Protein AF-A0A7R9LUT4-F1 (afdb_monomer)

Structure (mmCIF, N/CA/C/O backbone):
data_AF-A0A7R9LUT4-F1
#
_entry.id   AF-A0A7R9LUT4-F1
#
loop_
_atom_site.group_PDB
_atom_site.id
_atom_site.type_symbol
_atom_site.label_atom_id
_atom_site.label_alt_id
_atom_site.label_comp_id
_atom_site.label_asym_id
_atom_site.label_entity_id
_atom_site.label_seq_id
_atom_site.pdbx_PDB_ins_code
_atom_site.Cartn_x
_atom_site.Cartn_y
_atom_site.Cartn_z
_atom_site.occupancy
_atom_site.B_iso_or_equiv
_atom_site.auth_seq_id
_atom_site.auth_comp_id
_atom_site.auth_asym_id
_atom_site.auth_atom_id
_atom_site.pdbx_PDB_model_num
ATOM 1 N N . VAL A 1 1 ? -13.402 19.079 25.137 1.00 40.09 1 VAL A N 1
ATOM 2 C CA . VAL A 1 1 ? -12.515 20.245 25.278 1.00 40.09 1 VAL A CA 1
ATOM 3 C C . VAL A 1 1 ? -13.034 20.895 26.539 1.00 40.09 1 VAL A C 1
ATOM 5 O O . VAL A 1 1 ? -14.248 21.009 26.602 1.00 40.09 1 VAL A O 1
ATOM 8 N N . SER A 1 2 ? -12.238 21.116 27.591 1.00 47.41 2 SER A N 1
ATOM 9 C CA . SER A 1 2 ? -12.770 21.870 28.735 1.00 47.41 2 SER A CA 1
ATOM 10 C C . SER A 1 2 ? -13.085 23.259 28.205 1.00 47.41 2 SER A C 1
ATOM 12 O O . SER A 1 2 ? -12.209 23.879 27.596 1.00 47.41 2 SER A O 1
ATOM 14 N N . ASP A 1 3 ? -14.335 23.684 28.337 1.00 50.12 3 ASP A N 1
ATOM 15 C CA . ASP A 1 3 ? -14.725 25.045 28.003 1.00 50.12 3 ASP A CA 1
ATOM 16 C C . ASP A 1 3 ? -13.773 26.017 28.711 1.00 50.12 3 ASP A C 1
ATOM 18 O O . ASP A 1 3 ? -13.286 25.727 29.806 1.00 50.12 3 ASP A O 1
ATOM 22 N N . TYR A 1 4 ? -13.430 27.124 28.049 1.00 49.53 4 TYR A N 1
ATOM 23 C CA . TYR A 1 4 ? -12.575 28.149 28.638 1.00 49.53 4 TYR A CA 1
ATOM 24 C C . TYR A 1 4 ? -13.232 28.643 29.928 1.00 49.53 4 TYR A C 1
ATOM 26 O O . TYR A 1 4 ? -14.229 29.363 29.889 1.00 49.53 4 TYR A O 1
ATOM 34 N N . GLU A 1 5 ? -12.698 28.224 31.073 1.00 60.09 5 GLU A N 1
ATOM 35 C CA . GLU A 1 5 ? -13.174 28.713 32.355 1.00 60.09 5 GLU A CA 1
ATOM 36 C C . GLU A 1 5 ? -12.710 30.164 32.540 1.00 60.09 5 GLU A C 1
ATOM 38 O O . GLU A 1 5 ? -11.584 30.508 32.160 1.00 60.09 5 GLU A O 1
ATOM 43 N N . PRO A 1 6 ? -13.548 31.036 33.124 1.00 61.72 6 PRO A N 1
ATOM 44 C CA . PRO A 1 6 ? -13.133 32.381 33.482 1.00 61.72 6 PRO A CA 1
ATOM 45 C C . PRO A 1 6 ? -11.943 32.316 34.445 1.00 61.72 6 PRO A C 1
ATOM 47 O O . PRO A 1 6 ? -12.084 31.943 35.611 1.00 61.72 6 PRO A O 1
ATOM 50 N N . TRP A 1 7 ? -10.759 32.685 33.964 1.00 65.88 7 TRP A N 1
ATOM 51 C CA . TRP A 1 7 ? -9.577 32.808 34.804 1.00 65.88 7 TRP A CA 1
ATOM 52 C C . TRP A 1 7 ? -9.647 34.123 35.581 1.00 65.88 7 TRP A C 1
ATOM 54 O O . TRP A 1 7 ? -9.790 35.197 34.994 1.00 65.88 7 TRP A O 1
ATOM 64 N N . LYS A 1 8 ? -9.569 34.041 36.912 1.00 73.88 8 LYS A N 1
ATOM 65 C CA . LYS A 1 8 ? -9.434 35.221 37.769 1.00 73.88 8 LYS A CA 1
ATOM 66 C C . LYS A 1 8 ? -7.943 35.498 37.978 1.00 73.88 8 LYS A C 1
ATOM 68 O O . LYS A 1 8 ? -7.266 34.609 38.497 1.00 73.88 8 LYS A O 1
ATOM 73 N N . PRO A 1 9 ? -7.440 36.687 37.602 1.00 74.44 9 PRO A N 1
ATOM 74 C CA . PRO A 1 9 ? -6.055 37.047 37.851 1.00 74.44 9 PRO A CA 1
ATOM 75 C C . PRO A 1 9 ? -5.776 37.035 39.350 1.00 74.44 9 PRO A C 1
ATOM 77 O O . PRO A 1 9 ? -6.585 37.511 40.151 1.00 74.44 9 PRO A O 1
ATOM 80 N N . ASP A 1 10 ? -4.631 36.475 39.720 1.00 83.56 10 ASP A N 1
ATOM 81 C CA . ASP A 1 10 ? -4.149 36.513 41.091 1.00 83.56 10 ASP A CA 1
ATOM 82 C C . ASP A 1 10 ? -3.727 37.954 41.427 1.00 83.56 10 ASP A C 1
ATOM 84 O O . ASP A 1 10 ? -2.763 38.457 40.842 1.00 83.56 10 ASP A O 1
ATOM 88 N N . PRO A 1 11 ? -4.421 38.632 42.358 1.00 83.81 11 PRO A N 1
ATOM 89 C CA . PRO A 1 11 ? -4.197 40.047 42.628 1.00 83.81 11 PRO A CA 1
ATOM 90 C C . PRO A 1 11 ? -2.787 40.351 43.148 1.00 83.81 11 PRO A C 1
ATOM 92 O O . PRO A 1 11 ? -2.334 41.484 43.005 1.00 83.81 11 PRO A O 1
ATOM 95 N N . LEU A 1 12 ? -2.089 39.373 43.739 1.00 86.81 12 LEU A N 1
ATOM 96 C CA . LEU A 1 12 ? -0.742 39.570 44.277 1.00 86.81 12 LEU A CA 1
ATOM 97 C C . LEU A 1 12 ? 0.340 39.436 43.203 1.00 86.81 12 LEU A C 1
ATOM 99 O O . LEU A 1 12 ? 1.298 40.205 43.211 1.00 86.81 12 LEU A O 1
ATOM 103 N N . SER A 1 13 ? 0.209 38.482 42.276 1.00 88.94 13 SER A N 1
ATOM 104 C CA . SER A 1 13 ? 1.218 38.256 41.231 1.00 88.94 13 SER A CA 1
ATOM 105 C C . SER A 1 13 ? 0.949 39.012 39.932 1.00 88.94 13 SER A C 1
ATOM 107 O O . SER A 1 13 ? 1.879 39.213 39.155 1.00 88.94 13 SER A O 1
ATOM 109 N N . GLU A 1 14 ? -0.294 39.421 39.665 1.00 91.19 14 GLU A N 1
ATOM 110 C CA . GLU A 1 14 ? -0.671 40.042 38.389 1.00 91.19 14 GLU A CA 1
ATOM 111 C C . GLU A 1 14 ? 0.070 41.355 38.083 1.00 91.19 14 GLU A C 1
ATOM 113 O O . GLU A 1 14 ? 0.532 41.492 36.951 1.00 91.19 14 GLU A O 1
ATOM 118 N N . PRO A 1 15 ? 0.286 42.290 39.035 1.00 91.50 15 PRO A N 1
ATOM 119 C CA . PRO A 1 15 ? 1.062 43.504 38.759 1.00 91.50 15 PRO A CA 1
ATOM 120 C C . PRO A 1 15 ? 2.500 43.201 38.310 1.00 91.50 15 PRO A C 1
ATOM 122 O O . PRO A 1 15 ? 3.014 43.816 37.376 1.00 91.50 15 PRO A O 1
ATOM 125 N N . TRP A 1 16 ? 3.124 42.197 38.932 1.00 92.38 16 TRP A N 1
ATOM 126 C CA . TRP A 1 16 ? 4.469 41.731 38.597 1.00 92.38 16 TRP A CA 1
ATOM 127 C C . TRP A 1 16 ? 4.510 41.019 37.245 1.00 92.38 16 TRP A C 1
ATOM 129 O O . TRP A 1 16 ? 5.406 41.271 36.440 1.00 92.38 16 TRP A O 1
ATOM 139 N N . ARG A 1 17 ? 3.521 40.154 36.977 1.00 93.62 17 ARG A N 1
ATOM 140 C CA . ARG A 1 17 ? 3.369 39.462 35.693 1.00 93.62 17 ARG A CA 1
ATOM 141 C C . ARG A 1 17 ? 3.191 40.470 34.564 1.00 93.62 17 ARG A C 1
ATOM 143 O O . ARG A 1 17 ? 3.904 40.368 33.578 1.00 93.62 17 ARG A O 1
ATOM 150 N N . ALA A 1 18 ? 2.283 41.434 34.713 1.00 92.06 18 ALA A N 1
ATOM 151 C CA . ALA A 1 18 ? 1.970 42.426 33.689 1.00 92.06 18 ALA A CA 1
ATOM 152 C C . ALA A 1 18 ? 3.168 43.335 33.368 1.00 92.06 18 ALA A C 1
ATOM 154 O O . ALA A 1 18 ? 3.462 43.560 32.197 1.00 92.06 18 ALA A O 1
ATOM 155 N N . ALA A 1 19 ? 3.896 43.803 34.390 1.00 93.31 19 ALA A N 1
ATOM 156 C CA . ALA A 1 19 ? 5.112 44.593 34.187 1.00 93.31 19 ALA A CA 1
ATOM 157 C C . ALA A 1 19 ? 6.206 43.792 33.462 1.00 93.31 19 ALA A C 1
ATOM 159 O O . ALA A 1 19 ? 6.878 44.318 32.577 1.00 93.31 19 ALA A O 1
ATOM 160 N N . LEU A 1 20 ? 6.368 42.511 33.812 1.00 94.00 20 LEU A N 1
ATOM 161 C CA . LEU A 1 20 ? 7.307 41.627 33.131 1.00 94.00 20 LEU A CA 1
ATOM 162 C C . LEU A 1 20 ? 6.873 41.346 31.689 1.00 94.00 20 LEU A C 1
ATOM 164 O O . LEU A 1 20 ? 7.710 41.417 30.802 1.00 94.00 20 LEU A O 1
ATOM 168 N N . ASP A 1 21 ? 5.588 41.093 31.442 1.00 93.50 21 ASP A N 1
ATOM 169 C CA . ASP A 1 21 ? 5.010 40.804 30.122 1.00 93.50 21 ASP A CA 1
ATOM 170 C C . ASP A 1 21 ? 5.244 41.944 29.117 1.00 93.50 21 ASP A C 1
ATOM 172 O O . ASP A 1 21 ? 5.661 41.692 27.989 1.00 93.50 21 ASP A O 1
ATOM 176 N N . GLU A 1 22 ? 5.081 43.203 29.540 1.00 93.06 22 GLU A N 1
ATOM 177 C CA . GLU A 1 22 ? 5.356 44.384 28.706 1.00 93.06 22 GLU A CA 1
ATOM 178 C C . GLU A 1 22 ? 6.829 44.441 28.259 1.00 93.06 22 GLU A C 1
ATOM 180 O O . GLU A 1 22 ? 7.131 44.590 27.070 1.00 93.06 22 GLU A O 1
ATOM 185 N N . VAL A 1 23 ? 7.755 44.263 29.206 1.00 93.81 23 VAL A N 1
ATOM 186 C CA . VAL A 1 23 ? 9.203 44.257 28.946 1.00 93.81 23 VAL A CA 1
ATOM 187 C C . VAL A 1 23 ? 9.599 43.053 28.083 1.00 93.81 23 VAL A C 1
ATOM 189 O O . VAL A 1 23 ? 10.417 43.177 27.167 1.00 93.81 23 VAL A O 1
ATOM 192 N N . TRP A 1 24 ? 8.998 41.890 28.339 1.00 92.81 24 TRP A N 1
ATOM 193 C CA . TRP A 1 24 ? 9.292 40.638 27.645 1.00 92.81 24 TRP A CA 1
ATOM 194 C C . TRP A 1 24 ? 8.813 40.645 26.196 1.00 92.81 24 TRP A C 1
ATOM 196 O O . TRP A 1 24 ? 9.536 40.189 25.310 1.00 92.81 24 TRP A O 1
ATOM 206 N N . LEU A 1 25 ? 7.627 41.203 25.941 1.00 91.31 25 LEU A N 1
ATOM 207 C CA . LEU A 1 25 ? 7.070 41.347 24.599 1.00 91.31 25 LEU A CA 1
ATOM 208 C C . LEU A 1 25 ? 7.945 42.255 23.733 1.00 91.31 25 LEU A C 1
ATOM 210 O O . LEU A 1 25 ? 8.238 41.922 22.580 1.00 91.31 25 LEU A O 1
ATOM 214 N N . LYS A 1 26 ? 8.415 43.369 24.304 1.00 91.06 26 LYS A N 1
ATOM 215 C CA . LYS A 1 26 ? 9.354 44.269 23.631 1.00 91.06 26 LYS A CA 1
ATOM 216 C C . LYS A 1 26 ? 10.681 43.568 23.338 1.00 91.06 26 LYS A C 1
ATOM 218 O O . LYS A 1 26 ? 11.105 43.529 22.188 1.00 91.06 26 LYS A O 1
ATOM 223 N N . TYR A 1 27 ? 11.284 42.931 24.346 1.00 91.25 27 TYR A N 1
ATOM 224 C CA . TYR A 1 27 ? 12.532 42.181 24.181 1.00 91.25 27 TYR A CA 1
ATOM 225 C C . TYR A 1 27 ? 12.421 41.091 23.103 1.00 91.25 27 TYR A C 1
ATOM 227 O O . TYR A 1 27 ? 13.314 40.962 22.264 1.00 91.25 27 TYR A O 1
ATOM 235 N N . CYS A 1 28 ? 11.310 40.345 23.090 1.00 89.81 28 CYS A N 1
ATOM 236 C CA . CYS A 1 28 ? 11.050 39.305 22.100 1.00 89.81 28 CYS A CA 1
ATOM 237 C C . CYS A 1 28 ? 10.928 39.880 20.684 1.00 89.81 28 CYS A C 1
ATOM 239 O O . CYS A 1 28 ? 11.546 39.345 19.769 1.00 89.81 28 CYS A O 1
ATOM 241 N N . THR A 1 29 ? 10.207 40.990 20.518 1.00 87.00 29 THR A N 1
ATOM 242 C CA . THR A 1 29 ? 10.037 41.659 19.217 1.00 87.00 29 THR A CA 1
ATOM 243 C C . THR A 1 29 ? 11.367 42.178 18.664 1.00 87.00 29 THR A C 1
ATOM 245 O O . THR A 1 29 ? 11.636 42.019 17.474 1.00 87.00 29 THR A O 1
ATOM 248 N N . ASP A 1 30 ? 12.218 42.741 19.525 1.00 87.25 30 ASP A N 1
ATOM 249 C CA . ASP A 1 30 ? 13.498 43.335 19.123 1.00 87.25 30 ASP A CA 1
ATOM 250 C C . ASP A 1 30 ? 14.545 42.271 18.727 1.00 87.25 30 ASP A C 1
ATOM 252 O O . ASP A 1 30 ? 15.304 42.470 17.777 1.00 87.25 30 ASP A O 1
ATOM 256 N N . HIS A 1 31 ? 14.583 41.125 19.423 1.00 83.69 31 HIS A N 1
ATOM 257 C CA . HIS A 1 31 ? 15.647 40.116 19.268 1.00 83.69 31 HIS A CA 1
ATOM 258 C C . HIS A 1 31 ? 15.225 38.865 18.487 1.00 83.69 31 HIS A C 1
ATOM 260 O O . HIS A 1 31 ? 16.073 38.150 17.949 1.00 83.69 31 HIS A O 1
ATOM 266 N N . TYR A 1 32 ? 13.923 38.582 18.405 1.00 84.62 32 TYR A N 1
ATOM 267 C CA . TYR A 1 32 ? 13.384 37.364 17.805 1.00 84.62 32 TYR A CA 1
ATOM 268 C C . TYR A 1 32 ? 12.254 37.711 16.817 1.00 84.62 32 TYR A C 1
ATOM 270 O O . TYR A 1 32 ? 11.081 37.615 17.172 1.00 84.62 32 TYR A O 1
ATOM 278 N N . PRO A 1 33 ? 12.568 38.030 15.543 1.00 76.12 33 PRO A N 1
ATOM 279 C CA . PRO A 1 33 ? 11.579 38.501 14.561 1.00 76.12 33 PRO A CA 1
ATOM 280 C C . PRO A 1 33 ? 10.375 37.570 14.329 1.00 76.12 33 PRO A C 1
ATOM 282 O O . PRO A 1 33 ? 9.302 38.030 13.960 1.00 76.12 33 PRO A O 1
ATOM 285 N N . ASN A 1 34 ? 10.552 36.260 14.543 1.00 79.75 34 ASN A N 1
ATOM 286 C CA . ASN A 1 34 ? 9.493 35.239 14.472 1.00 79.75 34 ASN A CA 1
ATOM 287 C C . ASN A 1 34 ? 9.279 34.534 15.828 1.00 79.75 34 ASN A C 1
ATOM 289 O O . ASN A 1 34 ? 8.829 33.387 15.877 1.00 79.75 34 ASN A O 1
ATOM 293 N N . GLY A 1 35 ? 9.715 35.163 16.919 1.00 83.81 35 GLY A N 1
ATOM 294 C CA . GLY A 1 35 ? 9.619 34.629 18.268 1.00 83.81 35 GLY A CA 1
ATOM 295 C C . GLY A 1 35 ? 8.225 34.797 18.856 1.00 83.81 35 GLY A C 1
ATOM 296 O O . GLY A 1 35 ? 7.491 35.722 18.522 1.00 83.81 35 GLY A O 1
ATOM 297 N N . VAL A 1 36 ? 7.874 33.891 19.759 1.00 89.06 36 VAL A N 1
ATOM 298 C CA . VAL A 1 36 ? 6.711 34.021 20.634 1.00 89.06 36 VAL A CA 1
ATOM 299 C C . VAL A 1 36 ? 7.179 34.017 22.078 1.00 89.06 36 VAL A C 1
ATOM 301 O O . VAL A 1 36 ? 8.095 33.272 22.443 1.00 89.06 36 VAL A O 1
ATOM 304 N N . CYS A 1 37 ? 6.537 34.824 22.913 1.00 91.25 37 CYS A N 1
ATOM 305 C CA . CYS A 1 37 ? 6.833 34.880 24.331 1.00 91.25 37 CYS A CA 1
ATOM 306 C C . CYS A 1 37 ? 5.565 34.779 25.178 1.00 91.25 37 CYS A C 1
ATOM 308 O O . CYS A 1 37 ? 4.470 35.097 24.721 1.00 91.25 37 CYS A O 1
ATOM 310 N N . ALA A 1 38 ? 5.717 34.297 26.408 1.00 90.69 38 ALA A N 1
ATOM 311 C CA . ALA A 1 38 ? 4.631 34.223 27.376 1.00 90.69 38 ALA A CA 1
ATOM 312 C C . ALA A 1 38 ? 5.179 34.372 28.794 1.00 90.69 38 ALA A C 1
ATOM 314 O O . ALA A 1 38 ? 6.205 33.772 29.129 1.00 90.69 38 ALA A O 1
ATOM 315 N N . VAL A 1 39 ? 4.468 35.135 29.622 1.00 92.31 39 VAL A N 1
ATOM 316 C CA . VAL A 1 39 ? 4.793 35.335 31.034 1.00 92.31 39 VAL A CA 1
ATOM 317 C C . VAL A 1 39 ? 3.649 34.832 31.906 1.00 92.31 39 VAL A C 1
ATOM 319 O O . VAL A 1 39 ? 2.496 35.237 31.759 1.00 92.31 39 VAL A O 1
ATOM 322 N N . PHE A 1 40 ? 3.989 33.960 32.847 1.00 90.44 40 PHE A N 1
ATOM 323 C CA . PHE A 1 40 ? 3.083 33.371 33.821 1.00 90.44 40 PHE A CA 1
ATOM 324 C C . PHE A 1 40 ? 3.453 33.861 35.216 1.00 90.44 40 PHE A C 1
ATOM 326 O O . PHE A 1 40 ? 4.632 33.920 35.566 1.00 90.44 40 PHE A O 1
ATOM 333 N N . GLY A 1 41 ? 2.443 34.185 36.017 1.00 89.31 41 GLY A N 1
ATOM 334 C CA . GLY A 1 41 ? 2.610 34.583 37.408 1.00 89.31 41 GLY A CA 1
ATOM 335 C C . GLY A 1 41 ? 1.557 33.914 38.275 1.00 89.31 41 GLY A C 1
ATOM 336 O O . GLY A 1 41 ? 0.393 33.850 37.883 1.00 89.31 41 GLY A O 1
ATOM 337 N N . PHE A 1 42 ? 1.970 33.401 39.428 1.00 89.19 42 PHE A N 1
ATOM 338 C CA . PHE A 1 42 ? 1.053 32.953 40.472 1.00 89.19 42 PHE A CA 1
ATOM 339 C C . PHE A 1 42 ? 1.680 33.177 41.846 1.00 89.19 42 PHE A C 1
ATOM 341 O O . PHE A 1 42 ? 2.904 33.142 41.998 1.00 89.19 42 PHE A O 1
ATOM 348 N N . SER A 1 43 ? 0.844 33.378 42.856 1.00 88.12 43 SER A N 1
ATOM 349 C CA . SER A 1 43 ? 1.249 33.434 44.252 1.00 88.12 43 SER A CA 1
ATOM 350 C C . SER A 1 43 ? 0.761 32.205 45.017 1.00 88.12 43 SER A C 1
ATOM 352 O O . SER A 1 43 ? -0.318 31.658 44.779 1.00 88.12 43 SER A O 1
ATOM 354 N N . LYS A 1 44 ? 1.588 31.725 45.946 1.00 86.44 44 LYS A N 1
ATOM 355 C CA . LYS A 1 44 ? 1.234 30.643 46.866 1.00 86.44 44 LYS A CA 1
ATOM 356 C C . LYS A 1 44 ? 1.887 30.916 48.212 1.00 86.44 44 LYS A C 1
ATOM 358 O O . LYS A 1 44 ? 3.094 31.106 48.280 1.00 86.44 44 LYS A O 1
ATOM 363 N N . ASN A 1 45 ? 1.096 30.923 49.285 1.00 82.50 45 ASN A N 1
ATOM 364 C CA . ASN A 1 45 ? 1.577 31.144 50.656 1.00 82.50 45 ASN A CA 1
ATOM 365 C C . ASN A 1 45 ? 2.397 32.444 50.838 1.00 82.50 45 ASN A C 1
ATOM 367 O O . ASN A 1 45 ? 3.367 32.453 51.586 1.00 82.50 45 ASN A O 1
ATOM 371 N N . GLY A 1 46 ? 2.036 33.531 50.143 1.00 78.62 46 GLY A N 1
ATOM 372 C CA . GLY A 1 46 ? 2.754 34.816 50.217 1.00 78.62 46 GLY A CA 1
ATOM 373 C C . GLY A 1 46 ? 4.021 34.903 49.356 1.00 78.62 46 GLY A C 1
ATOM 374 O O . GLY A 1 46 ? 4.625 35.970 49.271 1.00 78.62 46 GLY A O 1
ATOM 375 N N . GLN A 1 47 ? 4.390 33.818 48.674 1.00 87.00 47 GLN A N 1
ATOM 376 C CA . GLN A 1 47 ? 5.504 33.769 47.736 1.00 87.00 47 GLN A CA 1
ATOM 377 C C . GLN A 1 47 ? 4.996 33.949 46.301 1.00 87.00 47 GLN A C 1
ATOM 379 O O . GLN A 1 47 ? 4.032 33.298 45.894 1.00 87.00 47 GLN A O 1
ATOM 384 N N . ILE A 1 48 ? 5.643 34.825 45.534 1.00 90.12 48 ILE A N 1
ATOM 385 C CA . ILE A 1 48 ? 5.325 35.109 44.133 1.00 90.12 48 ILE A CA 1
ATOM 386 C C . ILE A 1 48 ? 6.280 34.306 43.250 1.00 90.12 48 ILE A C 1
ATOM 388 O O . ILE A 1 48 ? 7.498 34.366 43.422 1.00 90.12 48 ILE A O 1
ATOM 392 N N . SER A 1 49 ? 5.730 33.560 42.293 1.00 90.62 49 SER A N 1
ATOM 393 C CA . SER A 1 49 ? 6.489 32.870 41.253 1.00 90.62 49 SER A CA 1
ATOM 394 C C . SER A 1 49 ? 6.184 33.488 39.898 1.00 90.62 49 SER A C 1
ATOM 396 O O . SER A 1 49 ? 5.025 33.557 39.487 1.00 90.62 49 SER A O 1
ATOM 398 N N . LEU A 1 50 ? 7.235 33.913 39.198 1.00 93.00 50 LEU A N 1
ATOM 399 C CA . LEU A 1 50 ? 7.161 34.388 37.821 1.00 93.00 50 LEU A CA 1
ATOM 400 C C . LEU A 1 50 ? 7.921 33.421 36.924 1.00 93.00 50 LEU A C 1
ATOM 402 O O . LEU A 1 50 ? 9.033 33.007 37.252 1.00 93.00 50 LEU A O 1
ATOM 406 N N . THR A 1 51 ? 7.327 33.066 35.790 1.00 93.44 51 THR A N 1
ATOM 407 C CA . THR A 1 51 ? 7.963 32.258 34.748 1.00 93.44 51 THR A CA 1
ATOM 408 C C . THR A 1 51 ? 7.785 32.933 33.399 1.00 93.44 51 THR A C 1
ATOM 410 O O . THR A 1 51 ? 6.659 33.141 32.959 1.00 93.44 51 THR A O 1
ATOM 413 N N . ALA A 1 52 ? 8.888 33.243 32.731 1.00 92.19 52 ALA A N 1
ATOM 414 C CA . ALA A 1 52 ? 8.907 33.872 31.423 1.00 92.19 52 ALA A CA 1
ATOM 415 C C . ALA A 1 52 ? 9.546 32.934 30.393 1.00 92.19 52 ALA A C 1
ATOM 417 O O . ALA A 1 52 ? 10.616 32.366 30.617 1.00 92.19 52 ALA A O 1
ATOM 418 N N . CYS A 1 53 ? 8.877 32.762 29.259 1.00 92.44 53 CYS A N 1
ATOM 419 C CA . CYS A 1 53 ? 9.277 31.847 28.197 1.00 92.44 53 CYS A CA 1
ATOM 420 C C . CYS A 1 53 ? 9.424 32.607 26.881 1.00 92.44 53 CYS A C 1
ATOM 422 O O . CYS A 1 53 ? 8.558 33.409 26.539 1.00 92.44 53 CYS A O 1
ATOM 424 N N . ILE A 1 54 ? 10.481 32.310 26.129 1.00 91.12 54 ILE A N 1
ATOM 425 C CA . ILE A 1 54 ? 10.684 32.748 24.744 1.00 91.12 54 ILE A CA 1
ATOM 426 C C . ILE A 1 54 ? 10.919 31.510 23.891 1.00 91.12 54 ILE A C 1
ATOM 428 O O . ILE A 1 54 ? 11.690 30.617 24.255 1.00 91.12 54 ILE A O 1
ATOM 432 N N . GLU A 1 55 ? 10.262 31.453 22.743 1.00 89.88 55 GLU A N 1
ATOM 433 C CA . GLU A 1 55 ? 10.450 30.404 21.757 1.00 89.88 55 GLU A CA 1
ATOM 434 C C . GLU A 1 55 ? 10.580 31.014 20.362 1.00 89.88 55 GLU A C 1
ATOM 436 O O . GLU A 1 55 ? 9.681 31.695 19.884 1.00 89.88 55 GLU A O 1
ATOM 441 N N . GLY A 1 56 ? 11.712 30.757 19.710 1.00 85.94 56 GLY A N 1
ATOM 442 C CA . GLY A 1 56 ? 12.006 31.210 18.354 1.00 85.94 56 GLY A CA 1
ATOM 443 C C . GLY A 1 56 ? 12.184 30.024 17.419 1.00 85.94 56 GLY A C 1
ATOM 444 O O . GLY A 1 56 ? 12.813 29.027 17.780 1.00 85.94 56 GLY A O 1
ATOM 445 N N . HIS A 1 57 ? 11.622 30.119 16.216 1.00 83.94 57 HIS A N 1
ATOM 446 C CA . HIS A 1 57 ? 11.756 29.092 15.182 1.00 83.94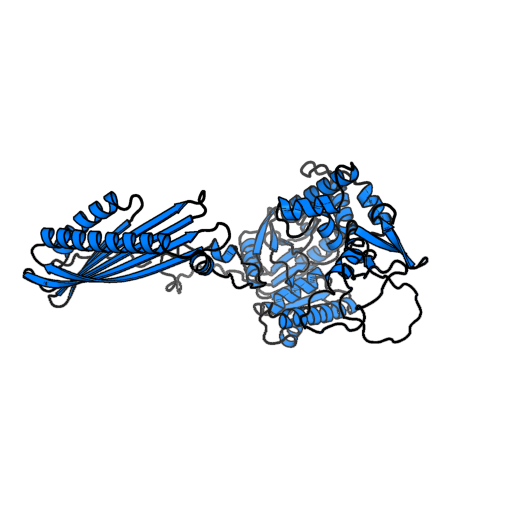 57 HIS A CA 1
ATOM 447 C C . HIS A 1 57 ? 12.226 29.725 13.883 1.00 83.94 57 HIS A C 1
ATOM 449 O O . HIS A 1 57 ? 11.668 30.723 13.429 1.00 83.94 57 HIS A O 1
ATOM 455 N N . THR A 1 58 ? 13.217 29.098 13.260 1.00 81.00 58 THR A N 1
ATOM 456 C CA . THR A 1 58 ? 13.745 29.515 11.963 1.00 81.00 58 THR A CA 1
ATOM 457 C C . THR A 1 58 ? 13.780 28.311 11.038 1.00 81.00 58 THR A C 1
ATOM 459 O O . THR A 1 58 ? 14.520 27.357 11.271 1.00 81.00 58 THR A O 1
ATOM 462 N N . TYR A 1 59 ? 12.996 28.366 9.963 1.00 78.38 59 TYR A N 1
ATOM 463 C CA . TYR A 1 59 ? 12.945 27.328 8.939 1.00 78.38 59 TYR A CA 1
ATOM 464 C C . TYR A 1 59 ? 13.450 27.883 7.605 1.00 78.38 59 TYR A C 1
ATOM 466 O O . TYR A 1 59 ? 12.834 28.775 7.024 1.00 78.38 59 TYR A O 1
ATOM 474 N N . GLN A 1 60 ? 14.582 27.366 7.119 1.00 76.00 60 GLN A N 1
ATOM 475 C CA . GLN A 1 60 ? 15.210 27.787 5.865 1.00 76.00 60 GLN A CA 1
ATOM 476 C C . GLN A 1 60 ? 15.421 26.573 4.946 1.00 76.00 60 GLN A C 1
ATOM 478 O O . GLN A 1 60 ? 16.518 26.014 4.896 1.00 76.00 60 GLN A O 1
ATOM 483 N N . PRO A 1 61 ? 14.393 26.157 4.181 1.00 70.81 61 PRO A N 1
ATOM 484 C CA . PRO A 1 61 ? 14.477 24.970 3.329 1.00 70.81 61 PRO A CA 1
ATOM 485 C C . PRO A 1 61 ? 15.508 25.115 2.205 1.00 70.81 61 PRO A C 1
ATOM 487 O O . PRO A 1 61 ? 16.159 24.139 1.856 1.00 70.81 61 PRO A O 1
ATOM 490 N N . LYS A 1 62 ? 15.707 26.335 1.682 1.00 71.38 62 LYS A N 1
ATOM 491 C CA . LYS A 1 62 ? 16.723 26.628 0.653 1.00 71.38 62 LYS A CA 1
ATOM 492 C C . LYS A 1 62 ? 18.154 26.368 1.132 1.00 71.38 62 LYS A C 1
ATOM 494 O O . LYS A 1 62 ? 18.991 25.986 0.330 1.00 71.38 62 LYS A O 1
ATOM 499 N N . ASN A 1 63 ? 18.397 26.559 2.428 1.00 68.06 63 ASN A N 1
ATOM 500 C CA . ASN A 1 63 ? 19.695 26.351 3.068 1.00 68.06 63 ASN A CA 1
ATOM 501 C C . ASN A 1 63 ? 19.723 25.038 3.858 1.00 68.06 63 ASN A C 1
ATOM 503 O O . ASN A 1 63 ? 20.566 24.883 4.736 1.00 68.06 63 ASN A O 1
ATOM 507 N N . TYR A 1 64 ? 18.760 24.135 3.618 1.00 75.06 64 TYR A N 1
ATOM 508 C CA . TYR A 1 64 ? 18.693 22.832 4.275 1.00 75.06 64 TYR A CA 1
ATOM 509 C C . TYR A 1 64 ? 18.850 22.921 5.805 1.00 75.06 64 TYR A C 1
ATOM 511 O O . TYR A 1 64 ? 19.583 22.134 6.403 1.00 75.06 64 TYR A O 1
ATOM 519 N N . CYS A 1 65 ? 18.182 23.885 6.449 1.00 77.44 65 CYS A N 1
ATOM 520 C CA . CYS A 1 65 ? 18.347 24.155 7.877 1.00 77.44 65 CYS A CA 1
ATOM 521 C C . CYS A 1 65 ? 17.004 24.381 8.590 1.00 77.44 65 CYS A C 1
ATOM 523 O O . CYS A 1 65 ? 16.115 25.076 8.088 1.00 77.44 65 CYS A O 1
ATOM 525 N N . ASN A 1 66 ? 16.865 23.808 9.787 1.00 83.88 66 ASN A N 1
ATOM 526 C CA . ASN A 1 66 ? 15.795 24.112 10.734 1.00 83.88 66 ASN A CA 1
ATOM 527 C C . ASN A 1 66 ? 16.391 24.346 12.128 1.00 83.88 66 ASN A C 1
ATOM 529 O O . ASN A 1 66 ? 17.156 23.517 12.618 1.00 83.88 66 ASN A O 1
ATOM 533 N N . GLY A 1 67 ? 16.025 25.454 12.766 1.00 84.12 67 GLY A N 1
ATOM 534 C CA . GLY A 1 67 ? 16.482 25.839 14.093 1.00 84.12 67 GLY A CA 1
ATOM 535 C C . GLY A 1 67 ? 15.321 26.150 15.030 1.00 84.12 67 GLY A C 1
ATOM 536 O O . GLY A 1 67 ? 14.382 26.856 14.666 1.00 84.12 67 GLY A O 1
ATOM 537 N N . LYS A 1 68 ? 15.421 25.660 16.264 1.00 87.88 68 LYS A N 1
ATOM 538 C CA . LYS A 1 68 ? 14.541 25.991 17.379 1.00 87.88 68 LYS A CA 1
ATOM 539 C C . LYS A 1 68 ? 15.364 26.522 18.546 1.00 87.88 68 LYS A C 1
ATOM 541 O O . LYS A 1 68 ? 16.283 25.857 19.025 1.00 87.88 68 LYS A O 1
ATOM 546 N N . TRP A 1 69 ? 14.971 27.688 19.032 1.00 87.88 69 TRP A N 1
ATOM 547 C CA . TRP A 1 69 ? 15.478 28.315 20.242 1.00 87.88 69 TRP A CA 1
ATOM 548 C C . TRP A 1 69 ? 14.385 28.322 21.304 1.00 87.88 69 TRP A C 1
ATOM 550 O O . TRP A 1 69 ? 13.233 28.648 21.012 1.00 87.88 69 TRP A O 1
ATOM 560 N N . ARG A 1 70 ? 14.727 27.961 22.538 1.00 91.62 70 ARG A N 1
ATOM 561 C CA . ARG A 1 70 ? 13.828 28.105 23.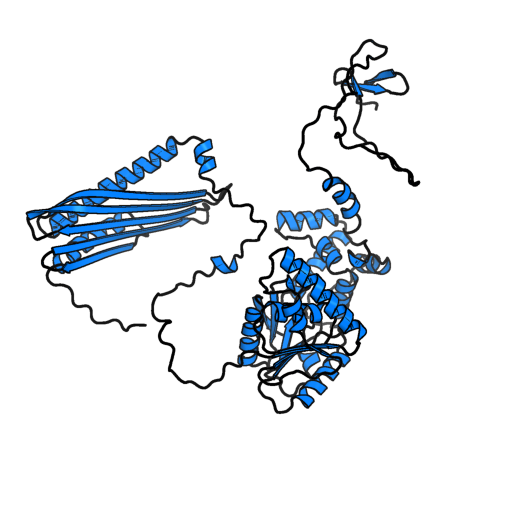681 1.00 91.62 70 ARG A CA 1
ATOM 562 C C . ARG A 1 70 ? 14.599 28.593 24.895 1.00 91.62 70 ARG A C 1
ATOM 564 O O . ARG A 1 70 ? 15.601 27.991 25.265 1.00 91.62 70 ARG A O 1
ATOM 571 N N . SER A 1 71 ? 14.065 29.616 25.540 1.00 92.38 71 SER A N 1
ATOM 572 C CA . SER A 1 71 ? 14.619 30.236 26.735 1.00 92.38 71 SER A CA 1
ATOM 573 C C . SER A 1 71 ? 13.524 30.302 27.791 1.00 92.38 71 SER A C 1
ATOM 575 O O . SER A 1 71 ? 12.456 30.857 27.533 1.00 92.38 71 SER A O 1
ATOM 577 N N . VAL A 1 72 ? 13.725 29.653 28.935 1.00 94.56 72 VAL A N 1
ATOM 578 C CA . VAL A 1 72 ? 12.735 29.592 30.022 1.00 94.56 72 VAL A CA 1
ATOM 579 C C . VAL A 1 72 ? 13.381 30.084 31.295 1.00 94.56 72 VAL A C 1
ATOM 581 O O . VAL A 1 72 ? 14.390 29.528 31.713 1.00 94.56 72 VAL A O 1
ATOM 584 N N . TRP A 1 73 ? 12.777 31.083 31.921 1.00 95.50 73 TRP A N 1
ATOM 585 C CA . TRP A 1 73 ? 13.295 31.733 33.113 1.00 95.50 73 TRP A CA 1
ATOM 586 C C . TRP A 1 73 ? 12.247 31.734 34.202 1.00 95.50 73 TRP A C 1
ATOM 588 O O . TRP A 1 73 ? 11.085 32.020 33.943 1.00 95.50 73 TRP A O 1
ATOM 598 N N . SER A 1 74 ? 12.657 31.418 35.421 1.00 93.88 74 SER A N 1
ATOM 599 C CA . SER A 1 74 ? 11.780 31.373 36.581 1.00 93.88 74 SER A CA 1
ATOM 600 C C . SER A 1 74 ? 12.451 32.021 37.778 1.00 93.88 74 SER A C 1
ATOM 602 O O . SER A 1 74 ? 13.640 31.818 38.024 1.00 93.88 74 SER A O 1
ATOM 604 N N . VAL A 1 75 ? 11.682 32.802 38.522 1.00 94.06 75 VAL A N 1
ATOM 605 C CA . VAL A 1 75 ? 12.109 33.409 39.778 1.00 94.06 75 VAL A CA 1
ATOM 606 C C . VAL A 1 75 ? 10.996 33.238 40.797 1.00 94.06 75 VAL A C 1
ATOM 608 O O . VAL A 1 75 ? 9.808 33.292 40.469 1.00 94.06 75 VAL A O 1
ATOM 611 N N . VAL A 1 76 ? 11.394 32.986 42.036 1.00 91.75 76 VAL A N 1
ATOM 612 C CA . VAL A 1 76 ? 10.486 32.810 43.162 1.00 91.75 76 VAL A CA 1
ATOM 613 C C . VAL A 1 76 ? 10.972 33.706 44.295 1.00 91.75 76 VAL A C 1
ATOM 615 O O . VAL A 1 76 ? 12.143 33.630 44.665 1.00 91.75 76 VAL A O 1
ATOM 618 N N . PHE A 1 77 ? 10.103 34.571 44.817 1.00 90.50 77 PHE A N 1
ATOM 619 C CA . PHE A 1 77 ? 10.477 35.563 45.826 1.00 90.50 77 PHE A CA 1
ATOM 620 C C . PHE A 1 77 ? 9.322 35.944 46.755 1.00 90.50 77 PHE A C 1
ATOM 622 O O . PHE A 1 77 ? 8.152 35.707 46.461 1.00 90.50 77 PHE A O 1
ATOM 629 N N . GLU A 1 78 ? 9.667 36.554 47.885 1.00 81.06 78 GLU A N 1
ATOM 630 C CA . GLU A 1 78 ? 8.733 37.063 48.890 1.00 81.06 78 GLU A CA 1
ATOM 631 C C . GLU A 1 78 ? 8.870 38.591 48.941 1.00 81.06 78 GLU A C 1
ATOM 633 O O . GLU A 1 78 ? 9.904 39.091 49.384 1.00 81.06 78 GLU A O 1
ATOM 638 N N . GLY A 1 79 ? 7.858 39.322 48.451 1.00 67.25 79 GLY A N 1
ATOM 639 C CA . GLY A 1 79 ? 7.746 40.791 48.530 1.00 67.25 79 GLY A CA 1
ATOM 640 C C . GLY A 1 79 ? 8.917 41.627 47.969 1.00 67.25 79 GLY A C 1
ATOM 641 O O . GLY A 1 79 ? 9.956 41.124 47.551 1.00 67.25 79 GLY A O 1
ATOM 642 N N . SER A 1 80 ? 8.748 42.952 47.944 1.00 65.06 80 SER A N 1
ATOM 643 C CA . SER A 1 80 ? 9.788 43.907 47.525 1.00 65.06 80 SER A CA 1
ATOM 644 C C . SER A 1 80 ? 10.908 44.018 48.571 1.00 65.06 80 SER A C 1
ATOM 646 O O . SER A 1 80 ? 10.614 44.254 49.743 1.00 65.06 80 SER A O 1
ATOM 648 N N . GLY A 1 81 ? 12.180 43.922 48.160 1.00 63.28 81 GLY A N 1
ATOM 649 C CA . GLY A 1 81 ? 13.355 44.165 49.015 1.00 63.28 81 GLY A CA 1
ATOM 650 C C . GLY A 1 81 ? 14.240 42.946 49.317 1.00 63.28 81 GLY A C 1
ATOM 651 O O . GLY A 1 81 ? 15.206 43.076 50.069 1.00 63.28 81 GLY A O 1
ATOM 652 N N . SER A 1 82 ? 13.948 41.776 48.740 1.00 71.31 82 SER A N 1
ATOM 653 C CA . SER A 1 82 ? 14.718 40.535 48.913 1.00 71.31 82 SER A CA 1
ATOM 654 C C . SER A 1 82 ? 15.609 40.219 47.695 1.00 71.31 82 SER A C 1
ATOM 656 O O . SER A 1 82 ? 15.351 40.656 46.571 1.00 71.31 82 SER A O 1
ATOM 658 N N . ARG A 1 83 ? 16.704 39.470 47.905 1.00 84.88 83 ARG A N 1
ATOM 659 C CA . ARG A 1 83 ? 17.459 38.832 46.809 1.00 84.88 83 ARG A CA 1
ATOM 660 C C . ARG A 1 83 ? 16.828 37.480 46.513 1.00 84.88 83 ARG A C 1
ATOM 662 O O . ARG A 1 83 ? 16.610 36.700 47.436 1.00 84.88 83 ARG A O 1
ATOM 669 N N . ALA A 1 84 ? 16.591 37.197 45.240 1.00 90.56 84 ALA A N 1
ATOM 670 C CA . ALA A 1 84 ? 16.017 35.942 44.783 1.00 90.56 84 ALA A CA 1
ATOM 671 C C . ALA A 1 84 ? 16.937 35.241 43.780 1.00 90.56 84 ALA A C 1
ATOM 673 O O . ALA A 1 84 ? 17.846 35.839 43.198 1.00 90.56 84 ALA A O 1
ATOM 674 N N . GLU A 1 85 ? 16.699 33.950 43.587 1.00 93.00 85 GLU A N 1
ATOM 675 C CA . GLU A 1 85 ? 17.420 33.138 42.615 1.00 93.00 85 GLU A CA 1
ATOM 676 C C . GLU A 1 85 ? 16.630 33.081 41.302 1.00 93.00 85 GLU A C 1
ATOM 678 O O . GLU A 1 85 ? 15.504 32.581 41.257 1.00 93.00 85 GLU A O 1
ATOM 683 N N . LEU A 1 86 ? 17.233 33.591 40.230 1.00 94.69 86 LEU A N 1
ATOM 684 C CA . LEU A 1 86 ? 16.731 33.506 38.865 1.00 94.69 86 LEU A CA 1
ATOM 685 C C . LEU A 1 86 ? 17.294 32.243 38.202 1.00 94.69 86 LEU A C 1
ATOM 687 O O . LEU A 1 86 ? 18.502 32.132 37.980 1.00 94.69 86 LEU A O 1
ATOM 691 N N . LYS A 1 87 ? 16.411 31.303 37.861 1.00 95.44 87 LYS A N 1
ATOM 692 C CA . LYS A 1 87 ? 16.744 30.034 37.200 1.00 95.44 87 LYS A CA 1
ATOM 693 C C . LYS A 1 87 ? 16.341 30.082 35.739 1.00 95.44 87 LYS A C 1
ATOM 695 O O . LYS A 1 87 ? 15.159 30.225 35.437 1.00 95.44 87 LYS A O 1
ATOM 700 N N . GLY A 1 88 ? 17.314 29.930 34.853 1.00 94.19 88 GLY A N 1
ATOM 701 C CA . GLY A 1 88 ? 17.142 29.901 33.408 1.00 94.19 88 GLY A CA 1
ATOM 702 C C . GLY A 1 88 ? 17.504 28.555 32.807 1.00 94.19 88 GLY A C 1
ATOM 703 O O . GLY A 1 88 ? 18.432 27.895 33.265 1.00 94.19 88 GLY A O 1
ATOM 704 N N . VAL A 1 89 ? 16.814 28.172 31.739 1.00 94.19 89 VAL A N 1
ATOM 705 C CA . VAL A 1 89 ? 17.199 27.058 30.876 1.00 94.19 89 VAL A CA 1
ATOM 706 C C . VAL A 1 89 ? 17.147 27.526 29.432 1.00 94.19 89 VAL A C 1
ATOM 708 O O . VAL A 1 89 ? 16.074 27.837 28.909 1.00 94.19 89 VAL A O 1
ATOM 711 N N . ILE A 1 90 ? 18.307 27.532 28.780 1.00 92.81 90 ILE A N 1
ATOM 712 C CA . ILE A 1 90 ? 18.446 27.845 27.357 1.00 92.81 90 ILE A CA 1
ATOM 713 C C . ILE A 1 90 ? 18.616 26.540 26.590 1.00 92.81 90 ILE A C 1
ATOM 715 O O . ILE A 1 90 ? 19.457 25.713 26.944 1.00 92.81 90 ILE A O 1
ATOM 719 N N . LYS A 1 91 ? 17.828 26.353 25.530 1.00 91.06 91 LYS A N 1
ATOM 720 C CA . LYS A 1 91 ? 17.889 25.193 24.638 1.00 91.06 91 LYS A CA 1
ATOM 721 C C . LYS A 1 91 ? 17.987 25.645 23.189 1.00 91.06 91 LYS A C 1
ATOM 723 O O . LYS A 1 91 ? 17.080 26.304 22.682 1.00 91.06 91 LYS A O 1
ATOM 728 N N . ALA A 1 92 ? 19.041 25.205 22.513 1.00 87.44 92 ALA A N 1
ATOM 729 C CA . ALA A 1 92 ? 19.231 25.376 21.081 1.00 87.44 92 ALA A CA 1
ATOM 730 C C . ALA A 1 92 ? 19.178 24.009 20.390 1.00 87.44 92 ALA A C 1
ATOM 732 O O . ALA A 1 92 ? 19.900 23.077 20.758 1.00 87.44 92 ALA A O 1
ATOM 733 N N . GLN A 1 93 ? 18.308 23.883 19.390 1.00 86.12 93 GLN A N 1
ATOM 734 C CA . GLN A 1 93 ? 18.215 22.709 18.529 1.00 86.12 93 GLN A CA 1
ATOM 735 C C . GLN A 1 93 ? 18.372 23.161 17.084 1.00 86.12 93 GLN A C 1
ATOM 737 O O . GLN A 1 93 ? 17.529 23.900 16.588 1.00 86.12 93 GLN A O 1
ATOM 742 N N . VAL A 1 94 ? 19.425 22.725 16.405 1.00 81.44 94 VAL A N 1
ATOM 743 C CA . VAL A 1 94 ? 19.650 23.043 14.991 1.00 81.44 94 VAL A CA 1
ATOM 744 C C . VAL A 1 94 ? 19.848 21.755 14.219 1.00 81.44 94 VAL A C 1
ATOM 746 O O . VAL A 1 94 ? 20.523 20.831 14.675 1.00 81.44 94 VAL A O 1
ATOM 749 N N . HIS A 1 95 ? 19.234 21.686 13.049 1.00 76.81 95 HIS A N 1
ATOM 750 C CA . HIS A 1 95 ? 19.303 20.543 12.162 1.00 76.81 95 HIS A CA 1
ATOM 751 C C . HIS A 1 95 ? 19.669 21.013 10.755 1.00 76.81 95 HIS A C 1
ATOM 753 O O . HIS A 1 95 ? 18.932 21.800 10.162 1.00 76.81 95 HIS A O 1
ATOM 759 N N . TYR A 1 96 ? 20.799 20.516 10.250 1.00 72.38 96 TYR A N 1
ATOM 760 C CA . TYR A 1 96 ? 21.324 20.757 8.906 1.00 72.38 96 TYR A CA 1
ATOM 761 C C . TYR A 1 96 ? 21.309 19.468 8.061 1.00 72.38 96 TYR A C 1
ATOM 763 O O . TYR A 1 96 ? 21.593 18.393 8.602 1.00 72.38 96 TYR A O 1
ATOM 771 N N . TYR A 1 97 ? 20.962 19.554 6.767 1.00 64.25 97 TYR A N 1
ATOM 772 C CA . TYR A 1 97 ? 20.732 18.373 5.906 1.00 64.25 97 TYR A CA 1
ATOM 773 C C . TYR A 1 97 ? 21.753 18.144 4.768 1.00 64.25 97 TYR A C 1
ATOM 775 O O . TYR A 1 97 ? 21.580 17.185 4.017 1.00 64.25 97 TYR A O 1
ATOM 783 N N . GLU A 1 98 ? 22.811 18.946 4.620 1.00 51.66 98 GLU A N 1
ATOM 784 C CA . GLU A 1 98 ? 23.822 18.738 3.561 1.00 51.66 98 GLU A CA 1
ATOM 785 C C . GLU A 1 98 ? 24.950 17.786 4.023 1.00 51.66 98 GLU A C 1
ATOM 787 O O . GLU A 1 98 ? 25.473 17.925 5.130 1.00 51.66 98 GLU A O 1
ATOM 792 N N . ASP A 1 99 ? 25.310 16.794 3.196 1.00 48.56 99 ASP A N 1
ATOM 793 C CA . ASP A 1 99 ? 26.387 15.801 3.421 1.00 48.56 99 ASP A CA 1
ATOM 794 C C . ASP A 1 99 ? 26.336 14.989 4.734 1.00 48.56 99 ASP A C 1
ATOM 796 O O . ASP A 1 99 ? 27.337 14.433 5.209 1.00 48.56 99 ASP A O 1
ATOM 800 N N . GLY A 1 100 ? 25.146 14.873 5.322 1.00 57.09 100 GLY A N 1
ATOM 801 C CA . GLY A 1 100 ? 24.895 14.089 6.525 1.00 57.09 100 GLY A CA 1
ATOM 802 C C . GLY A 1 100 ? 23.843 14.730 7.421 1.00 57.09 100 GLY A C 1
ATOM 803 O O . GLY A 1 100 ? 23.636 15.935 7.426 1.00 57.09 100 GLY A O 1
ATOM 804 N N . ASN A 1 101 ? 23.161 13.902 8.207 1.00 65.00 101 ASN A N 1
ATOM 805 C CA . ASN A 1 101 ? 22.122 14.341 9.133 1.00 65.00 101 ASN A CA 1
ATOM 806 C C . ASN A 1 101 ? 22.772 14.956 10.393 1.00 65.00 101 ASN A C 1
ATOM 808 O O . ASN A 1 101 ? 22.976 14.249 11.383 1.00 65.00 101 ASN A O 1
ATOM 812 N N . VAL A 1 102 ? 23.169 16.233 10.359 1.00 66.25 102 VAL A N 1
ATOM 813 C CA . VAL A 1 102 ? 23.842 16.895 11.495 1.00 66.25 102 VAL A CA 1
ATOM 814 C C . VAL A 1 102 ? 22.801 17.502 12.426 1.00 66.25 102 VAL A C 1
ATOM 816 O O . VAL A 1 102 ? 21.999 18.343 12.019 1.00 66.25 102 VAL A O 1
ATOM 819 N N . GLN A 1 103 ? 22.814 17.073 13.688 1.00 71.69 103 GLN A N 1
ATOM 820 C CA . GLN A 1 103 ? 21.942 17.608 14.730 1.00 71.69 103 GLN A CA 1
ATOM 821 C C . GLN A 1 103 ? 22.793 18.224 15.834 1.00 71.69 103 GLN A C 1
ATOM 823 O O . GLN A 1 103 ? 23.595 17.540 16.463 1.00 71.69 103 GLN A O 1
ATOM 828 N N . PHE A 1 104 ? 22.584 19.510 16.090 1.00 78.62 104 PHE A N 1
ATOM 829 C CA . PHE A 1 104 ? 23.129 20.205 17.244 1.00 78.62 104 PHE A CA 1
ATOM 830 C C . PHE A 1 104 ? 22.028 20.338 18.293 1.00 78.62 104 PHE A C 1
ATOM 832 O O . PHE A 1 104 ? 21.018 21.002 18.061 1.00 78.62 104 PHE A O 1
ATOM 839 N N . PHE A 1 105 ? 22.210 19.681 19.437 1.00 83.12 105 PHE A N 1
ATOM 840 C CA . PHE A 1 105 ? 21.3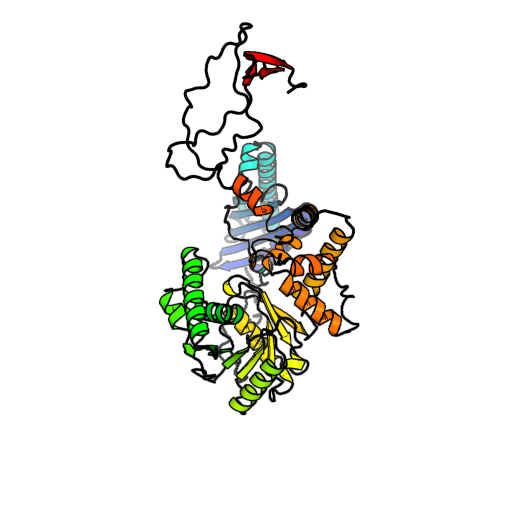64 19.845 20.613 1.00 83.12 105 PHE A CA 1
ATOM 841 C C . PHE A 1 105 ? 22.230 20.350 21.757 1.00 83.12 105 PHE A C 1
ATOM 843 O O . PHE A 1 105 ? 23.153 19.660 22.184 1.00 83.12 105 PHE A O 1
ATOM 850 N N . SER A 1 106 ? 21.920 21.536 22.264 1.00 85.69 106 SER A N 1
ATOM 851 C CA . SER A 1 106 ? 22.592 22.091 23.430 1.00 85.69 106 SER A CA 1
ATOM 852 C C . SER A 1 106 ? 21.562 22.644 24.406 1.00 85.69 106 SER A C 1
ATOM 854 O O . SER A 1 106 ? 20.567 23.253 24.013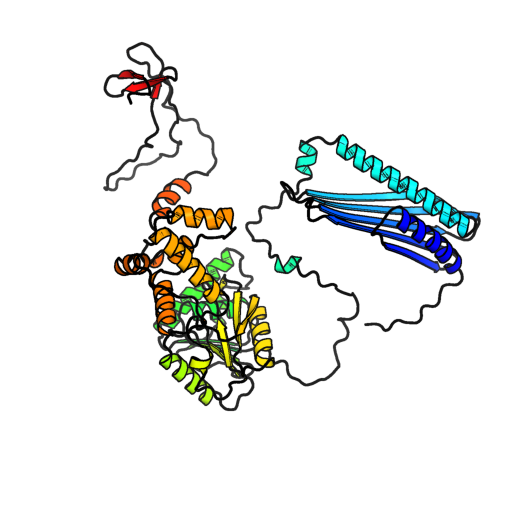 1.00 85.69 106 SER A O 1
ATOM 856 N N . SER A 1 107 ? 21.789 22.370 25.686 1.00 89.62 107 SER A N 1
ATOM 857 C CA . SER A 1 107 ? 20.969 22.819 26.805 1.00 89.62 107 SER A CA 1
ATOM 858 C C . SER A 1 107 ? 21.913 23.335 27.879 1.00 89.62 107 SER A C 1
ATOM 860 O O . SER A 1 107 ? 22.864 22.636 28.226 1.00 89.62 107 SER A O 1
ATOM 862 N N . LYS A 1 108 ? 21.664 24.535 28.400 1.00 91.44 108 LYS A N 1
ATOM 863 C CA . LYS A 1 108 ? 22.431 25.111 29.507 1.00 91.44 108 LYS A CA 1
ATOM 864 C C . LYS A 1 108 ? 21.471 25.600 30.579 1.00 91.44 108 LYS A C 1
ATOM 866 O O . LYS A 1 108 ? 20.612 26.436 30.304 1.00 91.44 108 LYS A O 1
ATOM 871 N N . ASP A 1 109 ? 21.647 25.072 31.781 1.00 93.75 109 ASP A N 1
ATOM 872 C CA . ASP A 1 109 ? 20.990 25.567 32.983 1.00 93.75 109 ASP A CA 1
ATOM 873 C C . ASP A 1 109 ? 21.815 26.728 33.553 1.00 93.75 109 ASP A C 1
ATOM 875 O O . ASP A 1 109 ? 23.047 26.675 33.596 1.00 93.75 109 ASP A O 1
ATOM 879 N N . ILE A 1 110 ? 21.140 27.805 33.943 1.00 93.44 110 ILE A N 1
ATOM 880 C CA . ILE A 1 110 ? 21.751 29.052 34.400 1.00 93.44 110 ILE A CA 1
ATOM 881 C C . ILE A 1 110 ? 21.092 29.457 35.712 1.00 93.44 110 ILE A C 1
ATOM 883 O O . ILE A 1 110 ? 19.872 29.408 35.851 1.00 93.44 110 ILE A O 1
ATOM 887 N N . GLN A 1 111 ? 21.907 29.871 36.675 1.00 94.44 111 GLN A N 1
ATOM 888 C CA . GLN A 1 111 ? 21.454 30.419 37.947 1.00 94.44 111 GLN A CA 1
ATOM 889 C C . GLN A 1 111 ? 22.120 31.782 38.131 1.00 94.44 111 GLN A C 1
ATOM 891 O O . GLN A 1 111 ? 23.347 31.879 38.109 1.00 94.44 111 GLN A O 1
ATOM 896 N N . LYS A 1 112 ? 21.318 32.838 38.273 1.00 92.25 112 LYS A N 1
ATOM 897 C CA . LYS A 1 112 ? 21.782 34.199 38.581 1.00 92.25 112 LYS A CA 1
ATOM 898 C C . LYS A 1 112 ? 21.046 34.719 39.814 1.00 92.25 112 LYS A C 1
ATOM 900 O O . LYS A 1 112 ? 19.923 34.309 40.091 1.00 92.25 112 LYS A O 1
ATOM 905 N N . GLN A 1 113 ? 21.668 35.621 40.565 1.00 93.00 113 GLN A N 1
ATOM 906 C CA . GLN A 1 113 ? 20.966 36.347 41.626 1.00 93.00 113 GLN A CA 1
ATOM 907 C C . GLN A 1 113 ? 20.281 37.576 41.031 1.00 93.00 113 GLN A C 1
ATOM 909 O O . GLN A 1 113 ? 20.896 38.302 40.254 1.00 93.00 113 GLN A O 1
ATOM 914 N N . ILE A 1 114 ? 19.031 37.815 41.417 1.00 92.56 114 ILE A N 1
ATOM 915 C CA . ILE A 1 114 ? 18.255 38.997 41.038 1.00 92.56 114 ILE A CA 1
ATOM 916 C C . ILE A 1 114 ? 17.830 39.752 42.297 1.00 92.56 114 ILE A C 1
ATOM 918 O O . ILE A 1 114 ? 17.491 39.153 43.319 1.00 92.56 114 ILE A O 1
ATOM 922 N N . THR A 1 115 ? 17.876 41.080 42.236 1.00 90.19 115 THR A N 1
ATOM 923 C CA . THR A 1 115 ? 17.398 41.937 43.326 1.00 90.19 115 THR A CA 1
ATOM 924 C C . THR A 1 115 ? 15.956 42.329 43.042 1.00 90.19 115 THR A C 1
ATOM 926 O O . THR A 1 115 ? 15.679 42.901 41.992 1.00 90.19 115 THR A O 1
ATOM 929 N N . ILE A 1 116 ? 15.046 42.022 43.966 1.00 90.81 116 ILE A N 1
ATOM 930 C CA . ILE A 1 116 ? 13.627 42.345 43.827 1.00 90.81 116 ILE A CA 1
ATOM 931 C C . ILE A 1 116 ? 13.379 43.733 44.418 1.00 90.81 116 ILE A C 1
ATOM 933 O O . ILE A 1 116 ? 13.539 43.934 45.624 1.00 90.81 116 ILE A O 1
ATOM 937 N N . SER A 1 117 ? 12.984 44.691 43.582 1.00 88.44 117 SER A N 1
ATOM 938 C CA . SER A 1 117 ? 12.651 46.057 44.003 1.00 88.44 117 SER A CA 1
ATOM 939 C C . SER A 1 117 ? 11.169 46.359 43.770 1.00 88.44 117 SER A C 1
ATOM 941 O O . SER A 1 117 ? 10.335 45.852 44.513 1.00 88.44 117 SER A O 1
ATOM 943 N N . ASN A 1 118 ? 10.829 47.165 42.762 1.00 89.88 118 ASN A N 1
ATOM 944 C CA . ASN A 1 118 ? 9.455 47.358 42.289 1.00 89.88 118 ASN A CA 1
ATOM 945 C C . ASN A 1 118 ? 9.203 46.546 41.011 1.00 89.88 118 ASN A C 1
ATOM 947 O O . ASN A 1 118 ? 10.144 46.023 40.408 1.00 89.88 118 ASN A O 1
ATOM 951 N N . GLU A 1 119 ? 7.944 46.444 40.593 1.00 90.94 119 GLU A N 1
ATOM 952 C CA . GLU A 1 119 ? 7.497 45.592 39.489 1.00 90.94 119 GLU A CA 1
ATOM 953 C C . GLU A 1 119 ? 8.250 45.904 38.188 1.00 90.94 119 GLU A C 1
ATOM 955 O O . GLU A 1 119 ? 8.778 45.004 37.535 1.00 90.94 119 GLU A O 1
ATOM 960 N N . LYS A 1 120 ? 8.373 47.193 37.845 1.00 92.19 120 LYS A N 1
ATOM 961 C CA . LYS A 1 120 ? 9.028 47.646 36.607 1.00 92.19 120 LYS A CA 1
ATOM 962 C C . LYS A 1 120 ? 10.542 47.448 36.630 1.00 92.19 120 LYS A C 1
ATOM 964 O O . LYS A 1 120 ? 11.114 46.958 35.663 1.00 92.19 120 LYS A O 1
ATOM 969 N N . GLN A 1 121 ? 11.201 47.818 37.726 1.00 90.88 121 GLN A N 1
ATOM 970 C CA . GLN A 1 121 ? 12.651 47.663 37.865 1.00 90.88 121 GLN A CA 1
ATOM 971 C C . GLN A 1 121 ? 13.059 46.192 37.913 1.00 90.88 121 GLN A C 1
ATOM 973 O O . GLN A 1 121 ? 14.077 45.827 37.336 1.00 90.88 121 GLN A O 1
ATOM 978 N N . THR A 1 122 ? 12.254 45.345 38.553 1.00 91.81 122 THR A N 1
ATOM 979 C CA . THR A 1 122 ? 12.504 43.900 38.605 1.00 91.81 122 THR A CA 1
ATOM 980 C C . THR A 1 122 ? 12.348 43.270 37.221 1.00 91.81 122 THR A C 1
ATOM 982 O O . THR A 1 122 ? 13.160 42.429 36.844 1.00 91.81 122 THR A O 1
ATOM 985 N N . ALA A 1 123 ? 11.360 43.710 36.431 1.00 93.62 123 ALA A N 1
ATOM 986 C CA . ALA A 1 123 ? 11.194 43.274 35.046 1.00 93.62 123 ALA A CA 1
ATOM 987 C C . ALA A 1 123 ? 12.387 43.663 34.153 1.00 93.62 123 ALA A C 1
ATOM 989 O O . ALA A 1 123 ? 12.912 42.820 33.424 1.00 93.62 123 ALA A O 1
ATOM 990 N N . GLU A 1 124 ? 12.858 44.910 34.242 1.00 94.31 124 GLU A N 1
ATOM 991 C CA . GLU A 1 124 ? 14.030 45.375 33.485 1.00 94.31 124 GLU A CA 1
ATOM 992 C C . GLU A 1 124 ? 15.329 44.691 33.924 1.00 94.31 124 GLU A C 1
ATOM 994 O O . GLU A 1 124 ? 16.149 44.316 33.085 1.00 94.31 124 GLU A O 1
ATOM 999 N N . GLU A 1 125 ? 15.511 44.463 35.226 1.00 93.44 125 GLU A N 1
ATOM 1000 C CA . GLU A 1 125 ? 16.677 43.739 35.730 1.00 93.44 125 GLU A CA 1
ATOM 1001 C C . GLU A 1 125 ? 16.658 42.271 35.283 1.00 93.44 125 GLU A C 1
ATOM 1003 O O . GLU A 1 125 ? 17.687 41.734 34.868 1.00 93.44 125 GLU A O 1
ATOM 1008 N N . MET A 1 126 ? 15.485 41.628 35.282 1.00 93.75 126 MET A N 1
ATOM 1009 C CA . MET A 1 126 ? 15.327 40.280 34.739 1.00 93.75 126 MET A CA 1
ATOM 1010 C C . MET A 1 126 ? 15.674 40.242 33.246 1.00 93.75 126 MET A C 1
ATOM 1012 O O . MET A 1 126 ? 16.456 39.384 32.840 1.00 93.75 126 MET A O 1
ATOM 1016 N N . ARG A 1 127 ? 15.170 41.190 32.441 1.00 94.38 127 ARG A N 1
ATOM 1017 C CA . ARG A 1 127 ? 15.523 41.314 31.014 1.00 94.38 127 ARG A CA 1
ATOM 1018 C C . ARG A 1 127 ? 17.035 41.427 30.826 1.00 94.38 127 ARG A C 1
ATOM 1020 O O . ARG A 1 127 ? 17.596 40.675 30.037 1.00 94.38 127 ARG A O 1
ATOM 1027 N N . ARG A 1 128 ? 17.698 42.309 31.581 1.00 94.50 128 ARG A N 1
ATOM 1028 C CA . ARG A 1 128 ? 19.151 42.526 31.506 1.00 94.50 128 ARG A CA 1
ATOM 1029 C C . ARG A 1 128 ? 19.947 41.256 31.823 1.00 94.50 128 ARG A C 1
ATOM 1031 O O . ARG A 1 128 ? 20.876 40.917 31.094 1.00 94.50 128 ARG A O 1
ATOM 1038 N N . LEU A 1 129 ? 19.591 40.545 32.897 1.00 93.75 129 LEU A N 1
ATOM 1039 C CA . LEU A 1 129 ? 20.274 39.309 33.304 1.00 93.75 129 LEU A CA 1
ATOM 1040 C C . LEU A 1 129 ? 20.113 38.190 32.270 1.00 93.75 129 LEU A C 1
ATOM 1042 O O . LEU A 1 129 ? 21.052 37.413 32.060 1.00 93.75 129 LEU A O 1
ATOM 1046 N N . VAL A 1 130 ? 18.935 38.115 31.643 1.00 93.12 130 VAL A N 1
ATOM 1047 C CA . VAL A 1 130 ? 18.636 37.162 30.572 1.00 93.12 130 VAL A CA 1
ATOM 1048 C C . VAL A 1 130 ? 19.376 37.511 29.292 1.00 93.12 130 VAL A C 1
ATOM 1050 O O . VAL A 1 130 ? 20.029 36.634 28.740 1.00 93.12 130 VAL A O 1
ATOM 1053 N N . GLU A 1 131 ? 19.362 38.770 28.864 1.00 91.88 131 GLU A N 1
ATOM 1054 C CA . GLU A 1 131 ? 20.098 39.242 27.687 1.00 91.88 131 GLU A CA 1
ATOM 1055 C C . GLU A 1 131 ? 21.600 38.946 27.803 1.00 91.88 131 GLU A C 1
ATOM 1057 O O . GLU A 1 131 ? 22.206 38.392 26.884 1.00 91.88 131 GLU A O 1
ATOM 1062 N N . GLU A 1 132 ? 22.193 39.221 28.967 1.00 92.56 132 GLU A N 1
ATOM 1063 C CA . GLU A 1 132 ? 23.589 38.889 29.263 1.00 92.56 132 GLU A CA 1
ATOM 1064 C C . GLU A 1 132 ? 23.832 37.371 29.186 1.00 92.56 132 GLU A C 1
ATOM 1066 O O . GLU A 1 132 ? 24.769 36.915 28.532 1.00 92.56 132 GLU A O 1
ATOM 1071 N N . ALA A 1 133 ? 22.964 36.566 29.804 1.00 91.94 133 ALA A N 1
ATOM 1072 C CA . ALA A 1 133 ? 23.109 35.111 29.823 1.00 91.94 133 ALA A CA 1
ATOM 1073 C C . ALA A 1 133 ? 22.926 34.458 28.439 1.00 91.94 133 ALA A C 1
ATOM 1075 O O . ALA A 1 133 ? 23.637 33.507 28.099 1.00 91.94 133 ALA A O 1
ATOM 1076 N N . GLU A 1 134 ? 21.980 34.955 27.639 1.00 89.69 134 GLU A N 1
ATOM 1077 C CA . GLU A 1 134 ? 21.760 34.517 26.260 1.00 89.69 134 GLU A CA 1
ATOM 1078 C C . GLU A 1 134 ? 22.942 34.908 25.369 1.00 89.69 134 GLU A C 1
ATOM 1080 O O . GLU A 1 134 ? 23.429 34.068 24.610 1.00 89.69 134 GLU A O 1
ATOM 1085 N N . SER A 1 135 ? 23.463 36.128 25.518 1.00 88.31 135 SER A N 1
ATOM 1086 C CA . SER A 1 135 ? 24.625 36.620 24.767 1.00 88.31 135 SER A CA 1
ATOM 1087 C C . SER A 1 135 ? 25.894 35.825 25.079 1.00 88.31 135 SER A C 1
ATOM 1089 O O . SER A 1 135 ? 26.608 35.404 24.164 1.00 88.31 135 SER A O 1
ATOM 1091 N N . GLU A 1 136 ? 26.160 35.542 26.358 1.00 89.00 136 GLU A N 1
ATOM 1092 C CA . GLU A 1 136 ? 27.269 34.678 26.782 1.00 89.00 136 GLU A CA 1
ATOM 1093 C C . GLU A 1 136 ? 27.145 33.272 26.187 1.00 89.00 136 GLU A C 1
ATOM 1095 O O . GLU A 1 136 ? 28.124 32.703 25.700 1.00 89.00 136 GLU A O 1
ATOM 1100 N N . TYR A 1 137 ? 25.940 32.695 26.210 1.00 88.50 137 TYR A N 1
ATOM 1101 C CA . TYR A 1 137 ? 25.698 31.375 25.638 1.00 88.50 137 TYR A CA 1
ATOM 1102 C C . TYR A 1 137 ? 25.924 31.361 24.123 1.00 88.50 137 TYR A C 1
ATOM 1104 O O . TYR A 1 137 ? 26.612 30.473 23.620 1.00 88.50 137 TYR A O 1
ATOM 1112 N N . GLN A 1 138 ? 25.383 32.340 23.395 1.00 83.62 138 GLN A N 1
ATOM 1113 C CA . GLN A 1 138 ? 25.551 32.442 21.944 1.00 83.62 138 GLN A CA 1
ATOM 1114 C C . GLN A 1 138 ? 27.021 32.627 21.558 1.00 83.62 138 GLN A C 1
ATOM 1116 O O . GLN A 1 138 ? 27.504 31.950 20.648 1.00 83.62 138 GLN A O 1
ATOM 1121 N N . THR A 1 139 ? 27.749 33.473 22.290 1.00 85.00 139 THR A N 1
ATOM 1122 C CA . THR A 1 139 ? 29.189 33.685 22.087 1.00 85.00 139 THR A CA 1
ATOM 1123 C C . THR A 1 139 ? 29.962 32.390 22.320 1.00 85.00 139 THR A C 1
ATOM 1125 O O . THR A 1 139 ? 30.700 31.949 21.443 1.00 85.00 139 THR A O 1
ATOM 1128 N N . ALA A 1 140 ? 29.701 31.697 23.433 1.00 83.75 140 ALA A N 1
ATOM 1129 C CA . ALA A 1 140 ? 30.353 30.428 23.743 1.00 83.75 140 ALA A CA 1
ATOM 1130 C C . ALA A 1 140 ? 30.065 29.336 22.697 1.00 83.75 140 ALA A C 1
ATOM 1132 O O . ALA A 1 140 ? 30.952 28.559 22.348 1.00 83.75 140 ALA A O 1
ATOM 1133 N N . VAL A 1 141 ? 28.837 29.256 22.171 1.00 82.62 141 VAL A N 1
ATOM 1134 C CA . VAL A 1 141 ? 28.497 28.312 21.092 1.00 82.62 141 VAL A CA 1
ATOM 1135 C C . VAL A 1 141 ? 29.234 28.667 19.796 1.00 82.62 141 VAL A C 1
ATOM 1137 O O . VAL A 1 141 ? 29.769 27.771 19.143 1.00 82.62 141 VAL A O 1
ATOM 1140 N N . SER A 1 142 ? 29.305 29.953 19.445 1.00 79.88 142 SER A N 1
ATOM 1141 C CA . SER A 1 142 ? 30.026 30.443 18.263 1.00 79.88 142 SER A CA 1
ATOM 1142 C C . SER A 1 142 ? 31.532 30.162 18.345 1.00 79.88 142 SER A C 1
ATOM 1144 O O . SER A 1 142 ? 32.122 29.635 17.399 1.00 79.88 142 SER A O 1
ATOM 1146 N N . ASP A 1 143 ? 32.150 30.427 19.496 1.00 83.06 143 ASP A N 1
ATOM 1147 C CA . ASP A 1 143 ? 33.580 30.199 19.718 1.00 83.06 143 ASP A CA 1
ATOM 1148 C C . ASP A 1 143 ? 33.928 28.709 19.722 1.00 83.06 143 ASP A C 1
ATOM 1150 O O . ASP A 1 143 ? 34.912 28.296 19.102 1.00 83.06 143 ASP A O 1
ATOM 1154 N N . ASN A 1 144 ? 33.080 27.878 20.333 1.00 81.69 144 ASN A N 1
ATOM 1155 C CA . ASN A 1 144 ? 33.207 26.425 20.252 1.00 81.69 144 ASN A CA 1
ATOM 1156 C C . ASN A 1 144 ? 33.148 25.945 18.798 1.00 81.69 144 ASN A C 1
ATOM 1158 O O . ASN A 1 144 ? 33.959 25.120 18.392 1.00 81.69 144 ASN A O 1
ATOM 1162 N N . TYR A 1 145 ? 32.239 26.485 17.984 1.00 74.50 145 TYR A N 1
ATOM 1163 C CA . TYR A 1 145 ? 32.155 26.116 16.572 1.00 74.50 145 TYR A CA 1
ATOM 1164 C C . TYR A 1 145 ? 33.413 26.514 15.787 1.00 74.50 145 TYR A C 1
ATOM 1166 O O . TYR A 1 145 ? 33.912 25.732 14.982 1.00 74.50 145 TYR A O 1
ATOM 1174 N N . ARG A 1 146 ? 33.959 27.710 16.039 1.00 75.00 146 ARG A N 1
ATOM 1175 C CA . ARG A 1 146 ? 35.183 28.204 15.381 1.00 75.00 146 ARG A CA 1
ATOM 1176 C C . ARG A 1 146 ? 36.436 27.412 15.749 1.00 75.00 146 ARG A C 1
ATOM 1178 O O . ARG A 1 146 ? 37.370 27.358 14.956 1.00 75.00 146 ARG A O 1
ATOM 1185 N N . THR A 1 147 ? 36.466 26.837 16.947 1.00 78.56 147 THR A N 1
ATOM 1186 C CA . THR A 1 147 ? 37.634 26.127 17.493 1.00 78.56 147 THR A CA 1
ATOM 1187 C C . THR A 1 147 ? 37.526 24.602 17.393 1.00 78.56 147 THR A C 1
ATOM 1189 O O . THR A 1 147 ? 38.500 23.900 17.667 1.00 78.56 147 THR A O 1
ATOM 1192 N N . MET A 1 148 ? 36.378 24.065 16.964 1.00 76.31 148 MET A N 1
ATOM 1193 C CA . MET A 1 148 ? 36.183 22.628 16.763 1.00 76.31 148 MET A CA 1
ATOM 1194 C C . MET A 1 148 ? 37.020 22.088 15.596 1.00 76.31 148 MET A C 1
ATOM 1196 O O . MET A 1 148 ? 37.025 22.630 14.494 1.00 76.31 148 MET A O 1
ATOM 1200 N N . SER A 1 149 ? 37.678 20.946 15.816 1.00 75.69 149 SER A N 1
ATOM 1201 C CA . SER A 1 149 ? 38.370 20.212 14.753 1.00 75.69 149 SER A CA 1
ATOM 1202 C C . SER A 1 149 ? 37.382 19.604 13.749 1.00 75.69 149 SER A C 1
ATOM 1204 O O . SER A 1 149 ? 36.274 19.201 14.116 1.00 75.69 149 SER A O 1
ATOM 1206 N N . GLU A 1 150 ? 37.810 19.409 12.494 1.00 67.75 150 GLU A N 1
ATOM 1207 C CA . GLU A 1 150 ? 37.011 18.690 11.486 1.00 67.75 150 GLU A CA 1
ATOM 1208 C C . GLU A 1 150 ? 36.557 17.303 11.959 1.00 67.75 150 GLU A C 1
ATOM 1210 O O . GLU A 1 150 ? 35.483 16.837 11.588 1.00 67.75 150 GLU A O 1
ATOM 1215 N N . THR A 1 151 ? 37.372 16.620 12.765 1.00 71.94 151 THR A N 1
ATOM 1216 C CA . THR A 1 151 ? 37.044 15.305 13.327 1.00 71.94 151 THR A CA 1
ATOM 1217 C C . THR A 1 151 ? 35.885 15.381 14.316 1.00 71.94 151 THR A C 1
ATOM 1219 O O . THR A 1 151 ? 34.979 14.554 14.249 1.00 71.94 151 THR A O 1
ATOM 1222 N N . THR A 1 152 ? 35.859 16.402 15.175 1.00 69.12 152 THR A N 1
ATOM 1223 C CA . THR A 1 152 ? 34.758 16.650 16.118 1.00 69.12 152 THR A CA 1
ATOM 1224 C C . THR A 1 152 ? 33.496 17.070 15.371 1.00 69.12 152 THR A C 1
ATOM 1226 O O . THR A 1 152 ? 32.411 16.565 15.645 1.00 69.12 152 THR A O 1
ATOM 1229 N N . PHE A 1 153 ? 33.642 17.910 14.345 1.00 66.25 153 PHE A N 1
ATOM 1230 C CA . PHE A 1 153 ? 32.542 18.298 13.467 1.00 66.25 153 PHE A CA 1
ATOM 1231 C C . PHE A 1 153 ? 31.951 17.098 12.702 1.00 66.25 153 PHE A C 1
ATOM 1233 O O . PHE A 1 153 ? 30.734 16.936 12.620 1.00 66.25 153 PHE A O 1
ATOM 1240 N N . LYS A 1 154 ? 32.800 16.189 12.202 1.00 66.38 154 LYS A N 1
ATOM 1241 C CA . LYS A 1 154 ? 32.378 14.918 11.589 1.00 66.38 154 LYS A CA 1
ATOM 1242 C C . LYS A 1 154 ? 31.720 13.979 12.607 1.00 66.38 154 LYS A C 1
ATOM 1244 O O . LYS A 1 154 ? 30.800 13.269 12.225 1.00 66.38 154 LYS A O 1
ATOM 1249 N N . ALA A 1 155 ? 32.120 14.002 13.879 1.00 64.62 155 ALA A N 1
ATOM 1250 C CA . ALA A 1 155 ? 31.488 13.220 14.947 1.00 64.62 155 ALA A CA 1
ATOM 1251 C C . ALA A 1 155 ? 30.113 13.770 15.386 1.00 64.62 155 ALA A C 1
ATOM 1253 O O . ALA A 1 155 ? 29.276 13.001 15.855 1.00 64.62 155 ALA A O 1
ATOM 1254 N N . LEU A 1 156 ? 29.847 15.070 15.189 1.00 63.38 156 LEU A N 1
ATOM 1255 C CA . LEU A 1 156 ? 28.506 15.661 15.336 1.00 63.38 156 LEU A CA 1
ATOM 1256 C C . LEU A 1 156 ? 27.541 15.226 14.220 1.00 63.38 156 LEU A C 1
ATOM 1258 O O . LEU A 1 156 ? 26.323 15.379 14.356 1.00 63.38 156 LEU A O 1
ATOM 1262 N N . ARG A 1 157 ? 28.051 14.656 13.116 1.00 64.25 157 ARG A N 1
ATOM 1263 C CA . ARG A 1 157 ? 27.196 13.971 12.141 1.00 64.25 157 ARG A CA 1
ATOM 1264 C C . ARG A 1 157 ? 26.599 12.769 12.846 1.00 64.25 157 ARG A C 1
ATOM 1266 O O . ARG A 1 157 ? 27.314 11.879 13.303 1.00 64.25 157 ARG A O 1
ATOM 1273 N N . ARG A 1 158 ? 25.270 12.708 12.901 1.00 53.03 158 ARG A N 1
ATOM 1274 C CA . ARG A 1 158 ? 24.604 11.488 13.334 1.00 53.03 158 ARG A CA 1
ATOM 1275 C C . ARG A 1 158 ? 25.032 10.394 12.364 1.00 53.03 158 ARG A C 1
ATOM 1277 O O . ARG A 1 158 ? 24.638 10.422 11.199 1.00 53.03 158 ARG A O 1
ATOM 1284 N N . ALA A 1 159 ? 25.797 9.418 12.847 1.00 50.66 159 ALA A N 1
ATOM 1285 C CA . ALA A 1 159 ? 25.818 8.115 12.214 1.00 50.66 159 ALA A CA 1
ATOM 1286 C C . ALA A 1 159 ? 24.370 7.630 12.274 1.00 50.66 159 ALA A C 1
ATOM 1288 O O . ALA A 1 159 ? 23.868 7.228 13.327 1.00 50.66 159 ALA A O 1
ATOM 1289 N N . LEU A 1 160 ? 23.639 7.801 11.171 1.00 48.16 160 LEU A N 1
ATOM 1290 C CA . LEU A 1 160 ? 22.353 7.150 11.032 1.00 48.16 160 LEU A CA 1
ATOM 1291 C C . LEU A 1 160 ? 22.656 5.671 11.266 1.00 48.16 160 LEU A C 1
ATOM 1293 O O . LEU A 1 160 ? 23.545 5.147 10.587 1.00 48.16 160 LEU A O 1
ATOM 1297 N N . PRO A 1 161 ? 22.007 4.998 12.235 1.00 42.72 161 PRO A N 1
ATOM 1298 C CA . PRO A 1 161 ? 22.110 3.554 12.269 1.00 42.72 161 PRO A CA 1
ATOM 1299 C C . PRO A 1 161 ? 21.760 3.098 10.855 1.00 42.72 161 PRO A C 1
ATOM 1301 O O . PRO A 1 161 ? 20.739 3.527 10.311 1.00 42.72 161 PRO A O 1
ATOM 1304 N N . VAL A 1 162 ? 22.636 2.316 10.223 1.00 47.69 162 VAL A N 1
ATOM 1305 C CA . VAL A 1 162 ? 22.312 1.660 8.955 1.00 47.69 162 VAL A CA 1
ATOM 1306 C C . VAL A 1 162 ? 21.302 0.576 9.304 1.00 47.69 162 VAL A C 1
ATOM 1308 O O . VAL A 1 162 ? 21.596 -0.609 9.402 1.00 47.69 162 VAL A O 1
ATOM 1311 N N . ILE A 1 163 ? 20.086 1.014 9.598 1.00 48.44 163 ILE A N 1
ATOM 1312 C CA . ILE A 1 163 ? 18.916 0.172 9.666 1.00 48.44 163 ILE A CA 1
ATOM 1313 C C . ILE A 1 163 ? 18.589 -0.086 8.206 1.00 48.44 163 ILE A C 1
ATOM 1315 O O . ILE A 1 163 ? 18.199 0.827 7.481 1.00 48.44 163 ILE A O 1
ATOM 1319 N N . GLN A 1 164 ? 18.748 -1.330 7.758 1.00 44.47 164 GLN A N 1
ATOM 1320 C CA . GLN A 1 164 ? 18.230 -1.802 6.470 1.00 44.47 164 GLN A CA 1
ATOM 1321 C C . GLN A 1 164 ? 16.684 -1.853 6.479 1.00 44.47 164 GLN A C 1
ATOM 1323 O O . GLN A 1 164 ? 16.062 -2.815 6.037 1.00 44.47 164 GLN A O 1
ATOM 1328 N N . GLN A 1 165 ? 16.040 -0.825 7.028 1.00 50.16 165 GLN A N 1
ATOM 1329 C CA . GLN A 1 165 ? 14.603 -0.614 7.041 1.00 50.16 165 GLN A CA 1
ATOM 1330 C C . GLN A 1 165 ? 14.338 0.799 6.527 1.00 50.16 165 GLN A C 1
ATOM 1332 O O . GLN A 1 165 ? 14.876 1.777 7.043 1.00 50.16 165 GLN A O 1
ATOM 1337 N N . LYS A 1 166 ? 13.509 0.901 5.483 1.00 47.00 166 LYS A N 1
ATOM 1338 C CA . LYS A 1 166 ? 13.116 2.186 4.895 1.00 47.00 166 LYS A CA 1
ATOM 1339 C C . LYS A 1 166 ? 12.375 3.031 5.933 1.00 47.00 166 LYS A C 1
ATOM 1341 O O . LYS A 1 166 ? 11.431 2.555 6.561 1.00 47.00 166 LYS A O 1
ATOM 1346 N N . LEU A 1 167 ? 12.782 4.292 6.066 1.00 43.34 167 LEU A N 1
ATOM 1347 C CA . LEU A 1 167 ? 12.090 5.286 6.879 1.00 43.34 167 LEU A CA 1
ATOM 1348 C C . LEU A 1 167 ? 10.681 5.512 6.301 1.00 43.34 167 LEU A C 1
ATOM 1350 O O . LEU A 1 167 ? 10.534 5.891 5.139 1.00 43.34 167 LEU A O 1
ATOM 1354 N N . ASP A 1 168 ? 9.639 5.250 7.089 1.00 51.66 168 ASP A N 1
ATOM 1355 C CA . ASP A 1 168 ? 8.252 5.452 6.664 1.00 51.66 168 ASP A CA 1
ATOM 1356 C C . ASP A 1 168 ? 7.854 6.925 6.824 1.00 51.66 168 ASP A C 1
ATOM 1358 O O . ASP A 1 168 ? 7.398 7.348 7.888 1.00 51.66 168 ASP A O 1
ATOM 1362 N N . TRP A 1 169 ? 8.043 7.718 5.766 1.00 46.41 169 TRP A N 1
ATOM 1363 C CA . TRP A 1 169 ? 7.749 9.158 5.744 1.00 46.41 169 TRP A CA 1
ATOM 1364 C C . TRP A 1 169 ? 6.311 9.505 6.168 1.00 46.41 169 TRP A C 1
ATOM 1366 O O . TRP A 1 169 ? 6.102 10.570 6.747 1.00 46.41 169 TRP A O 1
ATOM 1376 N N . ASN A 1 170 ? 5.350 8.581 6.009 1.00 51.03 170 ASN A N 1
ATOM 1377 C CA . ASN A 1 170 ? 3.958 8.746 6.453 1.00 51.03 170 ASN A CA 1
ATOM 1378 C C . ASN A 1 170 ? 3.812 8.884 7.981 1.00 51.03 170 ASN A C 1
ATOM 1380 O O . ASN A 1 170 ? 2.811 9.418 8.451 1.00 51.03 170 ASN A O 1
ATOM 1384 N N . ARG A 1 171 ? 4.798 8.430 8.772 1.00 49.94 171 ARG A N 1
ATOM 1385 C CA . ARG A 1 171 ? 4.835 8.633 10.234 1.00 49.94 171 ARG A CA 1
ATOM 1386 C C . ARG A 1 171 ? 5.437 9.980 10.649 1.00 49.94 171 ARG A C 1
ATOM 1388 O O . ARG A 1 171 ? 5.264 10.378 11.796 1.00 49.94 171 ARG A O 1
ATOM 1395 N N . LEU A 1 172 ? 6.168 10.656 9.758 1.00 43.34 172 LEU A N 1
ATOM 1396 C CA . LEU A 1 172 ? 6.872 11.914 10.048 1.00 43.34 172 LEU A CA 1
ATOM 1397 C C . LEU A 1 172 ? 6.132 13.144 9.511 1.00 43.34 172 LEU A C 1
ATOM 1399 O O . LEU A 1 172 ? 6.159 14.187 10.157 1.00 43.34 172 LEU A O 1
ATOM 1403 N N . THR A 1 173 ? 5.438 13.021 8.376 1.00 37.66 173 THR A N 1
ATOM 1404 C CA . THR A 1 173 ? 4.592 14.090 7.810 1.00 37.66 173 THR A CA 1
ATOM 1405 C C . THR A 1 173 ? 3.269 14.260 8.553 1.00 37.66 173 THR A C 1
ATOM 1407 O O . THR A 1 173 ? 2.631 15.303 8.445 1.00 37.66 173 THR A O 1
ATOM 1410 N N . VAL A 1 174 ? 2.888 13.276 9.371 1.00 40.34 174 VAL A N 1
ATOM 1411 C CA . VAL A 1 174 ? 1.740 13.347 10.275 1.00 40.34 174 VAL A CA 1
ATOM 1412 C C . VAL A 1 174 ? 2.253 13.427 11.712 1.00 40.34 174 VAL A C 1
ATOM 1414 O O . VAL A 1 174 ? 2.136 12.483 12.488 1.00 40.34 174 VAL A O 1
ATOM 1417 N N . ARG A 1 175 ? 2.816 14.574 12.109 1.00 32.06 175 ARG A N 1
ATOM 1418 C CA . ARG A 1 175 ? 2.525 15.039 13.469 1.00 32.06 175 ARG A CA 1
ATOM 1419 C C . ARG A 1 175 ? 1.145 15.671 13.375 1.00 32.06 175 ARG A C 1
ATOM 1421 O O . ARG A 1 175 ? 1.033 16.732 12.763 1.00 32.06 175 ARG A O 1
ATOM 1428 N N . PRO A 1 176 ? 0.090 15.050 13.926 1.00 34.47 176 PRO A N 1
ATOM 1429 C CA . PRO A 1 176 ? -1.125 15.802 14.130 1.00 34.47 176 PRO A CA 1
ATOM 1430 C C . PRO A 1 176 ? -0.725 16.987 15.005 1.00 34.47 176 PRO A C 1
ATOM 1432 O O . PRO A 1 176 ? 0.028 16.834 15.972 1.00 34.47 176 PRO A O 1
ATOM 1435 N N . PHE A 1 177 ? -1.222 18.164 14.662 1.00 29.61 177 PHE A N 1
ATOM 1436 C CA . PHE A 1 177 ? -1.433 19.216 15.635 1.00 29.61 177 PHE A CA 1
ATOM 1437 C C . PHE A 1 177 ? -2.370 18.610 16.694 1.00 29.61 177 PHE A C 1
ATOM 1439 O O . PHE A 1 177 ? -3.590 18.672 16.582 1.00 29.61 177 PHE A O 1
ATOM 1446 N N . VAL A 1 178 ? -1.815 17.872 17.658 1.00 30.95 178 VAL A N 1
ATOM 1447 C CA . VAL A 1 178 ? -2.561 17.411 18.819 1.00 30.95 178 VAL A CA 1
ATOM 1448 C C . VAL A 1 178 ? -2.667 18.647 19.685 1.00 30.95 178 VAL A C 1
ATOM 1450 O O . VAL A 1 178 ? -1.791 18.934 20.499 1.00 30.95 178 VAL A O 1
ATOM 1453 N N . SER A 1 179 ? -3.748 19.399 19.487 1.00 30.38 179 SER A N 1
ATOM 1454 C CA . SER A 1 179 ? -4.357 20.082 20.610 1.00 30.38 179 SER A CA 1
ATOM 1455 C C . SER A 1 179 ? -4.574 19.005 21.673 1.00 30.38 179 SER A C 1
ATOM 1457 O O . SER A 1 179 ? -5.375 18.080 21.525 1.00 30.38 179 SER A O 1
ATOM 1459 N N . GLN A 1 180 ? -3.767 19.054 22.728 1.00 35.06 180 GLN A N 1
ATOM 1460 C CA . GLN A 1 180 ? -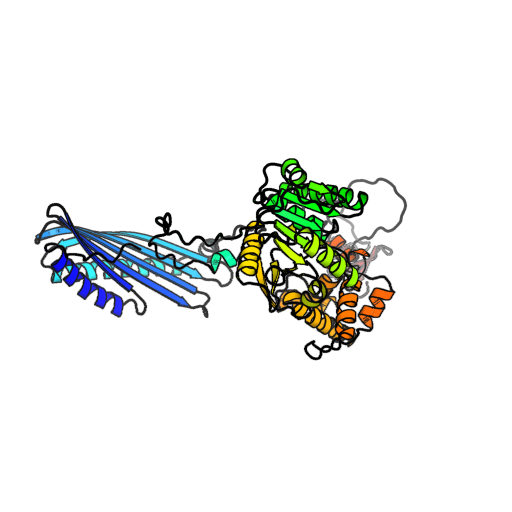4.051 18.323 23.951 1.00 35.06 180 GLN A CA 1
ATOM 1461 C C . GLN A 1 180 ? -5.307 18.954 24.546 1.00 35.06 180 GLN A C 1
ATOM 1463 O O . GLN A 1 180 ? -5.255 19.861 25.363 1.00 35.06 180 GLN A O 1
ATOM 1468 N N . SER A 1 181 ? -6.459 18.524 24.049 1.00 36.19 181 SER A N 1
ATOM 1469 C CA . SER A 1 181 ? -7.752 18.830 24.624 1.00 36.19 181 SER A CA 1
ATOM 1470 C C . SER A 1 181 ? -8.761 17.790 24.148 1.00 36.19 181 SER A C 1
ATOM 1472 O O . SER A 1 181 ? -9.289 17.831 23.041 1.00 36.19 181 SER A O 1
ATOM 1474 N N . CYS A 1 182 ? -9.034 16.854 25.059 1.00 28.72 182 CYS A N 1
ATOM 1475 C CA . CYS A 1 182 ? -10.208 15.984 25.102 1.00 28.72 182 CYS A CA 1
ATOM 1476 C C . CYS A 1 182 ? -10.352 14.885 24.043 1.00 28.72 182 CYS A C 1
ATOM 1478 O O . CYS A 1 182 ? -11.231 14.924 23.183 1.00 28.72 182 CYS A O 1
ATOM 1480 N N . ALA A 1 183 ? -9.609 13.800 24.251 1.00 29.73 183 ALA A N 1
ATOM 1481 C CA . ALA A 1 183 ? -9.968 12.475 23.742 1.00 29.73 183 ALA A CA 1
ATOM 1482 C C . ALA A 1 183 ? -10.153 11.432 24.866 1.00 29.73 183 ALA A C 1
ATOM 1484 O O . ALA A 1 183 ? -9.976 10.244 24.630 1.00 29.73 183 ALA A O 1
ATOM 1485 N N . GLN A 1 184 ? -10.522 11.857 26.083 1.00 36.00 184 GLN A N 1
ATOM 1486 C CA . GLN A 1 184 ? -10.877 10.941 27.183 1.00 36.00 184 GLN A CA 1
ATOM 1487 C C . GLN A 1 184 ? -12.347 11.000 27.625 1.00 36.00 184 GLN A C 1
ATOM 1489 O O . GLN A 1 184 ? -12.736 10.277 28.531 1.00 36.00 184 GLN A O 1
ATOM 1494 N N . LEU A 1 185 ? -13.205 11.757 26.934 1.00 34.25 185 LEU A N 1
ATOM 1495 C CA . LEU A 1 185 ? -14.654 11.739 27.173 1.00 34.25 185 LEU A CA 1
ATOM 1496 C C . LEU A 1 185 ? -15.435 11.675 25.855 1.00 34.25 185 LEU A C 1
ATOM 1498 O O . LEU A 1 185 ? -16.177 12.581 25.495 1.00 34.25 185 LEU A O 1
ATOM 1502 N N . ARG A 1 186 ? -15.259 10.578 25.112 1.00 30.73 186 ARG A N 1
ATOM 1503 C CA . ARG A 1 186 ? -16.278 10.099 24.161 1.00 30.73 186 ARG A CA 1
ATOM 1504 C C . ARG A 1 186 ? -16.701 8.679 24.519 1.00 30.73 186 ARG A C 1
ATOM 1506 O O . ARG A 1 186 ? -16.690 7.784 23.687 1.00 30.73 186 ARG A O 1
ATOM 1513 N N . HIS A 1 187 ? -17.084 8.496 25.774 1.00 39.09 187 HIS A N 1
ATOM 1514 C CA . HIS A 1 187 ? -18.166 7.578 26.085 1.00 39.09 187 HIS A CA 1
ATOM 1515 C C . HIS A 1 187 ? -19.404 8.439 26.343 1.00 39.09 187 HIS A C 1
ATOM 1517 O O . HIS A 1 187 ? -19.332 9.406 27.094 1.00 39.09 187 HIS A O 1
ATOM 1523 N N . ASN A 1 188 ? -20.508 8.071 25.692 1.00 33.84 188 ASN A N 1
ATOM 1524 C CA . ASN A 1 188 ? -21.877 8.545 25.936 1.00 33.84 188 ASN A CA 1
ATOM 1525 C C . ASN A 1 188 ? -22.373 9.777 25.167 1.00 33.84 188 ASN A C 1
ATOM 1527 O O . ASN A 1 188 ? -23.079 10.607 25.726 1.00 33.84 188 ASN A O 1
ATOM 1531 N N . PHE A 1 189 ? -22.161 9.810 23.848 1.00 31.89 189 PHE A N 1
ATOM 1532 C CA . PHE A 1 189 ? -23.192 10.368 22.964 1.00 31.89 189 PHE A CA 1
ATOM 1533 C C . PHE A 1 189 ? -23.599 9.331 21.919 1.00 31.89 189 PHE A C 1
ATOM 1535 O O . PHE A 1 189 ? -22.888 9.059 20.953 1.00 31.89 189 PHE A O 1
ATOM 1542 N N . SER A 1 190 ? -24.751 8.717 22.188 1.00 35.62 190 SER A N 1
ATOM 1543 C CA . SER A 1 190 ? -25.472 7.830 21.289 1.00 35.62 190 SER A CA 1
ATOM 1544 C C . SER A 1 190 ? -25.906 8.612 20.050 1.00 35.62 190 SER A C 1
ATOM 1546 O O . SER A 1 190 ? -26.824 9.424 20.099 1.00 35.62 190 SER A O 1
ATOM 1548 N N . THR A 1 191 ? -25.234 8.355 18.932 1.00 32.47 191 THR A N 1
ATOM 1549 C CA . THR A 1 191 ? -25.888 8.323 17.624 1.00 32.47 191 THR A CA 1
ATOM 1550 C C . THR A 1 191 ? -25.670 6.915 17.095 1.00 32.47 191 THR A C 1
ATOM 1552 O O . THR A 1 191 ? -24.559 6.500 16.771 1.00 32.47 191 THR A O 1
ATOM 1555 N N . SER A 1 192 ? -26.735 6.127 17.129 1.00 33.28 192 SER A N 1
ATOM 1556 C CA . SER A 1 192 ? -26.801 4.739 16.691 1.00 33.28 192 SER A CA 1
ATOM 1557 C C . SER A 1 192 ? -26.736 4.640 15.163 1.00 33.28 192 SER A C 1
ATOM 1559 O O . SER A 1 192 ? -27.703 4.254 14.516 1.00 33.28 192 SER A O 1
ATOM 1561 N N . ALA A 1 193 ? -25.594 4.995 14.580 1.00 39.81 193 ALA A N 1
ATOM 1562 C CA . ALA A 1 193 ? -25.204 4.529 13.259 1.00 39.81 193 ALA A CA 1
ATOM 1563 C C . ALA A 1 193 ? -24.063 3.532 13.474 1.00 39.81 193 ALA A C 1
ATOM 1565 O O . ALA A 1 193 ? -22.930 3.912 13.772 1.00 39.81 193 ALA A O 1
ATOM 1566 N N . SER A 1 194 ? -24.387 2.242 13.412 1.00 44.19 194 SER A N 1
ATOM 1567 C CA . SER A 1 194 ? -23.414 1.157 13.498 1.00 44.19 194 SER A CA 1
ATOM 1568 C C . SER A 1 194 ? -22.296 1.390 12.480 1.00 44.19 194 SER A C 1
ATOM 1570 O O . SER A 1 194 ? -22.531 1.298 11.275 1.00 44.19 194 SER A O 1
ATOM 1572 N N . ARG A 1 195 ? -21.074 1.680 12.936 1.00 52.66 195 ARG A N 1
ATOM 1573 C CA . ARG A 1 195 ? -19.895 1.551 12.072 1.00 52.66 195 ARG A CA 1
ATOM 1574 C C . ARG A 1 195 ? -19.801 0.077 11.671 1.00 52.66 195 ARG A C 1
ATOM 1576 O O . ARG A 1 195 ? -19.549 -0.765 12.529 1.00 52.66 195 ARG A O 1
ATOM 1583 N N . GLN A 1 196 ? -20.066 -0.235 10.402 1.00 69.56 196 GLN A N 1
ATOM 1584 C CA . GLN A 1 196 ? -19.906 -1.578 9.837 1.00 69.56 196 GLN A CA 1
ATOM 1585 C C . GLN A 1 196 ? -18.409 -1.873 9.671 1.00 69.56 196 GLN A C 1
ATOM 1587 O O . GLN A 1 196 ? -17.856 -1.802 8.576 1.00 69.56 196 GLN A O 1
ATOM 1592 N N . ARG A 1 197 ? -17.726 -2.154 10.783 1.00 88.94 197 ARG A N 1
ATOM 1593 C CA . ARG A 1 197 ? -16.361 -2.681 10.752 1.00 88.94 197 ARG A CA 1
ATOM 1594 C C . ARG A 1 197 ? -16.403 -4.086 10.153 1.00 88.94 197 ARG A C 1
ATOM 1596 O O . ARG A 1 197 ? -17.221 -4.897 10.575 1.00 88.94 197 ARG A O 1
ATOM 1603 N N . VAL A 1 198 ? -15.510 -4.385 9.212 1.00 95.81 198 VAL A N 1
ATOM 1604 C CA . VAL A 1 198 ? -15.361 -5.736 8.650 1.00 95.81 198 VAL A CA 1
ATOM 1605 C C . VAL A 1 198 ? -14.827 -6.683 9.725 1.00 95.81 198 VAL A C 1
ATOM 1607 O O . VAL A 1 198 ? -13.761 -6.453 10.295 1.00 95.81 198 VAL A O 1
ATOM 1610 N N . GLU A 1 199 ? -15.555 -7.764 9.985 1.00 96.38 199 GLU A N 1
ATOM 1611 C CA . GLU A 1 199 ? -15.192 -8.768 10.996 1.00 96.38 199 GLU A CA 1
ATOM 1612 C C . GLU A 1 199 ? -14.832 -10.116 10.374 1.00 96.38 199 GLU A C 1
ATOM 1614 O O . GLU A 1 199 ? -14.008 -10.853 10.922 1.00 96.38 199 GLU A O 1
ATOM 1619 N N . ASN A 1 200 ? -15.442 -10.432 9.232 1.00 97.69 200 ASN A N 1
ATOM 1620 C CA . ASN A 1 200 ? -15.314 -11.709 8.544 1.00 97.69 200 ASN A CA 1
ATOM 1621 C C . ASN A 1 200 ? -14.882 -11.472 7.099 1.00 97.69 200 ASN A C 1
ATOM 1623 O O . ASN A 1 200 ? -15.309 -10.502 6.473 1.00 97.69 200 ASN A O 1
ATOM 1627 N N . VAL A 1 201 ? -14.035 -12.351 6.565 1.00 98.25 201 VAL A N 1
ATOM 1628 C CA . VAL A 1 201 ? -13.487 -12.203 5.212 1.00 98.25 201 VAL A CA 1
ATOM 1629 C C . VAL A 1 201 ? -13.629 -13.510 4.440 1.00 98.25 201 VAL A C 1
ATOM 1631 O O . VAL A 1 201 ? -13.190 -14.565 4.903 1.00 98.25 201 VAL A O 1
ATOM 1634 N N . LEU A 1 202 ? -14.203 -13.434 3.242 1.00 98.50 202 LEU A N 1
ATOM 1635 C CA . LEU A 1 202 ? -14.256 -14.518 2.264 1.00 98.50 202 LEU A CA 1
ATOM 1636 C C . LEU A 1 202 ? -13.464 -14.110 1.024 1.00 98.50 202 LEU A C 1
ATOM 1638 O O . LEU A 1 202 ? -13.765 -13.104 0.394 1.00 98.50 202 LEU A O 1
ATOM 1642 N N . ILE A 1 203 ? -12.464 -14.900 0.656 1.00 98.56 203 ILE A N 1
ATOM 1643 C CA . ILE A 1 203 ? -11.624 -14.668 -0.519 1.00 98.56 203 ILE A CA 1
ATOM 1644 C C . ILE A 1 203 ? -11.887 -15.786 -1.519 1.00 98.56 203 ILE A C 1
ATOM 1646 O O . ILE A 1 203 ? -11.769 -16.961 -1.178 1.00 98.56 203 ILE A O 1
ATOM 1650 N N . ILE A 1 204 ? -12.244 -15.418 -2.745 1.00 98.19 204 ILE A N 1
ATOM 1651 C CA . ILE A 1 204 ? -12.644 -16.341 -3.812 1.00 98.19 204 ILE A CA 1
ATOM 1652 C C . ILE A 1 204 ? -11.523 -16.385 -4.850 1.00 98.19 204 ILE A C 1
ATOM 1654 O O . ILE A 1 204 ? -11.277 -15.403 -5.546 1.00 98.19 204 ILE A O 1
ATOM 1658 N N . GLY A 1 205 ? -10.848 -17.527 -4.950 1.00 97.19 205 GLY A N 1
ATOM 1659 C CA . GLY A 1 205 ? -9.671 -17.764 -5.785 1.00 97.19 205 GLY A CA 1
ATOM 1660 C C . GLY A 1 205 ? -8.406 -17.978 -4.949 1.00 97.19 205 GLY A C 1
ATOM 1661 O O . GLY A 1 205 ? -7.880 -17.055 -4.334 1.00 97.19 205 GLY A O 1
ATOM 1662 N N . GLY A 1 206 ? -7.854 -19.191 -4.980 1.00 94.75 206 GLY A N 1
ATOM 1663 C CA . GLY A 1 206 ? -6.632 -19.602 -4.278 1.00 94.75 206 GLY A CA 1
ATOM 1664 C C . GLY A 1 206 ? -5.336 -19.286 -5.032 1.00 94.75 206 GLY A C 1
ATOM 1665 O O . GLY A 1 206 ? -4.270 -19.807 -4.696 1.00 94.75 206 GLY A O 1
ATOM 1666 N N . GLY A 1 207 ? -5.391 -18.465 -6.079 1.00 93.12 207 GLY A N 1
ATOM 1667 C CA . GLY A 1 207 ? -4.213 -18.057 -6.842 1.00 93.12 207 GLY A CA 1
ATOM 1668 C C . GLY A 1 207 ? -3.212 -17.215 -6.037 1.00 93.12 207 GLY A C 1
ATOM 1669 O O . GLY A 1 207 ? -3.350 -16.983 -4.833 1.00 93.12 207 GLY A O 1
ATOM 1670 N N . LEU A 1 208 ? -2.196 -16.699 -6.731 1.00 91.06 208 LEU A N 1
ATOM 1671 C CA . LEU A 1 208 ? -1.157 -15.845 -6.143 1.00 91.06 208 LEU A CA 1
ATOM 1672 C C . LEU A 1 208 ? -1.737 -14.664 -5.342 1.00 91.06 208 LEU A C 1
ATOM 1674 O O . LEU A 1 208 ? -1.350 -14.447 -4.197 1.00 91.06 208 LEU A O 1
ATOM 1678 N N . MET A 1 209 ? -2.692 -13.933 -5.923 1.00 94.31 209 MET A N 1
ATOM 1679 C CA . MET A 1 209 ? -3.301 -12.768 -5.275 1.00 94.31 209 MET A CA 1
ATOM 1680 C C . MET A 1 209 ? -4.174 -13.158 -4.079 1.00 94.31 209 MET A C 1
ATOM 1682 O O . MET A 1 209 ? -3.944 -12.663 -2.978 1.00 94.31 209 MET A O 1
ATOM 1686 N N . GLY A 1 210 ? -5.124 -14.081 -4.260 1.00 97.06 210 GLY A N 1
ATOM 1687 C CA . GLY A 1 210 ? -6.044 -14.478 -3.190 1.00 97.06 210 GLY A CA 1
ATOM 1688 C C . GLY A 1 210 ? -5.336 -15.107 -1.987 1.00 97.06 210 GLY A C 1
ATOM 1689 O O . GLY A 1 210 ? -5.620 -14.744 -0.847 1.00 97.06 210 GLY A O 1
ATOM 1690 N N . SER A 1 211 ? -4.327 -15.954 -2.224 1.00 97.44 211 SER A N 1
ATOM 1691 C CA . SER A 1 211 ? -3.482 -16.510 -1.156 1.00 97.44 211 SER A CA 1
ATOM 1692 C C . SER A 1 211 ? -2.731 -15.422 -0.370 1.00 97.44 211 SER A C 1
ATOM 1694 O O . SER A 1 211 ? -2.686 -15.464 0.859 1.00 97.44 211 SER A O 1
ATOM 1696 N N . GLY A 1 212 ? -2.214 -14.394 -1.049 1.00 97.31 212 GLY A N 1
ATOM 1697 C CA . GLY A 1 212 ? -1.544 -13.257 -0.417 1.00 97.31 212 GLY A CA 1
ATOM 1698 C C . GLY A 1 212 ? -2.482 -12.322 0.361 1.00 97.31 212 GLY A C 1
ATOM 1699 O O . GLY A 1 212 ? -2.093 -11.789 1.407 1.00 97.31 212 GLY A O 1
ATOM 1700 N N . ILE A 1 213 ? -3.720 -12.142 -0.111 1.00 98.19 213 ILE A N 1
ATOM 1701 C CA . ILE A 1 213 ? -4.778 -11.414 0.610 1.00 98.19 213 ILE A CA 1
ATOM 1702 C C . ILE A 1 213 ? -5.155 -12.186 1.881 1.00 98.19 213 ILE A C 1
ATOM 1704 O O . ILE A 1 213 ? -5.154 -11.603 2.966 1.00 98.19 213 ILE A O 1
ATOM 1708 N N . ALA A 1 214 ? -5.373 -13.503 1.774 1.00 98.19 214 ALA A N 1
ATOM 1709 C CA . ALA A 1 214 ? -5.676 -14.372 2.914 1.00 98.19 214 ALA A CA 1
ATOM 1710 C C . ALA A 1 214 ? -4.552 -14.345 3.956 1.00 98.19 214 ALA A C 1
ATOM 1712 O O . ALA A 1 214 ? -4.812 -14.156 5.144 1.00 98.19 214 ALA A O 1
ATOM 1713 N N . GLN A 1 215 ? -3.297 -14.437 3.502 1.00 97.44 215 GLN A N 1
ATOM 1714 C CA . GLN A 1 215 ? -2.124 -14.295 4.359 1.00 97.44 215 GLN A CA 1
ATOM 1715 C C . GLN A 1 215 ? -2.115 -12.950 5.094 1.00 97.44 215 GLN A C 1
ATOM 1717 O O . GLN A 1 215 ? -1.912 -12.933 6.304 1.00 97.44 215 GLN A O 1
ATOM 1722 N N . SER A 1 216 ? -2.343 -11.835 4.390 1.00 96.94 216 SER A N 1
ATOM 1723 C CA . SER A 1 216 ? -2.323 -10.496 5.002 1.00 96.94 216 SER A CA 1
ATOM 1724 C C . SER A 1 216 ? -3.396 -10.352 6.085 1.00 96.94 216 SER A C 1
ATOM 1726 O O . SER A 1 216 ? -3.130 -9.771 7.137 1.00 96.94 216 SER A O 1
ATOM 1728 N N . CYS A 1 217 ? -4.579 -10.933 5.856 1.00 97.25 217 CYS A N 1
ATOM 1729 C CA . CYS A 1 217 ? -5.652 -10.985 6.847 1.00 97.25 217 CYS A CA 1
ATOM 1730 C C . CYS A 1 217 ? -5.264 -11.842 8.061 1.00 97.25 217 CYS A C 1
ATOM 1732 O O . CYS A 1 217 ? -5.455 -11.421 9.197 1.00 97.25 217 CYS A O 1
ATOM 1734 N N . ALA A 1 218 ? -4.672 -13.017 7.841 1.00 96.44 218 ALA A N 1
ATOM 1735 C CA . ALA A 1 218 ? -4.281 -13.920 8.922 1.00 96.44 218 ALA A CA 1
ATOM 1736 C C . ALA A 1 218 ? -3.176 -13.327 9.803 1.00 96.44 218 ALA A C 1
ATOM 1738 O O . ALA A 1 218 ? -3.235 -13.406 11.028 1.00 96.44 218 ALA A O 1
ATOM 1739 N N . THR A 1 219 ? -2.183 -12.679 9.192 1.00 94.81 219 THR A N 1
ATOM 1740 C CA . THR A 1 219 ? -1.068 -12.070 9.927 1.00 94.81 219 THR A CA 1
ATOM 1741 C C . THR A 1 219 ? -1.447 -10.793 10.675 1.00 94.81 219 THR A C 1
ATOM 1743 O O . THR A 1 219 ? -0.680 -10.366 11.532 1.00 94.81 219 THR A O 1
ATOM 1746 N N . SER A 1 220 ? -2.598 -10.172 10.378 1.00 93.44 220 SER A N 1
ATOM 1747 C CA . SER A 1 220 ? -3.054 -8.994 11.127 1.00 93.44 220 SER A CA 1
ATOM 1748 C C . SER A 1 220 ? -3.654 -9.357 12.487 1.00 93.44 220 SER A C 1
ATOM 1750 O O . SER A 1 220 ? -3.613 -8.537 13.403 1.00 93.44 220 SER A O 1
ATOM 1752 N N . GLY A 1 221 ? -4.218 -10.565 12.618 1.00 91.12 221 GLY A N 1
ATOM 1753 C CA . GLY A 1 221 ? -4.871 -11.040 13.840 1.00 91.12 221 GLY A CA 1
ATOM 1754 C C . GLY A 1 221 ? -6.162 -10.295 14.209 1.00 91.12 221 GLY A C 1
ATOM 1755 O O . GLY A 1 221 ? -6.579 -10.358 15.361 1.00 91.12 221 GLY A O 1
ATOM 1756 N N . LYS A 1 222 ? -6.781 -9.563 13.269 1.00 93.19 222 LYS A N 1
ATOM 1757 C CA . LYS A 1 222 ? -7.918 -8.658 13.543 1.00 93.19 222 LYS A CA 1
ATOM 1758 C C . LYS A 1 222 ? -9.302 -9.161 13.119 1.00 93.19 222 LYS A C 1
ATOM 1760 O O . LYS A 1 222 ? -10.290 -8.478 13.409 1.00 93.19 222 LYS A O 1
ATOM 1765 N N . PHE A 1 223 ? -9.370 -10.296 12.425 1.00 95.75 223 PHE A N 1
ATOM 1766 C CA . PHE A 1 223 ? -10.604 -10.855 11.863 1.00 95.75 223 PHE A CA 1
ATOM 1767 C C . PHE A 1 223 ? -11.054 -12.091 12.635 1.00 95.75 223 PHE A C 1
ATOM 1769 O O . PHE A 1 223 ? -10.228 -12.910 13.038 1.00 95.75 223 PHE A O 1
ATOM 1776 N N . ASN A 1 224 ? -12.368 -12.235 12.801 1.00 95.94 224 ASN A N 1
ATOM 1777 C CA . ASN A 1 224 ? -12.975 -13.365 13.502 1.00 95.94 224 ASN A CA 1
ATOM 1778 C C . ASN A 1 224 ? -12.892 -14.635 12.654 1.00 95.94 224 ASN A C 1
ATOM 1780 O O . ASN A 1 224 ? -12.577 -15.713 13.157 1.00 95.94 224 ASN A O 1
ATOM 1784 N N . THR A 1 225 ? -13.169 -14.507 11.354 1.00 96.94 225 THR A N 1
ATOM 1785 C CA . THR A 1 225 ? -13.081 -15.620 10.410 1.00 96.94 225 THR A CA 1
ATOM 1786 C C . THR A 1 225 ? -12.456 -15.181 9.092 1.00 96.94 225 THR A C 1
ATOM 1788 O O . THR A 1 225 ? -12.730 -14.096 8.576 1.00 96.94 225 THR A O 1
ATOM 1791 N N . ILE A 1 226 ? -11.602 -16.046 8.545 1.00 98.25 226 ILE A N 1
ATOM 1792 C CA . ILE A 1 226 ? -10.976 -15.879 7.234 1.00 98.25 226 ILE A CA 1
ATOM 1793 C C . ILE A 1 226 ? -11.241 -17.161 6.460 1.00 98.25 226 ILE A C 1
ATOM 1795 O O . ILE A 1 226 ? -10.870 -18.245 6.910 1.00 98.25 226 ILE A O 1
ATOM 1799 N N . THR A 1 227 ? -11.887 -17.048 5.307 1.00 98.56 227 THR A N 1
ATOM 1800 C CA . THR A 1 227 ? -12.194 -18.181 4.433 1.00 98.56 227 THR A CA 1
ATOM 1801 C C . THR A 1 227 ? -11.532 -17.963 3.080 1.00 98.56 227 THR A C 1
ATOM 1803 O O . THR A 1 227 ? -11.760 -16.936 2.449 1.00 98.56 227 THR A O 1
ATOM 1806 N N . LEU A 1 228 ? -10.711 -18.914 2.636 1.00 98.44 228 LEU A N 1
ATOM 1807 C CA . LEU A 1 228 ? -10.148 -18.952 1.289 1.00 98.44 228 LEU A CA 1
ATOM 1808 C C . LEU A 1 228 ? -10.824 -20.074 0.504 1.00 98.44 228 LEU A C 1
ATOM 1810 O O . LEU A 1 228 ? -10.727 -21.249 0.869 1.00 98.44 228 LEU A O 1
ATOM 1814 N N . GLN A 1 229 ? -11.493 -19.698 -0.578 1.00 98.00 229 GLN A N 1
ATOM 1815 C CA . GLN A 1 229 ? -12.232 -20.603 -1.439 1.00 98.00 229 GLN A CA 1
ATOM 1816 C C . GLN A 1 229 ? -11.532 -20.766 -2.789 1.00 98.00 229 GLN A C 1
ATOM 1818 O O . GLN A 1 229 ? -11.061 -19.796 -3.375 1.00 98.00 229 GLN A O 1
ATOM 1823 N N . ASP A 1 230 ? -11.478 -21.996 -3.296 1.00 97.50 230 ASP A N 1
ATOM 1824 C CA . ASP A 1 230 ? -11.113 -22.298 -4.682 1.00 97.50 230 ASP A CA 1
ATOM 1825 C C . ASP A 1 230 ? -11.802 -23.596 -5.107 1.00 97.50 230 ASP A C 1
ATOM 1827 O O . ASP A 1 230 ? -11.872 -24.547 -4.332 1.00 97.50 230 ASP A O 1
ATOM 1831 N N . VAL A 1 231 ? -12.300 -23.668 -6.341 1.00 95.44 231 VAL A N 1
ATOM 1832 C CA . VAL A 1 231 ? -12.977 -24.874 -6.846 1.00 95.44 231 VAL A CA 1
ATOM 1833 C C . VAL A 1 231 ? -12.037 -26.085 -6.905 1.00 95.44 231 VAL A C 1
ATOM 1835 O O . VAL A 1 231 ? -12.486 -27.229 -6.803 1.00 95.44 231 VAL A O 1
ATOM 1838 N N . ASN A 1 232 ? -10.728 -25.857 -7.040 1.00 95.88 232 ASN A N 1
ATOM 1839 C CA . ASN A 1 232 ? -9.727 -26.904 -7.170 1.00 95.88 232 ASN A CA 1
ATOM 1840 C C . ASN A 1 232 ? -9.028 -27.196 -5.832 1.00 95.88 232 ASN A C 1
ATOM 1842 O O . ASN A 1 232 ? -8.235 -26.397 -5.333 1.00 95.88 232 ASN A O 1
ATOM 1846 N N . GLN A 1 233 ? -9.226 -28.408 -5.306 1.00 95.94 233 GLN A N 1
ATOM 1847 C CA . GLN A 1 233 ? -8.587 -28.868 -4.070 1.00 95.94 233 GLN A CA 1
ATOM 1848 C C . GLN A 1 233 ? -7.052 -28.788 -4.118 1.00 95.94 233 GLN A C 1
ATOM 1850 O O . GLN A 1 233 ? -6.421 -28.368 -3.149 1.00 95.94 233 GLN A O 1
ATOM 1855 N N . LYS A 1 234 ? -6.438 -29.121 -5.262 1.00 96.50 234 LYS A N 1
ATOM 1856 C CA . LYS A 1 234 ? -4.978 -29.030 -5.426 1.00 96.50 234 LYS A CA 1
ATOM 1857 C C . LYS A 1 234 ? -4.497 -27.587 -5.315 1.00 96.50 234 LYS A C 1
ATOM 1859 O O . LYS A 1 234 ? -3.424 -27.343 -4.770 1.00 96.50 234 LYS A O 1
ATOM 1864 N N . GLN A 1 235 ? -5.287 -26.632 -5.810 1.00 96.50 235 GLN A N 1
ATOM 1865 C CA . GLN A 1 235 ? -4.948 -25.219 -5.697 1.00 96.50 235 GLN A CA 1
ATOM 1866 C C . GLN A 1 235 ? -4.968 -24.778 -4.233 1.00 96.50 235 GLN A C 1
ATOM 1868 O O . GLN A 1 235 ? -4.008 -24.152 -3.806 1.00 96.50 235 GLN A O 1
ATOM 1873 N N . LEU A 1 236 ? -5.971 -25.181 -3.443 1.00 96.75 236 LEU A N 1
ATOM 1874 C CA . LEU A 1 236 ? -6.029 -24.890 -2.001 1.00 96.75 236 LEU A CA 1
ATOM 1875 C C . LEU A 1 236 ? -4.814 -25.436 -1.237 1.00 96.75 236 LEU A C 1
ATOM 1877 O O . LEU A 1 236 ? -4.275 -24.754 -0.365 1.00 96.75 236 LEU A O 1
ATOM 1881 N N . GLU A 1 237 ? -4.359 -26.646 -1.569 1.00 96.75 237 GLU A N 1
ATOM 1882 C CA . GLU A 1 237 ? -3.148 -27.237 -0.984 1.00 96.75 237 GLU A CA 1
ATOM 1883 C C . GLU A 1 237 ? -1.888 -26.436 -1.340 1.00 96.75 237 GLU A C 1
ATOM 1885 O O . GLU A 1 237 ? -1.051 -26.176 -0.469 1.00 96.75 237 GLU A O 1
ATOM 1890 N N . ILE A 1 238 ? -1.768 -26.002 -2.601 1.00 96.88 238 ILE A N 1
ATOM 1891 C CA . ILE A 1 238 ? -0.683 -25.125 -3.063 1.00 96.88 238 ILE A CA 1
ATOM 1892 C C . ILE A 1 238 ? -0.739 -23.782 -2.328 1.00 96.88 238 ILE A C 1
ATOM 1894 O O . ILE A 1 238 ? 0.289 -23.329 -1.824 1.00 96.88 238 ILE A O 1
ATOM 1898 N N . SER A 1 239 ? -1.920 -23.163 -2.213 1.00 96.69 239 SER A N 1
ATOM 1899 C CA . SER A 1 239 ? -2.111 -21.904 -1.487 1.00 96.69 239 SER A CA 1
ATOM 1900 C C . SER A 1 239 ? -1.692 -22.048 -0.032 1.00 96.69 239 SER A C 1
ATOM 1902 O O . SER A 1 239 ? -0.941 -21.214 0.461 1.00 96.69 239 SER A O 1
ATOM 1904 N N . ARG A 1 240 ? -2.131 -23.113 0.655 1.00 97.50 240 ARG A N 1
ATOM 1905 C CA . ARG A 1 240 ? -1.791 -23.353 2.064 1.00 97.50 240 ARG A CA 1
ATOM 1906 C C . ARG A 1 240 ? -0.281 -23.453 2.259 1.00 97.50 240 ARG A C 1
ATOM 1908 O O . ARG A 1 240 ? 0.262 -22.713 3.074 1.00 97.50 240 ARG A O 1
ATOM 1915 N N . LYS A 1 241 ? 0.398 -24.301 1.477 1.00 96.62 241 LYS A N 1
ATOM 1916 C CA . LYS A 1 241 ? 1.864 -24.454 1.541 1.00 96.62 241 LYS A CA 1
ATOM 1917 C C . LYS A 1 241 ? 2.593 -23.155 1.190 1.00 96.62 241 LYS A C 1
ATOM 1919 O O . LYS A 1 241 ? 3.598 -22.814 1.810 1.00 96.62 241 LYS A O 1
ATOM 1924 N N . GLY A 1 242 ? 2.086 -22.416 0.202 1.00 96.31 242 GLY A N 1
ATOM 1925 C CA . GLY A 1 242 ? 2.626 -21.118 -0.198 1.00 96.31 242 GLY A CA 1
ATOM 1926 C C . GLY A 1 242 ? 2.528 -20.078 0.919 1.00 96.31 242 GLY A C 1
ATOM 1927 O O . GLY A 1 242 ? 3.517 -19.405 1.213 1.00 96.31 242 GLY A O 1
ATOM 1928 N N . ILE A 1 243 ? 1.368 -19.988 1.576 1.00 97.38 243 ILE A N 1
ATOM 1929 C CA . ILE A 1 243 ? 1.142 -19.111 2.732 1.00 97.38 243 ILE A CA 1
ATOM 1930 C C . ILE A 1 243 ? 2.062 -19.519 3.882 1.00 97.38 243 ILE A C 1
ATOM 1932 O O . ILE A 1 243 ? 2.753 -18.663 4.421 1.00 97.38 243 ILE A O 1
ATOM 1936 N N . GLU A 1 244 ? 2.132 -20.805 4.224 1.00 96.69 244 GLU A N 1
ATOM 1937 C CA . GLU A 1 244 ? 2.991 -21.322 5.295 1.00 96.69 244 GLU A CA 1
ATOM 1938 C C . GLU A 1 244 ? 4.466 -20.953 5.074 1.00 96.69 244 GLU A C 1
ATOM 1940 O O . GLU A 1 244 ? 5.084 -20.312 5.925 1.00 96.69 244 GLU A O 1
ATOM 1945 N N . SER A 1 245 ? 5.005 -21.247 3.886 1.00 95.94 245 SER A N 1
ATOM 1946 C CA . SER A 1 245 ? 6.387 -20.912 3.525 1.00 95.94 245 SER A CA 1
ATOM 1947 C C . SER A 1 245 ? 6.648 -19.401 3.552 1.00 95.94 245 SER A C 1
ATOM 1949 O O . SER A 1 245 ? 7.679 -18.936 4.051 1.00 95.94 245 SER A O 1
ATOM 1951 N N . SER A 1 246 ? 5.699 -18.611 3.045 1.00 95.56 246 SER A N 1
ATOM 1952 C CA . SER A 1 246 ? 5.772 -17.150 3.030 1.00 95.56 246 SER A CA 1
ATOM 1953 C C . SER A 1 246 ? 5.767 -16.570 4.447 1.00 95.56 246 SER A C 1
ATOM 1955 O O . SER A 1 246 ? 6.655 -15.791 4.797 1.00 95.56 246 SER A O 1
ATOM 1957 N N . VAL A 1 247 ? 4.824 -16.990 5.293 1.00 95.31 247 VAL A N 1
ATOM 1958 C CA . VAL A 1 247 ? 4.714 -16.565 6.694 1.00 95.31 247 VAL A CA 1
ATOM 1959 C C . VAL A 1 247 ? 5.964 -16.968 7.471 1.00 95.31 247 VAL A C 1
ATOM 1961 O O . VAL A 1 247 ? 6.542 -16.125 8.152 1.00 95.31 247 VAL A O 1
ATOM 1964 N N . GLN A 1 248 ? 6.456 -18.198 7.307 1.00 95.12 248 GLN A N 1
ATOM 1965 C CA . GLN A 1 248 ? 7.692 -18.659 7.942 1.00 95.12 248 GLN A CA 1
ATOM 1966 C C . GLN A 1 248 ? 8.897 -17.790 7.551 1.00 95.12 248 GLN A C 1
ATOM 1968 O O . GLN A 1 248 ? 9.691 -17.397 8.409 1.00 95.12 248 GLN A O 1
ATOM 1973 N N . LYS A 1 249 ? 9.018 -17.435 6.266 1.00 93.50 249 LYS A N 1
ATOM 1974 C CA . LYS A 1 249 ? 10.093 -16.574 5.754 1.00 93.50 249 LYS A CA 1
ATOM 1975 C C . LYS A 1 249 ? 9.991 -15.131 6.251 1.00 93.50 249 LYS A C 1
ATOM 1977 O O . LYS A 1 249 ? 11.016 -14.503 6.508 1.00 93.50 249 LYS A O 1
ATOM 1982 N N . LEU A 1 250 ? 8.786 -14.574 6.356 1.00 91.12 250 LEU A N 1
ATOM 1983 C CA . LEU A 1 250 ? 8.590 -13.218 6.878 1.00 91.12 250 LEU A CA 1
ATOM 1984 C C . LEU A 1 250 ? 8.801 -13.164 8.395 1.00 91.12 250 LEU A C 1
ATOM 1986 O O . LEU A 1 250 ? 9.398 -12.207 8.890 1.00 91.12 250 LEU A O 1
ATOM 1990 N N . HIS A 1 251 ? 8.369 -14.202 9.113 1.00 91.06 251 HIS A N 1
ATOM 1991 C CA . HIS A 1 251 ? 8.559 -14.342 10.552 1.00 91.06 251 HIS A CA 1
ATOM 1992 C C . HIS A 1 251 ? 10.046 -14.478 10.909 1.00 91.06 251 HIS A C 1
ATOM 1994 O O . HIS A 1 251 ? 10.541 -13.740 11.757 1.00 91.06 251 HIS A O 1
ATOM 2000 N N . SER A 1 252 ? 10.802 -15.328 10.199 1.00 91.25 252 SER A N 1
ATOM 2001 C CA . SER A 1 252 ? 12.251 -15.474 10.426 1.00 91.25 252 SER A CA 1
ATOM 2002 C C . SER A 1 252 ? 13.032 -14.183 10.159 1.00 91.25 252 SER A C 1
ATOM 2004 O O . SER A 1 252 ? 14.020 -13.902 10.836 1.00 91.25 252 SER A O 1
ATOM 2006 N N . LYS A 1 253 ? 12.552 -13.350 9.228 1.00 90.31 253 LYS A N 1
ATOM 2007 C CA . LYS A 1 253 ? 13.095 -12.014 8.944 1.00 90.31 253 LYS A CA 1
ATOM 2008 C C . LYS A 1 253 ? 12.568 -10.908 9.868 1.00 90.31 253 LYS A C 1
ATOM 2010 O O . LYS A 1 253 ? 12.927 -9.751 9.662 1.00 90.31 253 LYS A O 1
ATOM 2015 N N . LYS A 1 254 ? 11.727 -11.231 10.859 1.00 87.50 254 LYS A N 1
ATOM 2016 C CA . LYS A 1 254 ? 11.089 -10.272 11.783 1.00 87.50 254 LYS A CA 1
ATOM 2017 C C . LYS A 1 254 ? 10.316 -9.151 11.067 1.00 87.50 254 LYS A C 1
ATOM 2019 O O . LYS A 1 254 ? 10.247 -8.027 11.555 1.00 87.50 254 LYS A O 1
ATOM 2024 N N . LEU A 1 255 ? 9.752 -9.452 9.893 1.00 82.88 255 LEU A N 1
ATOM 2025 C CA . LEU A 1 255 ? 8.944 -8.509 9.106 1.00 82.88 255 LEU A CA 1
ATOM 2026 C C . LEU A 1 255 ? 7.461 -8.532 9.494 1.00 82.88 255 LEU A C 1
ATOM 2028 O O . LEU A 1 255 ? 6.729 -7.611 9.150 1.00 82.88 255 LEU A O 1
ATOM 2032 N N . ILE A 1 256 ? 7.027 -9.574 10.203 1.00 85.94 256 ILE A N 1
ATOM 2033 C CA . ILE A 1 256 ? 5.679 -9.722 10.758 1.00 85.94 256 ILE A CA 1
ATOM 2034 C C . ILE A 1 256 ? 5.782 -10.084 12.240 1.00 85.94 256 ILE A C 1
ATOM 2036 O O . ILE A 1 256 ? 6.713 -10.786 12.639 1.00 85.94 256 ILE A O 1
ATOM 2040 N N . ASN A 1 257 ? 4.832 -9.609 13.045 1.00 83.56 257 ASN A N 1
ATOM 2041 C CA . ASN A 1 257 ? 4.740 -9.915 14.471 1.00 83.56 257 ASN A CA 1
ATOM 2042 C C . ASN A 1 257 ? 3.541 -10.840 14.708 1.00 83.56 257 ASN A C 1
ATOM 2044 O O . ASN A 1 257 ? 2.406 -10.373 14.755 1.00 83.56 257 ASN A O 1
ATOM 2048 N N . ILE A 1 258 ? 3.797 -12.144 14.794 1.00 87.25 258 ILE A N 1
ATOM 2049 C CA . ILE A 1 258 ? 2.781 -13.183 15.003 1.00 87.25 258 ILE A CA 1
ATOM 2050 C C . ILE A 1 258 ? 3.236 -14.120 16.123 1.00 87.25 258 ILE A C 1
ATOM 2052 O O . ILE A 1 258 ? 4.432 -14.314 16.308 1.00 87.25 258 ILE A O 1
ATOM 2056 N N . GLU A 1 259 ? 2.291 -14.718 16.852 1.00 85.69 259 GLU A N 1
ATOM 2057 C CA . GLU A 1 259 ? 2.611 -15.679 17.921 1.00 85.69 259 GLU A CA 1
ATOM 2058 C C . GLU A 1 259 ? 3.251 -16.962 17.377 1.00 85.69 259 GLU A C 1
ATOM 2060 O O . GLU A 1 259 ? 4.247 -17.443 17.910 1.00 85.69 259 GLU A O 1
ATOM 2065 N N . SER A 1 260 ? 2.678 -17.529 16.312 1.00 89.62 260 SER A N 1
ATOM 2066 C CA . SER A 1 260 ? 3.236 -18.688 15.621 1.00 89.62 260 SER A CA 1
ATOM 2067 C C . SER A 1 260 ? 2.764 -18.749 14.171 1.00 89.62 260 SER A C 1
ATOM 2069 O O . SER A 1 260 ? 1.677 -18.271 13.829 1.00 89.62 260 SER A O 1
ATOM 2071 N N . VAL A 1 261 ? 3.590 -19.360 13.315 1.00 90.31 261 VAL A N 1
ATOM 2072 C CA . VAL A 1 261 ? 3.256 -19.624 11.905 1.00 90.31 261 VAL A CA 1
ATOM 2073 C C . VAL A 1 261 ? 1.999 -20.492 11.822 1.00 90.31 261 VAL A C 1
ATOM 2075 O O . VAL A 1 261 ? 1.063 -20.143 11.104 1.00 90.31 261 VAL A O 1
ATOM 2078 N N . ASP A 1 262 ? 1.932 -21.553 12.630 1.00 91.62 262 ASP A N 1
ATOM 2079 C CA . ASP A 1 262 ? 0.806 -22.489 12.646 1.00 91.62 262 ASP A CA 1
ATOM 2080 C C . ASP A 1 262 ? -0.506 -21.812 13.042 1.00 91.62 262 ASP A C 1
ATOM 2082 O O . ASP A 1 262 ? -1.530 -22.051 12.409 1.00 91.62 262 ASP A O 1
ATOM 2086 N N . LYS A 1 263 ? -0.499 -20.925 14.048 1.00 91.81 263 LYS A N 1
ATOM 2087 C CA . LYS A 1 263 ? -1.706 -20.191 14.460 1.00 91.81 263 LYS A CA 1
ATOM 2088 C C . LYS A 1 263 ? -2.217 -19.303 13.326 1.00 91.81 263 LYS A C 1
ATOM 2090 O O . LYS A 1 263 ? -3.419 -19.280 13.071 1.00 91.81 263 LYS A O 1
ATOM 2095 N N . ALA A 1 264 ? -1.317 -18.614 12.622 1.00 92.81 264 ALA A N 1
ATOM 2096 C CA . ALA A 1 264 ? -1.690 -17.780 11.484 1.00 92.81 264 ALA A CA 1
ATOM 2097 C C . ALA A 1 264 ? -2.279 -18.623 10.338 1.00 92.81 264 ALA A C 1
ATOM 2099 O O . ALA A 1 264 ? -3.367 -18.319 9.856 1.00 92.81 264 ALA A O 1
ATOM 2100 N N . VAL A 1 265 ? -1.624 -19.715 9.934 1.00 94.19 265 VAL A N 1
ATOM 2101 C CA . VAL A 1 265 ? -2.108 -20.572 8.834 1.00 94.19 265 VAL A CA 1
ATOM 2102 C C . VAL A 1 265 ? -3.423 -21.270 9.202 1.00 94.19 265 VAL A C 1
ATOM 2104 O O . VAL A 1 265 ? -4.348 -21.293 8.391 1.00 94.19 265 VAL A O 1
ATOM 2107 N N . ASN A 1 266 ? -3.548 -21.776 10.433 1.00 95.19 266 ASN A N 1
ATOM 2108 C CA . ASN A 1 266 ? -4.749 -22.470 10.911 1.00 95.19 266 ASN A CA 1
ATOM 2109 C C . ASN A 1 266 ? -5.945 -21.535 11.144 1.00 95.19 266 ASN A C 1
ATOM 2111 O O . ASN A 1 266 ? -7.080 -22.006 11.216 1.00 95.19 266 ASN A O 1
ATOM 2115 N N . SER A 1 267 ? -5.721 -20.218 11.229 1.00 95.31 267 SER A N 1
ATOM 2116 C CA . SER A 1 267 ? -6.812 -19.236 11.270 1.00 95.31 267 SER A CA 1
ATOM 2117 C C . SER A 1 267 ? -7.591 -19.152 9.948 1.00 95.31 267 SER A C 1
ATOM 2119 O O . SER A 1 267 ? -8.745 -18.720 9.937 1.00 95.31 267 SER A O 1
ATOM 2121 N N . ILE A 1 268 ? -6.990 -19.608 8.840 1.00 97.56 268 ILE A N 1
ATOM 2122 C CA . ILE A 1 268 ? -7.598 -19.598 7.509 1.00 97.56 268 ILE A CA 1
ATOM 2123 C C . ILE A 1 268 ? -8.371 -20.900 7.288 1.00 97.56 268 ILE A C 1
ATOM 2125 O O . ILE A 1 268 ? -7.819 -22.002 7.299 1.00 97.56 268 ILE A O 1
ATOM 2129 N N . HIS A 1 269 ? -9.667 -20.777 7.022 1.00 97.56 269 HIS A N 1
ATOM 2130 C CA . HIS A 1 269 ? -10.502 -21.882 6.582 1.00 97.56 269 HIS A CA 1
ATOM 2131 C C . HIS A 1 269 ? -10.400 -22.055 5.063 1.00 97.56 269 HIS A C 1
ATOM 2133 O O . HIS A 1 269 ? -10.772 -21.163 4.310 1.00 97.56 269 HIS A O 1
ATOM 2139 N N . PHE A 1 270 ? -9.902 -23.205 4.610 1.00 97.50 270 PHE A N 1
ATOM 2140 C CA . PHE A 1 270 ? -9.798 -23.540 3.188 1.00 97.50 270 PHE A CA 1
ATOM 2141 C C . PHE A 1 270 ? -10.988 -24.414 2.791 1.00 97.50 270 PHE A C 1
ATOM 2143 O O . PHE A 1 270 ? -11.240 -25.420 3.455 1.00 97.50 270 PHE A O 1
ATOM 2150 N N . THR A 1 271 ? -11.700 -24.054 1.725 1.00 97.31 271 THR A N 1
ATOM 2151 C CA . THR A 1 271 ? -12.912 -24.766 1.288 1.00 97.31 271 THR A CA 1
ATOM 2152 C C . THR A 1 271 ? -13.079 -24.723 -0.230 1.00 97.31 271 THR A C 1
ATOM 2154 O O . THR A 1 271 ? -12.631 -23.788 -0.887 1.00 97.31 271 THR A O 1
ATOM 2157 N N . GLN A 1 272 ? -13.741 -25.729 -0.804 1.00 96.75 272 GLN A N 1
ATOM 2158 C CA . GLN A 1 272 ? -14.117 -25.711 -2.221 1.00 96.75 272 GLN A CA 1
ATOM 2159 C C . GLN A 1 272 ? -15.438 -24.984 -2.480 1.00 96.75 272 GLN A C 1
ATOM 2161 O O . GLN A 1 272 ? -15.711 -24.559 -3.604 1.00 96.75 272 GLN A O 1
ATOM 2166 N N . LYS A 1 273 ? -16.260 -24.823 -1.441 1.00 94.75 273 LYS A N 1
ATOM 2167 C CA . LYS A 1 273 ? -17.585 -24.213 -1.532 1.00 94.75 273 LYS A CA 1
ATOM 2168 C C . LYS A 1 273 ? -17.538 -22.754 -1.106 1.00 94.75 273 LYS A C 1
ATOM 2170 O O . LYS A 1 273 ? -16.760 -22.381 -0.233 1.00 94.75 273 LYS A O 1
ATOM 2175 N N . ILE A 1 274 ? -18.400 -21.934 -1.699 1.00 93.25 274 ILE A N 1
ATOM 2176 C CA . ILE A 1 274 ? -18.583 -20.528 -1.319 1.00 93.25 274 ILE A CA 1
ATOM 2177 C C . ILE A 1 274 ? -19.443 -20.485 -0.045 1.00 93.25 274 ILE A C 1
ATOM 2179 O O . ILE A 1 274 ? -20.632 -20.179 -0.069 1.00 93.25 274 ILE A O 1
ATOM 2183 N N . GLU A 1 275 ? -18.833 -20.876 1.070 1.00 91.25 275 GLU A N 1
ATOM 2184 C CA . GLU A 1 275 ? -19.471 -20.999 2.382 1.00 91.25 275 GLU A CA 1
ATOM 2185 C C . GLU A 1 275 ? -18.588 -20.295 3.426 1.00 91.25 275 GLU A C 1
ATOM 2187 O O . GLU A 1 275 ? -17.612 -20.879 3.908 1.00 91.25 275 GLU A O 1
ATOM 2192 N N . PRO A 1 276 ? -18.862 -19.016 3.749 1.00 91.69 276 PRO A N 1
ATOM 2193 C CA . PRO A 1 276 ? -18.151 -18.329 4.818 1.00 91.69 276 PRO A CA 1
ATOM 2194 C C . PRO A 1 276 ? -18.559 -18.899 6.183 1.00 91.69 276 PRO A C 1
ATOM 2196 O O . PRO A 1 276 ? -19.701 -19.306 6.386 1.00 91.69 276 PRO A O 1
ATOM 2199 N N . LYS A 1 277 ? -17.643 -18.875 7.159 1.00 91.56 277 LYS A N 1
ATOM 2200 C CA . LYS A 1 277 ? -17.943 -19.306 8.540 1.00 91.56 277 LYS A CA 1
ATOM 2201 C C . LYS A 1 277 ? -18.941 -18.401 9.273 1.00 91.56 277 LYS A C 1
ATOM 2203 O O . LYS A 1 277 ? -19.567 -18.848 10.229 1.00 91.56 277 LYS A O 1
ATOM 2208 N N . ALA A 1 278 ? -19.040 -17.140 8.865 1.00 92.44 278 ALA A N 1
ATOM 2209 C CA . ALA A 1 278 ? -19.994 -16.164 9.372 1.00 92.44 278 ALA A CA 1
ATOM 2210 C C . ALA A 1 278 ? -20.301 -15.136 8.275 1.00 92.44 278 ALA A C 1
ATOM 2212 O O . ALA A 1 278 ? -19.422 -14.782 7.488 1.00 92.44 278 ALA A O 1
ATOM 2213 N N . ASP A 1 279 ? -21.540 -14.660 8.232 1.00 90.88 279 ASP A N 1
ATOM 2214 C CA . ASP A 1 279 ? -22.081 -13.774 7.195 1.00 90.88 279 ASP A CA 1
ATOM 2215 C C . ASP A 1 279 ? -22.332 -12.334 7.678 1.00 90.88 279 ASP A C 1
ATOM 2217 O O . ASP A 1 279 ? -22.550 -11.432 6.871 1.00 90.88 279 ASP A O 1
ATOM 2221 N N . LYS A 1 280 ? -22.264 -12.086 8.988 1.00 93.00 280 LYS A N 1
ATOM 2222 C CA . LYS A 1 280 ? -22.341 -10.742 9.571 1.00 93.00 280 LYS A CA 1
ATOM 2223 C C . LYS A 1 280 ? -21.063 -9.946 9.296 1.00 93.00 280 LYS A C 1
ATOM 2225 O O . LYS A 1 280 ? -19.970 -10.453 9.548 1.00 93.00 280 LYS A O 1
ATOM 2230 N N . ASN A 1 281 ? -21.192 -8.686 8.869 1.00 94.44 281 ASN A N 1
ATOM 2231 C CA . ASN A 1 281 ? -20.062 -7.777 8.614 1.00 94.44 281 ASN A CA 1
ATOM 2232 C C . ASN A 1 281 ? -18.977 -8.435 7.730 1.00 94.44 281 ASN A C 1
ATOM 2234 O O . ASN A 1 281 ? -17.778 -8.384 8.032 1.00 94.44 281 ASN A O 1
ATOM 2238 N N . LEU A 1 282 ? -19.430 -9.137 6.686 1.00 97.25 282 LEU A N 1
ATOM 2239 C CA . LEU A 1 282 ? -18.608 -9.962 5.806 1.00 97.25 282 LEU A CA 1
ATOM 2240 C C . LEU A 1 282 ? -18.086 -9.141 4.621 1.00 97.25 282 LEU A C 1
ATOM 2242 O O . LEU A 1 282 ? -18.861 -8.544 3.878 1.00 97.25 282 LEU A O 1
ATOM 2246 N N . LEU A 1 283 ? -16.775 -9.181 4.398 1.00 98.19 283 LEU A N 1
ATOM 2247 C CA . LEU A 1 283 ? -16.148 -8.701 3.170 1.00 98.19 283 LEU A CA 1
ATOM 2248 C C . LEU A 1 283 ? -15.853 -9.876 2.237 1.00 98.19 283 LEU A C 1
ATOM 2250 O O . LEU A 1 283 ? -15.107 -10.788 2.598 1.00 98.19 283 LEU A O 1
ATOM 2254 N N . ILE A 1 284 ? -16.393 -9.826 1.022 1.00 98.31 284 ILE A N 1
ATOM 2255 C CA . ILE A 1 284 ? -16.138 -10.811 -0.029 1.00 98.31 284 ILE A CA 1
ATOM 2256 C C . ILE A 1 284 ? -15.175 -10.212 -1.051 1.00 98.31 284 ILE A C 1
ATOM 2258 O O . ILE A 1 284 ? -15.499 -9.216 -1.693 1.00 98.31 284 ILE A O 1
ATOM 2262 N N . VAL A 1 285 ? -14.003 -10.828 -1.213 1.00 98.50 285 VAL A N 1
ATOM 2263 C CA . VAL A 1 285 ? -12.945 -10.402 -2.136 1.00 98.50 285 VAL A CA 1
ATOM 2264 C C . VAL A 1 285 ? -12.783 -11.428 -3.253 1.00 98.50 285 VAL A C 1
ATOM 2266 O O . VAL A 1 285 ? -12.305 -12.541 -3.040 1.00 98.50 285 VAL A O 1
ATOM 2269 N N . GLU A 1 286 ? -13.162 -11.046 -4.465 1.00 98.19 286 GLU A N 1
ATOM 2270 C CA . GLU A 1 286 ? -13.029 -11.864 -5.668 1.00 98.19 286 GLU A CA 1
ATOM 2271 C C . GLU A 1 286 ? -11.632 -11.695 -6.295 1.00 98.19 286 GLU A C 1
ATOM 2273 O O . GLU A 1 286 ? -11.201 -10.579 -6.587 1.00 98.19 286 GLU A O 1
ATOM 2278 N N . ALA A 1 287 ? -10.917 -12.806 -6.494 1.00 96.94 287 ALA A N 1
ATOM 2279 C CA . ALA A 1 287 ? -9.556 -12.873 -7.035 1.00 96.94 287 ALA A CA 1
ATOM 2280 C C . ALA A 1 287 ? -9.350 -14.083 -7.982 1.00 96.94 287 ALA A C 1
ATOM 2282 O O . ALA A 1 287 ? -8.299 -14.731 -7.971 1.00 96.94 287 ALA A O 1
ATOM 2283 N N . ILE A 1 288 ? -10.355 -14.392 -8.804 1.00 95.25 288 ILE A N 1
ATOM 2284 C CA . ILE A 1 288 ? -10.338 -15.426 -9.850 1.00 95.25 288 ILE A CA 1
ATOM 2285 C C . ILE A 1 288 ? -9.659 -14.900 -11.137 1.00 95.25 288 ILE A C 1
ATOM 2287 O O . ILE A 1 288 ? -9.401 -13.693 -11.246 1.00 95.25 288 ILE A O 1
ATOM 2291 N N . PRO A 1 289 ? -9.388 -15.770 -12.136 1.00 90.50 289 PRO A N 1
ATOM 2292 C CA . PRO A 1 289 ? -8.830 -15.364 -13.428 1.00 90.50 289 PRO A CA 1
ATOM 2293 C C . PRO A 1 289 ? -9.572 -14.197 -14.100 1.00 90.50 289 PRO A C 1
ATOM 2295 O O . PRO A 1 289 ? -10.779 -14.025 -13.931 1.00 90.50 289 PRO A O 1
ATOM 2298 N N . GLU A 1 290 ? -8.842 -13.411 -14.897 1.00 89.06 290 GLU A N 1
ATOM 2299 C CA . GLU A 1 290 ? -9.325 -12.196 -15.577 1.00 89.06 290 GLU A CA 1
ATOM 2300 C C . GLU A 1 290 ? -10.227 -12.500 -16.788 1.00 89.06 290 GLU A C 1
ATOM 2302 O O . GLU A 1 290 ? -9.892 -12.219 -17.937 1.00 89.06 290 GLU A O 1
ATOM 2307 N N . LEU A 1 291 ? -11.386 -13.105 -16.521 1.00 89.50 291 LEU A N 1
ATOM 2308 C CA . LEU A 1 291 ? -12.440 -13.382 -17.495 1.00 89.50 291 LEU A CA 1
ATOM 2309 C C . LEU A 1 291 ? -13.736 -12.700 -17.045 1.00 89.50 291 LEU A C 1
ATOM 2311 O O . LEU A 1 291 ? -14.289 -13.054 -16.001 1.00 89.50 291 LEU A O 1
ATOM 2315 N N . LEU A 1 292 ? -14.232 -11.749 -17.844 1.00 91.12 292 LEU A N 1
ATOM 2316 C CA . LEU A 1 292 ? -15.403 -10.934 -17.500 1.00 91.12 292 LEU A CA 1
ATOM 2317 C C . LEU A 1 292 ? -16.634 -11.799 -17.189 1.00 91.12 292 LEU A C 1
ATOM 2319 O O . LEU A 1 292 ? -17.202 -11.679 -16.105 1.00 91.12 292 LEU A O 1
ATOM 2323 N N . ASP A 1 293 ? -16.977 -12.734 -18.080 1.00 94.19 293 ASP A N 1
ATOM 2324 C CA . ASP A 1 293 ? -18.138 -13.619 -17.917 1.00 94.19 293 ASP A CA 1
ATOM 2325 C C . ASP A 1 293 ? -18.068 -14.453 -16.631 1.00 94.19 293 ASP A C 1
ATOM 2327 O O . ASP A 1 293 ? -19.081 -14.693 -15.975 1.00 94.19 293 ASP A O 1
ATOM 2331 N N . ALA A 1 294 ? -16.871 -14.917 -16.257 1.00 94.88 294 ALA A N 1
ATOM 2332 C CA . ALA A 1 294 ? -16.681 -15.713 -15.049 1.00 94.88 294 ALA A CA 1
ATOM 2333 C C . ALA A 1 294 ? -16.910 -14.866 -13.789 1.00 94.88 294 ALA A C 1
ATOM 2335 O O . ALA A 1 294 ? -17.605 -15.306 -12.870 1.00 94.88 294 ALA A O 1
ATOM 2336 N N . LYS A 1 295 ? -16.378 -13.637 -13.766 1.00 96.75 295 LYS A N 1
ATOM 2337 C CA . LYS A 1 295 ? -16.550 -12.707 -12.643 1.00 96.75 295 LYS A CA 1
ATOM 2338 C C . LYS A 1 295 ? -18.005 -12.260 -12.510 1.00 96.75 295 LYS A C 1
ATOM 2340 O O . LYS A 1 295 ? -18.553 -12.332 -11.414 1.00 96.75 295 LYS A O 1
ATOM 2345 N N . GLN A 1 296 ? -18.662 -11.903 -13.616 1.00 97.12 296 GLN A N 1
ATOM 2346 C CA . GLN A 1 296 ? -20.084 -11.540 -13.625 1.00 97.12 296 GLN A CA 1
ATOM 2347 C C . GLN A 1 296 ? -20.976 -12.673 -13.098 1.00 97.12 296 GLN A C 1
ATOM 2349 O O . GLN A 1 296 ? -21.877 -12.421 -12.299 1.00 97.12 296 GLN A O 1
ATOM 2354 N N . LYS A 1 297 ? -20.717 -13.928 -13.499 1.00 96.19 297 LYS A N 1
ATOM 2355 C CA . LYS A 1 297 ? -21.454 -15.102 -12.996 1.00 96.19 297 LYS A CA 1
ATOM 2356 C C . LYS A 1 297 ? -21.261 -15.311 -11.495 1.00 96.19 297 LYS A C 1
ATOM 2358 O O . LYS A 1 297 ? -22.231 -15.607 -10.799 1.00 96.19 297 LYS A O 1
ATOM 2363 N N . ILE A 1 298 ? -20.035 -15.149 -10.991 1.00 96.06 298 ILE A N 1
ATOM 2364 C CA . ILE A 1 298 ? -19.760 -15.243 -9.551 1.00 96.06 298 ILE A CA 1
ATOM 2365 C C . ILE A 1 298 ? -20.502 -14.150 -8.787 1.00 96.06 298 ILE A C 1
ATOM 2367 O O . ILE A 1 298 ? -21.195 -14.464 -7.824 1.00 96.06 298 ILE A O 1
ATOM 2371 N N . PHE A 1 299 ? -20.421 -12.894 -9.224 1.00 97.00 299 PHE A N 1
ATOM 2372 C CA . PHE A 1 299 ? -21.096 -11.797 -8.534 1.00 97.00 299 PHE A CA 1
ATOM 2373 C C . PHE A 1 299 ? -22.623 -11.904 -8.582 1.00 97.00 299 PHE A C 1
ATOM 2375 O O . PHE A 1 299 ? -23.266 -11.603 -7.581 1.00 97.00 299 PHE A O 1
ATOM 2382 N N . ALA A 1 300 ? -23.202 -12.415 -9.673 1.00 95.56 300 ALA A N 1
ATOM 2383 C CA . ALA A 1 300 ? -24.632 -12.718 -9.737 1.00 95.56 300 ALA A CA 1
ATOM 2384 C C . ALA A 1 300 ? -25.040 -13.780 -8.697 1.00 95.56 300 ALA A C 1
ATOM 2386 O O . ALA A 1 300 ? -26.018 -13.600 -7.972 1.00 95.56 300 ALA A O 1
ATOM 2387 N N . ASN A 1 301 ? -24.265 -14.865 -8.576 1.00 95.31 301 ASN A N 1
ATOM 2388 C CA . ASN A 1 301 ? -24.513 -15.911 -7.581 1.00 95.31 301 ASN A CA 1
ATOM 2389 C C . ASN A 1 301 ? -24.376 -15.367 -6.149 1.00 95.31 301 ASN A C 1
ATOM 2391 O O . ASN A 1 301 ? -25.283 -15.534 -5.340 1.00 95.31 301 ASN A O 1
ATOM 2395 N N . LEU A 1 302 ? -23.299 -14.630 -5.860 1.00 95.38 302 LEU A N 1
ATOM 2396 C CA . LEU A 1 302 ? -23.076 -14.002 -4.556 1.00 95.38 302 LEU A CA 1
ATOM 2397 C C . LEU A 1 302 ? -24.196 -13.022 -4.187 1.00 95.38 302 LEU A C 1
ATOM 2399 O O . LEU A 1 302 ? -24.688 -13.049 -3.060 1.00 95.38 302 LEU A O 1
ATOM 2403 N N . SER A 1 303 ? -24.630 -12.190 -5.136 1.00 93.50 303 SER A N 1
ATOM 2404 C CA . SER A 1 303 ? -25.729 -11.249 -4.919 1.00 93.50 303 SER A CA 1
ATOM 2405 C C . SER A 1 303 ? -27.023 -11.975 -4.556 1.00 93.50 303 SER A C 1
ATOM 2407 O O . SER A 1 303 ? -27.752 -11.515 -3.684 1.00 93.50 303 SER A O 1
ATOM 2409 N N . GLN A 1 304 ? -27.297 -13.121 -5.186 1.00 94.06 304 GLN A N 1
ATOM 2410 C CA . GLN A 1 304 ? -28.472 -13.931 -4.878 1.00 94.06 304 GLN A CA 1
ATOM 2411 C C . GLN A 1 304 ? -28.333 -14.679 -3.542 1.00 94.06 304 GLN A C 1
ATOM 2413 O O . GLN A 1 304 ? -29.294 -14.742 -2.778 1.00 94.06 304 GLN A O 1
ATOM 2418 N N . GLN A 1 305 ? -27.154 -15.232 -3.244 1.00 94.25 305 GLN A N 1
ATOM 2419 C CA . GLN A 1 305 ? -26.880 -15.987 -2.017 1.00 94.25 305 GLN A CA 1
ATOM 2420 C C . GLN A 1 305 ? -27.020 -15.118 -0.760 1.00 94.25 305 GLN A C 1
ATOM 2422 O O . GLN A 1 305 ? -27.526 -15.587 0.256 1.00 94.25 305 GLN A O 1
ATOM 2427 N N . PHE A 1 306 ? -26.598 -13.854 -0.832 1.00 93.44 306 PHE A N 1
ATOM 2428 C CA . PHE A 1 306 ? -26.629 -12.910 0.291 1.00 93.44 306 PHE A CA 1
ATOM 2429 C C . PHE A 1 306 ? -27.745 -11.859 0.159 1.00 93.44 306 PHE A C 1
ATOM 2431 O O . PHE A 1 306 ? -27.699 -10.808 0.804 1.00 93.44 306 PHE A O 1
ATOM 2438 N N . LYS A 1 307 ? -28.765 -12.146 -0.661 1.00 86.38 307 LYS A N 1
ATOM 2439 C CA . LYS A 1 307 ? -29.937 -11.290 -0.871 1.00 86.38 307 LYS A CA 1
ATOM 2440 C C . LYS A 1 307 ? -30.703 -11.118 0.444 1.00 86.38 307 LYS A C 1
ATOM 2442 O O . LYS A 1 307 ? -31.353 -12.044 0.916 1.00 86.38 307 LYS A O 1
ATOM 2447 N N . GLY A 1 308 ? -30.601 -9.932 1.042 1.00 85.06 308 GLY A N 1
ATOM 2448 C CA . GLY A 1 308 ? -31.228 -9.588 2.325 1.00 85.06 308 GLY A CA 1
ATOM 2449 C C . GLY A 1 308 ? -30.265 -9.446 3.508 1.00 85.06 308 GLY A C 1
ATOM 2450 O O . GLY A 1 308 ? -30.706 -9.093 4.598 1.00 85.06 308 GLY A O 1
ATOM 2451 N N . ASN A 1 309 ? -28.962 -9.680 3.323 1.00 90.50 309 ASN A N 1
ATOM 2452 C CA . ASN A 1 309 ? -27.966 -9.348 4.341 1.00 90.50 309 ASN A CA 1
ATOM 2453 C C . ASN A 1 309 ? -27.300 -8.007 4.009 1.00 90.50 309 ASN A C 1
ATOM 2455 O O . ASN A 1 309 ? -26.403 -7.939 3.168 1.00 90.50 309 ASN A O 1
ATOM 2459 N N . ASP A 1 310 ? -27.706 -6.949 4.716 1.00 89.88 310 ASP A N 1
ATOM 2460 C CA . ASP A 1 310 ? -27.248 -5.569 4.491 1.00 89.88 310 ASP A CA 1
ATOM 2461 C C . ASP A 1 310 ? -25.850 -5.245 5.044 1.00 89.88 310 ASP A C 1
ATOM 2463 O O . ASP A 1 310 ? -25.349 -4.129 4.903 1.00 89.88 310 ASP A O 1
ATOM 2467 N N . SER A 1 311 ? -25.191 -6.234 5.654 1.00 92.31 311 SER A N 1
ATOM 2468 C CA . SER A 1 311 ? -23.842 -6.097 6.219 1.00 92.31 311 SER A CA 1
ATOM 2469 C C . SER A 1 311 ? -22.724 -6.650 5.331 1.00 92.31 311 SER A C 1
ATOM 2471 O O . SER A 1 311 ? -21.552 -6.523 5.686 1.00 92.31 311 SER A O 1
ATOM 2473 N N . VAL A 1 312 ? -23.064 -7.262 4.191 1.00 96.00 312 VAL A N 1
ATOM 2474 C CA . VAL A 1 312 ? -22.081 -7.841 3.260 1.00 96.00 312 VAL A CA 1
ATOM 2475 C C . VAL A 1 312 ? -21.588 -6.787 2.273 1.00 96.00 312 VAL A C 1
ATOM 2477 O O . VAL A 1 312 ? -22.398 -6.082 1.668 1.00 96.00 312 VAL A O 1
ATOM 2480 N N . ILE A 1 313 ? -20.269 -6.715 2.095 1.00 97.25 313 ILE A N 1
ATOM 2481 C CA . ILE A 1 313 ? -19.590 -5.882 1.095 1.00 97.25 313 ILE A CA 1
ATOM 2482 C C . ILE A 1 313 ? -18.945 -6.792 0.048 1.00 97.25 313 ILE A C 1
ATOM 2484 O O . ILE A 1 313 ? -18.279 -7.773 0.385 1.00 97.25 313 ILE A O 1
ATOM 2488 N N . PHE A 1 314 ? -19.101 -6.437 -1.225 1.00 97.44 314 PHE A N 1
ATOM 2489 C CA . PHE A 1 314 ? -18.611 -7.203 -2.368 1.00 97.44 314 PHE A CA 1
ATOM 2490 C C . PHE A 1 314 ? -17.530 -6.411 -3.103 1.00 97.44 314 PHE A C 1
ATOM 2492 O O . PHE A 1 314 ? -17.785 -5.305 -3.579 1.00 97.44 314 PHE A O 1
ATOM 2499 N N . VAL A 1 315 ? -16.326 -6.966 -3.237 1.00 98.19 315 VAL A N 1
ATOM 2500 C CA . VAL A 1 315 ? -15.241 -6.315 -3.981 1.00 98.19 315 VAL A CA 1
ATOM 2501 C C . VAL A 1 315 ? -14.516 -7.263 -4.923 1.00 98.19 315 VAL A C 1
ATOM 2503 O O . VAL A 1 315 ? -14.357 -8.449 -4.639 1.00 98.19 315 VAL A O 1
ATOM 2506 N N . THR A 1 316 ? -14.039 -6.732 -6.047 1.00 98.06 316 THR A N 1
ATOM 2507 C CA . THR A 1 316 ? -13.141 -7.441 -6.973 1.00 98.06 316 THR A CA 1
ATOM 2508 C C . THR A 1 316 ? -11.714 -6.898 -6.883 1.00 98.06 316 THR A C 1
ATOM 2510 O O . THR A 1 316 ? -11.506 -5.691 -6.763 1.00 98.06 316 THR A O 1
ATOM 2513 N N . ASN A 1 317 ? -10.725 -7.790 -6.950 1.00 97.12 317 ASN A N 1
ATOM 2514 C CA . ASN A 1 317 ? -9.299 -7.462 -7.040 1.00 97.12 317 ASN A CA 1
ATOM 2515 C C . ASN A 1 317 ? -8.823 -7.259 -8.496 1.00 97.12 317 ASN A C 1
ATOM 2517 O O . ASN A 1 317 ? -7.618 -7.227 -8.733 1.00 97.12 317 ASN A O 1
ATOM 2521 N N . THR A 1 318 ? -9.724 -7.184 -9.486 1.00 93.06 318 THR A N 1
ATOM 2522 C CA . THR A 1 318 ? -9.325 -7.042 -10.900 1.00 93.06 318 THR A CA 1
ATOM 2523 C C . THR A 1 318 ? -8.299 -5.925 -11.108 1.00 93.06 318 THR A C 1
ATOM 2525 O O . THR A 1 318 ? -8.350 -4.888 -10.448 1.00 93.06 318 THR A O 1
ATOM 2528 N N . SER A 1 319 ? -7.368 -6.133 -12.037 1.00 84.00 319 SER A N 1
ATOM 2529 C CA . SER A 1 319 ? -6.321 -5.159 -12.376 1.00 84.00 319 SER A CA 1
ATOM 2530 C C . SER A 1 319 ? -6.558 -4.460 -13.718 1.00 84.00 319 SER A C 1
ATOM 2532 O O . SER A 1 319 ? -5.788 -3.571 -14.093 1.00 84.00 319 SER A O 1
ATOM 2534 N N . SER A 1 320 ? -7.541 -4.907 -14.507 1.00 76.12 320 SER A N 1
ATOM 2535 C CA . SER A 1 320 ? -7.655 -4.534 -15.930 1.00 76.12 320 SER A CA 1
ATOM 2536 C C . SER A 1 320 ? -9.079 -4.406 -16.459 1.00 76.12 320 SER A C 1
ATOM 2538 O O . SER A 1 320 ? -9.283 -3.716 -17.461 1.00 76.12 320 SER A O 1
ATOM 2540 N N . LEU A 1 321 ? -10.051 -5.066 -15.832 1.00 87.75 321 LEU A N 1
ATOM 2541 C CA . LEU A 1 321 ? -11.454 -4.957 -16.213 1.00 87.75 321 LEU A CA 1
ATOM 2542 C C . LEU A 1 321 ? -12.112 -3.796 -15.461 1.00 87.75 321 LEU A C 1
ATOM 2544 O O . LEU A 1 321 ? -11.684 -3.443 -14.362 1.00 87.75 321 LEU A O 1
ATOM 2548 N N . SER A 1 322 ? -13.153 -3.208 -16.053 1.00 90.81 322 SER A N 1
ATOM 2549 C CA . SER A 1 322 ? -13.967 -2.221 -15.342 1.00 90.81 322 SER A CA 1
ATOM 2550 C C . SER A 1 322 ? -14.712 -2.914 -14.207 1.00 90.81 322 SER A C 1
ATOM 2552 O O . SER A 1 322 ? -15.344 -3.961 -14.388 1.00 90.81 322 SER A O 1
ATOM 2554 N N . VAL A 1 323 ? -14.641 -2.303 -13.029 1.00 95.00 323 VAL A N 1
ATOM 2555 C CA . VAL A 1 323 ? -15.374 -2.756 -11.847 1.00 95.00 323 VAL A CA 1
ATOM 2556 C C . VAL A 1 323 ? -16.876 -2.664 -12.113 1.00 95.00 323 VAL A C 1
ATOM 2558 O O . VAL A 1 323 ? -17.619 -3.584 -11.785 1.00 95.00 323 VAL A O 1
ATOM 2561 N N . GLN A 1 324 ? -17.339 -1.610 -12.782 1.00 93.69 324 GLN A N 1
ATOM 2562 C CA . GLN A 1 324 ? -18.729 -1.462 -13.200 1.00 93.69 324 GLN A CA 1
ATOM 2563 C C . GLN A 1 324 ? -19.182 -2.571 -14.164 1.00 93.69 324 GLN A C 1
ATOM 2565 O O . GLN A 1 324 ? -20.262 -3.128 -13.971 1.00 93.69 324 GLN A O 1
ATOM 2570 N N . GLU A 1 325 ? -18.365 -2.935 -15.160 1.00 92.38 325 GLU A N 1
ATOM 2571 C CA . GLU A 1 325 ? -18.676 -4.029 -16.098 1.00 92.38 325 GLU A CA 1
ATOM 2572 C C . GLU A 1 325 ? -18.813 -5.376 -15.372 1.00 92.38 325 GLU A C 1
ATOM 2574 O O . GLU A 1 325 ? -19.723 -6.153 -15.664 1.00 92.38 325 GLU A O 1
ATOM 2579 N N . ILE A 1 326 ? -17.938 -5.660 -14.402 1.00 95.25 326 ILE A N 1
ATOM 2580 C CA . ILE A 1 326 ? -18.008 -6.891 -13.600 1.00 95.25 326 ILE A CA 1
ATOM 2581 C C . ILE A 1 326 ? -19.266 -6.908 -12.723 1.00 95.25 326 ILE A C 1
ATOM 2583 O O . ILE A 1 326 ? -19.925 -7.941 -12.589 1.00 95.25 326 ILE A O 1
ATOM 2587 N N . GLY A 1 327 ? -19.590 -5.767 -12.119 1.00 93.19 327 GLY A N 1
ATOM 2588 C CA . GLY A 1 327 ? -20.662 -5.626 -11.145 1.00 93.19 327 GLY A CA 1
ATOM 2589 C C . GLY A 1 327 ? -22.067 -5.528 -11.716 1.00 93.19 327 GLY A C 1
ATOM 2590 O O . GLY A 1 327 ? -22.988 -5.344 -10.931 1.00 93.19 327 GLY A O 1
ATOM 2591 N N . VAL A 1 328 ? -22.269 -5.631 -13.034 1.00 92.94 328 VAL A N 1
ATOM 2592 C CA . VAL A 1 328 ? -23.565 -5.338 -13.682 1.00 92.94 328 VAL A CA 1
ATOM 2593 C C . VAL A 1 328 ? -24.748 -6.137 -13.113 1.00 92.94 328 VAL A C 1
ATOM 2595 O O . VAL A 1 328 ? -25.870 -5.644 -13.097 1.00 92.94 328 VAL A O 1
ATOM 2598 N N . ASN A 1 329 ? -24.492 -7.342 -12.592 1.00 90.19 329 ASN A N 1
ATOM 2599 C CA . ASN A 1 329 ? -25.510 -8.240 -12.034 1.00 90.19 329 ASN A CA 1
ATOM 2600 C C . ASN A 1 329 ? -25.571 -8.235 -10.493 1.00 90.19 329 ASN A C 1
ATOM 2602 O O . ASN A 1 329 ? -26.168 -9.134 -9.903 1.00 90.19 329 ASN A O 1
ATOM 2606 N N . VAL A 1 330 ? -24.923 -7.276 -9.828 1.00 92.19 330 VAL A N 1
ATOM 2607 C CA . VAL A 1 330 ? -25.002 -7.120 -8.368 1.00 92.19 330 VAL A CA 1
ATOM 2608 C C . VAL A 1 330 ? -26.213 -6.251 -8.029 1.00 92.19 330 VAL A C 1
ATOM 2610 O O . VAL A 1 330 ? -26.318 -5.126 -8.505 1.00 92.19 330 VAL A O 1
ATOM 2613 N N . GLU A 1 331 ? -27.132 -6.741 -7.199 1.00 87.75 331 GLU A N 1
ATOM 2614 C CA . GLU A 1 331 ? -28.307 -5.958 -6.782 1.00 87.75 331 GLU A CA 1
ATOM 2615 C C . GLU A 1 331 ? -27.914 -4.853 -5.775 1.00 87.75 331 GLU A C 1
ATOM 2617 O O . GLU A 1 331 ? -28.381 -3.721 -5.883 1.00 87.75 331 GLU A O 1
ATOM 2622 N N . ALA A 1 332 ? -26.993 -5.145 -4.847 1.00 88.56 332 ALA A N 1
ATOM 2623 C CA . ALA A 1 332 ? -26.511 -4.231 -3.799 1.00 88.56 332 ALA A CA 1
ATOM 2624 C C . ALA A 1 332 ? -25.354 -3.322 -4.270 1.00 88.56 332 ALA A C 1
ATOM 2626 O O . ALA A 1 332 ? -24.229 -3.377 -3.759 1.00 88.56 332 ALA A O 1
ATOM 2627 N N . GLN A 1 333 ? -25.611 -2.501 -5.291 1.00 93.75 333 GLN A N 1
ATOM 2628 C CA . GLN A 1 333 ? -24.608 -1.633 -5.929 1.00 93.75 333 GLN A CA 1
ATOM 2629 C C . GLN A 1 333 ? -23.946 -0.623 -4.977 1.00 93.75 333 GLN A C 1
ATOM 2631 O O . GLN A 1 333 ? -22.824 -0.176 -5.218 1.00 93.75 333 GLN A O 1
ATOM 2636 N N . GLU A 1 334 ? -24.615 -0.253 -3.889 1.00 95.00 334 GLU A N 1
ATOM 2637 C CA . GLU A 1 334 ? -24.114 0.656 -2.860 1.00 95.00 334 GLU A CA 1
ATOM 2638 C C . GLU A 1 334 ? -23.040 0.033 -1.956 1.00 95.00 334 GLU A C 1
ATOM 2640 O O . GLU A 1 334 ? -22.287 0.774 -1.313 1.00 95.00 334 GLU A O 1
ATOM 2645 N N . ARG A 1 335 ? -22.941 -1.304 -1.950 1.00 95.25 335 ARG A N 1
ATOM 2646 C CA . ARG A 1 335 ? -21.962 -2.118 -1.205 1.00 95.25 335 ARG A CA 1
ATOM 2647 C C . ARG A 1 335 ? -21.010 -2.890 -2.115 1.00 95.25 335 ARG A C 1
ATOM 2649 O O . ARG A 1 335 ? -20.327 -3.814 -1.674 1.00 95.25 335 ARG A O 1
ATOM 2656 N N . TYR A 1 336 ? -20.956 -2.496 -3.383 1.00 97.19 336 TYR A N 1
ATOM 2657 C CA . TYR A 1 336 ? -20.076 -3.069 -4.386 1.00 97.19 336 TYR A CA 1
ATOM 2658 C C . TYR A 1 336 ? -18.974 -2.085 -4.797 1.00 97.19 336 TYR A C 1
ATOM 2660 O O . TYR A 1 336 ? -19.206 -0.876 -4.891 1.00 97.19 336 TYR A O 1
ATOM 2668 N N . GLY A 1 337 ? -17.769 -2.595 -5.054 1.00 97.06 337 GLY A N 1
ATOM 2669 C CA . GLY A 1 337 ? -16.646 -1.798 -5.548 1.00 97.06 337 GLY A CA 1
ATOM 2670 C C . GLY A 1 337 ? -15.431 -2.640 -5.932 1.00 97.06 337 GLY A C 1
ATOM 2671 O O . GLY A 1 337 ? -15.511 -3.858 -6.085 1.00 97.06 337 GLY A O 1
ATOM 2672 N N . GLY A 1 338 ? -14.283 -1.988 -6.091 1.00 97.62 338 GLY A N 1
ATOM 2673 C CA . GLY A 1 338 ? -13.007 -2.662 -6.324 1.00 97.62 338 GLY A CA 1
ATOM 2674 C C . GLY A 1 338 ? -12.048 -2.485 -5.153 1.00 97.62 338 GLY A C 1
ATOM 2675 O O . GLY A 1 338 ? -12.058 -1.461 -4.467 1.00 97.62 338 GLY A O 1
ATOM 2676 N N . LEU A 1 339 ? -11.208 -3.493 -4.941 1.00 97.94 339 LEU A N 1
ATOM 2677 C CA . LEU A 1 339 ? -10.165 -3.499 -3.925 1.00 97.94 339 LEU A CA 1
ATOM 2678 C C . LEU A 1 339 ? -8.908 -4.147 -4.509 1.00 97.94 339 LEU A C 1
ATOM 2680 O O . LEU A 1 339 ? -8.708 -5.355 -4.410 1.00 97.94 339 LEU A O 1
ATOM 2684 N N . HIS A 1 340 ? -8.093 -3.332 -5.171 1.00 97.81 340 HIS A N 1
ATOM 2685 C CA . HIS A 1 340 ? -6.980 -3.785 -5.993 1.00 97.81 340 HIS A CA 1
ATOM 2686 C C . HIS A 1 340 ? -5.666 -3.800 -5.201 1.00 97.81 340 HIS A C 1
ATOM 2688 O O . HIS A 1 340 ? -5.153 -2.768 -4.757 1.00 97.81 340 HIS A O 1
ATOM 2694 N N . PHE A 1 341 ? -5.130 -5.005 -5.016 1.00 97.00 341 PHE A N 1
ATOM 2695 C CA . PHE A 1 341 ? -3.863 -5.287 -4.351 1.00 97.00 341 PHE A CA 1
ATOM 2696 C C . PHE A 1 341 ? -2.718 -5.436 -5.355 1.00 97.00 341 PHE A C 1
ATOM 2698 O O . PHE A 1 341 ? -2.913 -5.825 -6.503 1.00 97.00 341 PHE A O 1
ATOM 2705 N N . PHE A 1 342 ? -1.488 -5.236 -4.880 1.00 91.56 342 PHE A N 1
ATOM 2706 C CA . PHE A 1 342 ? -0.277 -5.357 -5.693 1.00 91.56 342 PHE A CA 1
ATOM 2707 C C . PHE A 1 342 ? 0.564 -6.564 -5.275 1.00 91.56 342 PHE A C 1
ATOM 2709 O O . PHE A 1 342 ? 0.745 -6.837 -4.089 1.00 91.56 342 PHE A O 1
ATOM 2716 N N . ASN A 1 343 ? 1.112 -7.281 -6.251 1.00 85.81 343 ASN A N 1
ATOM 2717 C CA . ASN A 1 343 ? 1.976 -8.436 -6.022 1.00 85.81 343 ASN A CA 1
ATOM 2718 C C . ASN A 1 343 ? 3.417 -8.007 -5.658 1.00 85.81 343 ASN A C 1
ATOM 2720 O O . ASN A 1 343 ? 3.962 -7.144 -6.349 1.00 85.81 343 ASN A O 1
ATOM 2724 N N . PRO A 1 344 ? 4.086 -8.628 -4.660 1.00 88.75 344 PRO A N 1
ATOM 2725 C CA . PRO A 1 344 ? 3.572 -9.595 -3.680 1.00 88.75 344 PRO A CA 1
ATOM 2726 C C . PRO A 1 344 ? 2.723 -8.954 -2.583 1.00 88.75 344 PRO A C 1
ATOM 2728 O O . PRO A 1 344 ? 3.202 -8.092 -1.845 1.00 88.75 344 PRO A O 1
ATOM 2731 N N . VAL A 1 345 ? 1.489 -9.443 -2.416 1.00 93.81 345 VAL A N 1
ATOM 2732 C CA . VAL A 1 345 ? 0.490 -8.830 -1.523 1.00 93.81 345 VAL A CA 1
ATOM 2733 C C . VAL A 1 345 ? 0.986 -8.667 -0.082 1.00 93.81 345 VAL A C 1
ATOM 2735 O O . VAL A 1 345 ? 0.827 -7.571 0.444 1.00 93.81 345 VAL A O 1
ATOM 2738 N N . PRO A 1 346 ? 1.646 -9.643 0.574 1.00 91.69 346 PRO A N 1
ATOM 2739 C CA . PRO A 1 346 ? 2.109 -9.462 1.955 1.00 91.69 346 PRO A CA 1
ATOM 2740 C C . PRO A 1 346 ? 3.156 -8.350 2.138 1.00 91.69 346 PRO A C 1
ATOM 2742 O O . PRO A 1 346 ? 3.291 -7.817 3.234 1.00 91.69 346 PRO A O 1
ATOM 2745 N N . LEU A 1 347 ? 3.894 -7.991 1.082 1.00 89.12 347 LEU A N 1
ATOM 2746 C CA . LEU A 1 347 ? 4.978 -7.003 1.134 1.00 89.12 347 LEU A CA 1
ATOM 2747 C C . LEU A 1 347 ? 4.555 -5.628 0.612 1.00 89.12 347 LEU A C 1
ATOM 2749 O O . LEU A 1 347 ? 5.024 -4.602 1.106 1.00 89.12 347 LEU A O 1
ATOM 2753 N N . MET A 1 348 ? 3.679 -5.592 -0.392 1.00 90.12 348 MET A N 1
ATOM 2754 C CA . MET A 1 348 ? 3.221 -4.342 -0.983 1.00 90.12 348 MET A CA 1
ATOM 2755 C C . MET A 1 348 ? 2.240 -3.639 -0.046 1.00 90.12 348 MET A C 1
ATOM 2757 O O . MET A 1 348 ? 1.254 -4.218 0.414 1.00 90.12 348 MET A O 1
ATOM 2761 N N . ARG A 1 349 ? 2.520 -2.368 0.253 1.00 93.38 349 ARG A N 1
ATOM 2762 C CA . ARG A 1 349 ? 1.725 -1.586 1.210 1.00 93.38 349 ARG A CA 1
ATOM 2763 C C . ARG A 1 349 ? 0.476 -0.966 0.604 1.00 93.38 349 ARG A C 1
ATOM 2765 O O . ARG A 1 349 ? -0.429 -0.638 1.352 1.00 93.38 349 ARG A O 1
ATOM 2772 N N . LEU A 1 350 ? 0.450 -0.741 -0.704 1.00 95.88 350 LEU A N 1
ATOM 2773 C CA . LEU A 1 350 ? -0.622 -0.003 -1.364 1.00 95.88 350 LEU A CA 1
ATOM 2774 C C . LEU A 1 350 ? -1.814 -0.917 -1.671 1.00 95.88 350 LEU A C 1
ATOM 2776 O O . LEU A 1 350 ? -1.620 -2.068 -2.060 1.00 95.88 350 LEU A O 1
ATOM 2780 N N . VAL A 1 351 ? -3.023 -0.379 -1.527 1.00 98.12 351 VAL A N 1
ATOM 2781 C CA . VAL A 1 351 ? -4.274 -0.947 -2.045 1.00 98.12 351 VAL A CA 1
ATOM 2782 C C . VAL A 1 351 ? -5.084 0.187 -2.667 1.00 98.12 351 VAL A C 1
ATOM 2784 O O . VAL A 1 351 ? -5.244 1.244 -2.052 1.00 98.12 351 VAL A O 1
ATOM 2787 N N . GLU A 1 352 ? -5.594 -0.006 -3.876 1.00 98.31 352 GLU A N 1
ATOM 2788 C CA . GLU A 1 352 ? -6.515 0.944 -4.504 1.00 98.31 352 GLU A CA 1
ATOM 2789 C C . GLU A 1 352 ? -7.959 0.537 -4.183 1.00 98.31 352 GLU A C 1
ATOM 2791 O O . GLU A 1 352 ? -8.351 -0.609 -4.394 1.00 98.31 352 GLU A O 1
ATOM 2796 N N . ILE A 1 353 ? -8.747 1.471 -3.652 1.00 98.31 353 ILE A N 1
ATOM 2797 C CA . ILE A 1 353 ? -10.192 1.330 -3.463 1.00 98.31 353 ILE A CA 1
ATOM 2798 C C . ILE A 1 353 ? -10.862 2.000 -4.658 1.00 98.31 353 ILE A C 1
ATOM 2800 O O . ILE A 1 353 ? -10.759 3.218 -4.827 1.00 98.31 353 ILE A O 1
ATOM 2804 N N . ILE A 1 354 ? -11.557 1.205 -5.464 1.00 97.25 354 ILE A N 1
ATOM 2805 C CA . ILE A 1 354 ? -12.243 1.665 -6.667 1.00 97.25 354 ILE A CA 1
ATOM 2806 C C . ILE A 1 354 ? -13.711 1.878 -6.328 1.00 97.25 354 ILE A C 1
ATOM 2808 O O . ILE A 1 354 ? -14.435 0.939 -5.989 1.00 97.25 354 ILE A O 1
ATOM 2812 N N . LYS A 1 355 ? -14.138 3.136 -6.405 1.00 93.69 355 LYS A N 1
ATOM 2813 C CA . LYS A 1 355 ? -15.505 3.561 -6.120 1.00 93.69 355 LYS A CA 1
ATOM 2814 C C . LYS A 1 355 ? -16.290 3.700 -7.427 1.00 93.69 355 LYS A C 1
ATOM 2816 O O . LYS A 1 355 ? -15.928 4.523 -8.272 1.00 93.69 355 LYS A O 1
ATOM 2821 N N . ASN A 1 356 ? -17.397 2.968 -7.546 1.00 90.62 356 ASN A N 1
ATOM 2822 C CA . ASN A 1 356 ? -18.387 3.190 -8.601 1.00 90.62 356 ASN A CA 1
ATOM 2823 C C . ASN A 1 356 ? -19.276 4.394 -8.252 1.00 90.62 356 ASN A C 1
ATOM 2825 O O . ASN A 1 356 ? -19.291 4.877 -7.119 1.00 90.62 356 ASN A O 1
ATOM 2829 N N . VAL A 1 357 ? -20.057 4.879 -9.219 1.00 88.69 357 VAL A N 1
ATOM 2830 C CA . VAL A 1 357 ? -20.979 6.015 -9.012 1.00 88.69 357 VAL A CA 1
ATOM 2831 C C . VAL A 1 357 ? -21.955 5.755 -7.856 1.00 88.69 357 VAL A C 1
ATOM 2833 O O . VAL A 1 357 ? -22.269 6.665 -7.093 1.00 88.69 357 VAL A O 1
ATOM 2836 N N . THR A 1 358 ? -22.387 4.506 -7.705 1.00 92.19 358 THR A N 1
ATOM 2837 C CA . THR A 1 358 ? -23.371 4.048 -6.718 1.00 92.19 358 THR A CA 1
ATOM 2838 C C . THR A 1 358 ? -22.770 3.640 -5.376 1.00 92.19 358 THR A C 1
ATOM 2840 O O . THR A 1 358 ? -23.502 3.599 -4.391 1.00 92.19 358 THR A O 1
ATOM 2843 N N . THR A 1 359 ? -21.465 3.357 -5.296 1.00 95.12 359 THR A N 1
ATOM 2844 C CA . THR A 1 359 ? -20.833 2.877 -4.059 1.00 95.12 359 THR A CA 1
ATOM 2845 C C . THR A 1 359 ? -21.003 3.910 -2.939 1.00 95.12 359 THR A C 1
ATOM 2847 O O . THR A 1 359 ? -20.604 5.074 -3.066 1.00 95.12 359 THR A O 1
ATOM 2850 N N . SER A 1 360 ? -21.574 3.485 -1.815 1.00 95.38 360 SER A N 1
ATOM 2851 C CA . SER A 1 360 ? -21.853 4.351 -0.670 1.00 95.38 360 SER A CA 1
ATOM 2852 C C . SER A 1 360 ? -20.572 4.825 0.019 1.00 95.38 360 SER A C 1
ATOM 2854 O O . SER A 1 360 ? -19.541 4.147 0.021 1.00 95.38 360 SER A O 1
ATOM 2856 N N . GLN A 1 361 ? -20.634 5.992 0.669 1.00 94.25 361 GLN A N 1
ATOM 2857 C CA . GLN A 1 361 ? -19.512 6.475 1.480 1.00 94.25 361 GLN A CA 1
ATOM 2858 C C . GLN A 1 361 ? -19.219 5.535 2.659 1.00 94.25 361 GLN A C 1
ATOM 2860 O O . GLN A 1 361 ? -18.057 5.305 2.976 1.00 94.25 361 GLN A O 1
ATOM 2865 N N . GLN A 1 362 ? -20.260 4.926 3.236 1.00 94.38 362 GLN A N 1
ATOM 2866 C CA . GLN A 1 362 ? -20.132 3.935 4.308 1.00 94.38 362 GLN A CA 1
ATOM 2867 C C . GLN A 1 362 ? -19.291 2.729 3.872 1.00 94.38 362 GLN A C 1
ATOM 2869 O O . GLN A 1 362 ? -18.391 2.319 4.598 1.00 94.38 362 GLN A O 1
ATOM 2874 N N . THR A 1 363 ? -19.516 2.215 2.658 1.00 96.12 363 THR A N 1
ATOM 2875 C CA . THR A 1 363 ? -18.712 1.116 2.100 1.00 96.12 363 THR A CA 1
ATOM 2876 C C . THR A 1 363 ? -17.262 1.535 1.886 1.00 96.12 363 THR A C 1
ATOM 2878 O O . THR A 1 363 ? -16.347 0.804 2.255 1.00 96.12 363 THR A O 1
ATOM 2881 N N . VAL A 1 364 ? -17.025 2.734 1.347 1.00 96.88 364 VAL A N 1
ATOM 2882 C CA . VAL A 1 364 ? -15.660 3.260 1.177 1.00 96.88 364 VAL A CA 1
ATOM 2883 C C . VAL A 1 364 ? -14.933 3.366 2.520 1.00 96.88 364 VAL A C 1
ATOM 2885 O O . VAL A 1 364 ? -13.759 3.009 2.607 1.00 96.88 364 VAL A O 1
ATOM 2888 N N . ASP A 1 365 ? -15.610 3.840 3.564 1.00 96.44 365 ASP A N 1
ATOM 2889 C CA . ASP A 1 365 ? -15.014 3.993 4.891 1.00 96.44 365 ASP A CA 1
ATOM 2890 C C . ASP A 1 365 ? -14.732 2.632 5.549 1.00 96.44 365 ASP A C 1
ATOM 2892 O O . ASP A 1 365 ? -13.642 2.441 6.091 1.00 96.44 365 ASP A O 1
ATOM 2896 N N . ALA A 1 366 ? -15.636 1.656 5.403 1.00 96.81 366 ALA A N 1
ATOM 2897 C CA . ALA A 1 366 ? -15.416 0.278 5.847 1.00 96.81 366 ALA A CA 1
ATOM 2898 C C . ALA A 1 366 ? -14.221 -0.382 5.132 1.00 96.81 366 ALA A C 1
ATOM 2900 O O . ALA A 1 366 ? -13.404 -1.049 5.767 1.00 96.81 366 ALA A O 1
ATOM 2901 N N . LEU A 1 367 ? -14.061 -0.150 3.823 1.00 97.94 367 LEU A N 1
ATOM 2902 C CA . LEU A 1 367 ? -12.913 -0.648 3.056 1.00 97.94 367 LEU A CA 1
ATOM 2903 C C . LEU A 1 367 ? -11.600 0.028 3.473 1.00 97.94 367 LEU A C 1
ATOM 2905 O O . LEU A 1 367 ? -10.576 -0.646 3.579 1.00 97.94 367 LEU A O 1
ATOM 2909 N N . LYS A 1 368 ? -11.608 1.337 3.754 1.00 97.81 368 LYS A N 1
ATOM 2910 C CA . LYS A 1 368 ? -10.431 2.035 4.303 1.00 97.81 368 LYS A CA 1
ATOM 2911 C C . LYS A 1 368 ? -10.024 1.463 5.659 1.00 97.81 368 LYS A C 1
ATOM 2913 O O . LYS A 1 368 ? -8.836 1.245 5.889 1.00 97.81 368 LYS A O 1
ATOM 2918 N N . GLU A 1 369 ? -10.995 1.201 6.533 1.00 97.19 369 GLU A N 1
ATOM 2919 C CA . GLU A 1 369 ? -10.752 0.578 7.837 1.00 97.19 369 GLU A CA 1
ATOM 2920 C C . GLU A 1 369 ? -10.192 -0.842 7.678 1.00 97.19 369 GLU A C 1
ATOM 2922 O O . GLU A 1 369 ? -9.171 -1.159 8.283 1.00 97.19 369 GLU A O 1
ATOM 2927 N N . PHE A 1 370 ? -10.766 -1.656 6.787 1.00 97.88 370 PHE A N 1
ATOM 2928 C CA . PHE A 1 370 ? -10.245 -2.985 6.453 1.00 97.88 370 PHE A CA 1
ATOM 2929 C C . PHE A 1 370 ? -8.783 -2.940 5.971 1.00 97.88 370 PHE A C 1
ATOM 2931 O O . PHE A 1 370 ? -7.944 -3.701 6.458 1.00 97.88 370 PHE A O 1
ATOM 2938 N N . VAL A 1 371 ? -8.451 -2.030 5.046 1.00 98.06 371 VAL A N 1
ATOM 2939 C CA . VAL A 1 371 ? -7.083 -1.871 4.519 1.00 98.06 371 VAL A CA 1
ATOM 2940 C C . VAL A 1 371 ? -6.109 -1.435 5.620 1.00 98.06 371 VAL A C 1
ATOM 2942 O O . VAL A 1 371 ? -4.991 -1.952 5.696 1.00 98.06 371 VAL A O 1
ATOM 2945 N N . ALA A 1 372 ? -6.531 -0.534 6.510 1.00 96.38 372 ALA A N 1
ATOM 2946 C CA . ALA A 1 372 ? -5.741 -0.146 7.675 1.00 96.38 372 ALA A CA 1
ATOM 2947 C C . ALA A 1 372 ? -5.562 -1.312 8.667 1.00 96.38 372 ALA A C 1
ATOM 2949 O O . ALA A 1 372 ? -4.488 -1.473 9.253 1.00 96.38 372 ALA A O 1
ATOM 2950 N N . ASP A 1 373 ? -6.579 -2.162 8.827 1.00 95.75 373 ASP A N 1
ATOM 2951 C CA . ASP A 1 373 ? -6.539 -3.328 9.705 1.00 95.75 373 ASP A CA 1
ATOM 2952 C C . ASP A 1 373 ? -5.506 -4.368 9.260 1.00 95.75 373 ASP A C 1
ATOM 2954 O O . ASP A 1 373 ? -4.797 -4.915 10.106 1.00 95.75 373 ASP A O 1
ATOM 2958 N N . ILE A 1 374 ? -5.314 -4.548 7.953 1.00 95.44 374 ILE A N 1
ATOM 2959 C CA . ILE A 1 374 ? -4.222 -5.360 7.386 1.00 95.44 374 ILE A CA 1
ATOM 2960 C C . ILE A 1 374 ? -2.897 -4.595 7.224 1.00 95.44 374 ILE A C 1
ATOM 2962 O O . ILE A 1 374 ? -2.006 -5.053 6.509 1.00 95.44 374 ILE A O 1
ATOM 2966 N N . GLN A 1 375 ? -2.748 -3.443 7.892 1.00 94.00 375 GLN A N 1
ATOM 2967 C CA . GLN A 1 375 ? -1.531 -2.617 7.923 1.00 94.00 375 GLN A CA 1
ATOM 2968 C C . GLN A 1 375 ? -1.068 -2.134 6.538 1.00 94.00 375 GLN A C 1
ATOM 2970 O O . GLN A 1 375 ? 0.128 -2.013 6.258 1.00 94.00 375 GLN A O 1
ATOM 2975 N N . LYS A 1 376 ? -2.029 -1.845 5.661 1.00 95.75 376 LYS A N 1
ATOM 2976 C CA . LYS A 1 376 ? -1.804 -1.296 4.324 1.00 95.75 376 LYS A CA 1
ATOM 2977 C C . LYS A 1 376 ? -2.302 0.146 4.234 1.00 95.75 376 LYS A C 1
ATOM 2979 O O . LYS A 1 376 ? -2.939 0.675 5.140 1.00 95.75 376 LYS A O 1
ATOM 2984 N N . VAL A 1 377 ? -1.966 0.798 3.129 1.00 96.88 377 VAL A N 1
ATOM 2985 C CA . VAL A 1 377 ? -2.338 2.173 2.804 1.00 96.88 377 VAL A CA 1
ATOM 2986 C C . VAL A 1 377 ? -3.322 2.135 1.646 1.00 96.88 377 VAL A C 1
ATOM 2988 O O . VAL A 1 377 ? -2.989 1.655 0.563 1.00 96.88 377 VAL A O 1
ATOM 2991 N N . SER A 1 378 ? -4.525 2.651 1.877 1.00 97.25 378 SER A N 1
ATOM 2992 C CA . SER A 1 378 ? -5.550 2.782 0.845 1.00 97.25 378 SER A CA 1
ATOM 2993 C C . SER A 1 378 ? -5.419 4.101 0.088 1.00 97.25 378 SER A C 1
ATOM 2995 O O . SER A 1 378 ? -5.264 5.151 0.714 1.00 97.25 378 SER A O 1
ATOM 2997 N N . VAL A 1 379 ? -5.617 4.068 -1.225 1.00 97.69 379 VAL A N 1
ATOM 2998 C CA . VAL A 1 379 ? -5.912 5.254 -2.048 1.00 97.69 379 VAL A CA 1
ATOM 2999 C C . VAL A 1 379 ? -7.276 5.084 -2.711 1.00 97.69 379 VAL A C 1
ATOM 3001 O O . VAL A 1 379 ? -7.672 3.965 -3.015 1.00 97.69 379 VAL A O 1
ATOM 3004 N N . LEU A 1 380 ? -8.016 6.176 -2.899 1.00 97.31 380 LEU A N 1
ATOM 3005 C CA . LEU A 1 380 ? -9.357 6.150 -3.488 1.00 97.31 380 LEU A CA 1
ATOM 3006 C C . LEU A 1 380 ? -9.296 6.603 -4.947 1.00 97.31 380 LEU A C 1
ATOM 3008 O O . LEU A 1 380 ? -8.750 7.668 -5.232 1.00 97.31 380 LEU A O 1
ATOM 3012 N N . CYS A 1 381 ? -9.909 5.845 -5.850 1.00 94.62 381 CYS A N 1
ATOM 3013 C CA . CYS A 1 381 ? -10.042 6.208 -7.257 1.00 94.62 381 CYS A CA 1
ATOM 3014 C C . CYS A 1 381 ? -11.422 5.851 -7.815 1.00 94.62 381 CYS A C 1
ATOM 3016 O O . CYS A 1 381 ? -12.211 5.136 -7.195 1.00 94.62 381 CYS A O 1
ATOM 3018 N N . LYS A 1 382 ? -11.728 6.418 -8.983 1.00 93.12 382 LYS A N 1
ATOM 3019 C CA . LYS A 1 382 ? -12.912 6.063 -9.770 1.00 93.12 382 LYS A CA 1
ATOM 3020 C C . LYS A 1 382 ? -12.618 4.818 -10.602 1.00 93.12 382 LYS A C 1
ATOM 3022 O O . LYS A 1 382 ? -11.453 4.496 -10.838 1.00 93.12 382 LYS A O 1
ATOM 3027 N N . ASP A 1 383 ? -13.672 4.173 -11.087 1.00 91.06 383 ASP A N 1
ATOM 3028 C CA . ASP A 1 383 ? -13.557 3.106 -12.080 1.00 91.06 383 ASP A CA 1
ATOM 3029 C C . ASP A 1 383 ? -13.151 3.678 -13.446 1.00 91.06 383 ASP A C 1
ATOM 3031 O O . ASP A 1 383 ? -13.972 3.991 -14.303 1.00 91.06 383 ASP A O 1
ATOM 3035 N N . THR A 1 384 ? -11.851 3.901 -13.606 1.00 87.38 384 THR A N 1
ATOM 3036 C CA . THR A 1 384 ? -11.212 4.301 -14.861 1.00 87.38 384 THR A CA 1
ATOM 3037 C C . THR A 1 384 ? -10.199 3.234 -15.257 1.00 87.38 384 THR A C 1
ATOM 3039 O O . THR A 1 384 ? -9.549 2.686 -14.360 1.00 87.38 384 THR A O 1
ATOM 3042 N N . PRO A 1 385 ? -9.986 2.948 -16.557 1.00 83.62 385 PRO A N 1
ATOM 3043 C CA . PRO A 1 385 ? -9.096 1.862 -16.951 1.00 83.62 385 PRO A CA 1
ATOM 3044 C C . PRO A 1 385 ? -7.682 2.064 -16.389 1.00 83.62 385 PRO A C 1
ATOM 3046 O O . PRO A 1 385 ? -7.056 3.102 -16.615 1.00 83.62 385 PRO A O 1
ATOM 3049 N N . GLY A 1 386 ? -7.199 1.081 -15.624 1.00 84.50 386 GLY A N 1
ATOM 3050 C CA . GLY A 1 386 ? -5.891 1.124 -14.962 1.00 84.50 386 GLY A CA 1
ATOM 3051 C C . GLY A 1 386 ? -5.824 1.902 -13.647 1.00 84.50 386 GLY A C 1
ATOM 3052 O O . GLY A 1 386 ? -4.731 2.031 -13.093 1.00 84.50 386 GLY A O 1
ATOM 3053 N N . PHE A 1 387 ? -6.952 2.404 -13.146 1.00 92.19 387 PHE A N 1
ATOM 3054 C CA . PHE A 1 387 ? -7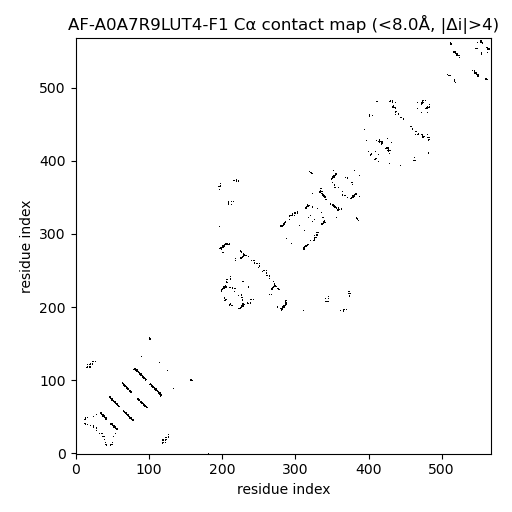.064 3.082 -11.852 1.00 92.19 387 PHE A CA 1
ATOM 3055 C C . PHE A 1 387 ? -6.067 4.244 -11.716 1.00 92.19 387 PHE A C 1
ATOM 3057 O O . PHE A 1 387 ? -6.117 5.166 -12.529 1.00 92.19 387 PHE A O 1
ATOM 3064 N N . ILE A 1 388 ? -5.180 4.236 -10.713 1.00 92.44 388 ILE A N 1
ATOM 3065 C CA . ILE A 1 388 ? -4.119 5.243 -10.575 1.00 92.44 388 ILE A CA 1
ATOM 3066 C C . ILE A 1 388 ? -2.793 4.655 -11.052 1.00 92.44 388 ILE A C 1
ATOM 3068 O O . ILE A 1 388 ? -2.165 5.192 -11.965 1.00 92.44 388 ILE A O 1
ATOM 3072 N N . VAL A 1 389 ? -2.348 3.558 -10.431 1.00 91.94 389 VAL A N 1
ATOM 3073 C CA . VAL A 1 389 ? -0.982 3.054 -10.618 1.00 91.94 389 VAL A CA 1
ATOM 3074 C C . VAL A 1 389 ? -0.772 2.549 -12.035 1.00 91.94 389 VAL A C 1
ATOM 3076 O O . VAL A 1 389 ? 0.127 3.037 -12.712 1.00 91.94 389 VAL A O 1
ATOM 3079 N N . ASN A 1 390 ? -1.601 1.621 -12.520 1.00 88.44 390 ASN A N 1
ATOM 3080 C CA . ASN A 1 390 ? -1.424 1.065 -13.865 1.00 88.44 390 ASN A CA 1
ATOM 3081 C C . ASN A 1 390 ? -1.652 2.134 -14.938 1.00 88.44 390 ASN A C 1
ATOM 3083 O O . ASN A 1 390 ? -0.961 2.143 -15.956 1.00 88.44 390 ASN A O 1
ATOM 3087 N N . ARG A 1 391 ? -2.565 3.078 -14.685 1.00 88.00 391 ARG A N 1
ATOM 3088 C CA . ARG A 1 391 ? -2.853 4.204 -15.576 1.00 88.00 391 ARG A CA 1
ATOM 3089 C C . ARG A 1 391 ? -1.643 5.110 -15.810 1.00 88.00 391 ARG A C 1
ATOM 3091 O O . ARG A 1 391 ? -1.527 5.661 -16.898 1.00 88.00 391 ARG A O 1
ATOM 3098 N N . LEU A 1 392 ? -0.755 5.254 -14.827 1.00 90.19 392 LEU A N 1
ATOM 3099 C CA . LEU A 1 392 ? 0.488 6.024 -14.951 1.00 90.19 392 LEU A CA 1
ATOM 3100 C C . LEU A 1 392 ? 1.677 5.146 -15.366 1.00 90.19 392 LEU A C 1
ATOM 3102 O O . LEU A 1 392 ? 2.493 5.546 -16.194 1.00 90.19 392 LEU A O 1
ATOM 3106 N N . LEU A 1 393 ? 1.763 3.936 -14.815 1.00 88.88 393 LEU A N 1
ATOM 3107 C CA . LEU A 1 393 ? 2.912 3.047 -14.963 1.00 88.88 393 LEU A CA 1
ATOM 3108 C C . LEU A 1 393 ? 3.012 2.423 -16.360 1.00 88.88 393 LEU A C 1
ATOM 3110 O O . LEU A 1 393 ? 4.116 2.281 -16.889 1.00 88.88 393 LEU A O 1
ATOM 3114 N N . ILE A 1 394 ? 1.879 2.052 -16.964 1.00 86.06 394 ILE A N 1
ATOM 3115 C CA . ILE A 1 394 ? 1.862 1.408 -18.283 1.00 86.06 394 ILE A CA 1
ATOM 3116 C C . ILE A 1 394 ? 2.295 2.386 -19.384 1.00 86.06 394 ILE A C 1
ATOM 3118 O O . ILE A 1 394 ? 3.213 2.031 -20.122 1.00 86.06 394 ILE A O 1
ATOM 3122 N N . PRO A 1 395 ? 1.754 3.620 -19.481 1.00 87.38 395 PRO A N 1
ATOM 3123 C CA . PRO A 1 395 ? 2.256 4.605 -20.441 1.00 87.38 395 PRO A CA 1
ATOM 3124 C C . PRO A 1 395 ? 3.736 4.937 -20.246 1.00 87.38 395 PRO A C 1
ATOM 3126 O O . PRO A 1 395 ? 4.476 4.992 -21.220 1.00 87.38 395 PRO A O 1
ATOM 3129 N N . TYR A 1 396 ? 4.184 5.095 -18.996 1.00 90.88 396 TYR A N 1
ATOM 3130 C CA . TYR A 1 396 ? 5.598 5.305 -18.678 1.00 90.88 396 TYR A CA 1
ATOM 3131 C C . TYR A 1 396 ? 6.486 4.182 -19.239 1.00 90.88 396 TYR A C 1
ATOM 3133 O O . TYR A 1 396 ? 7.489 4.446 -19.902 1.00 90.88 396 TYR A O 1
ATOM 3141 N N . SER A 1 397 ? 6.083 2.928 -19.023 1.00 90.06 397 SER A N 1
ATOM 3142 C CA . SER A 1 397 ? 6.803 1.765 -19.550 1.00 90.06 397 SER A CA 1
ATOM 3143 C C . SER A 1 397 ? 6.749 1.725 -21.082 1.00 90.06 397 SER A C 1
ATOM 3145 O O . SER A 1 397 ? 7.746 1.415 -21.728 1.00 90.06 397 SER A O 1
ATOM 3147 N N . GLY A 1 398 ? 5.610 2.098 -21.671 1.00 89.75 398 GLY A N 1
ATOM 3148 C CA . GLY A 1 398 ? 5.436 2.213 -23.117 1.00 89.75 398 GLY A CA 1
ATOM 3149 C C . GLY A 1 398 ? 6.366 3.248 -23.754 1.00 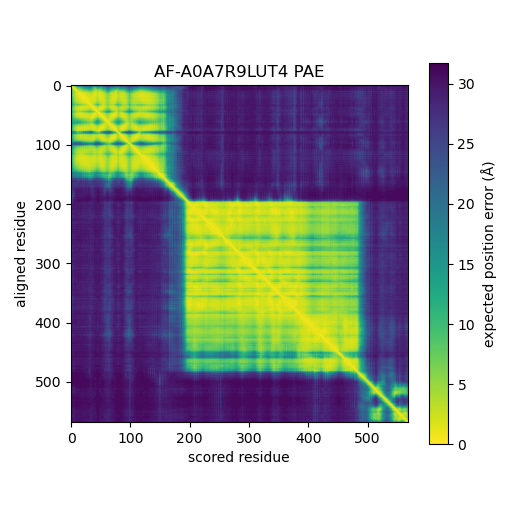89.75 398 GLY A C 1
ATOM 3150 O O . GLY A 1 398 ? 6.969 2.968 -24.787 1.00 89.75 398 GLY A O 1
ATOM 3151 N N . GLU A 1 399 ? 6.551 4.413 -23.133 1.00 91.81 399 GLU A N 1
ATOM 3152 C CA . GLU A 1 399 ? 7.491 5.430 -23.625 1.00 91.81 399 GLU A CA 1
ATOM 3153 C C . GLU A 1 399 ? 8.951 4.971 -23.524 1.00 91.81 399 GLU A C 1
ATOM 3155 O O . GLU A 1 399 ? 9.725 5.181 -24.462 1.00 91.81 399 GLU A O 1
ATOM 3160 N N . ALA A 1 400 ? 9.318 4.264 -22.449 1.00 93.81 400 ALA A N 1
ATOM 3161 C CA . ALA A 1 400 ? 10.638 3.643 -22.339 1.00 93.81 400 ALA A CA 1
ATOM 3162 C C . ALA A 1 400 ? 10.876 2.634 -23.478 1.00 93.81 400 ALA A C 1
ATOM 3164 O O . ALA A 1 400 ? 11.921 2.662 -24.130 1.00 93.81 400 ALA A O 1
ATOM 3165 N N . VAL A 1 401 ? 9.886 1.784 -23.772 1.00 92.69 401 VAL A N 1
ATOM 3166 C CA . VAL A 1 401 ? 9.943 0.826 -24.887 1.00 92.69 401 VAL A CA 1
ATOM 3167 C C . VAL A 1 401 ? 10.123 1.541 -26.227 1.00 92.69 401 VAL A C 1
ATOM 3169 O O . VAL A 1 401 ? 11.020 1.171 -26.981 1.00 92.69 401 VAL A O 1
ATOM 3172 N N . LYS A 1 402 ? 9.344 2.595 -26.507 1.00 92.50 402 LYS A N 1
ATOM 3173 C CA . LYS A 1 402 ? 9.465 3.370 -27.755 1.00 92.50 402 LYS A CA 1
ATOM 3174 C C . LYS A 1 402 ? 10.856 3.988 -27.921 1.00 92.50 402 LYS A C 1
ATOM 3176 O O . LYS A 1 402 ? 11.373 4.019 -29.033 1.00 92.50 402 LYS A O 1
ATOM 3181 N N . MET A 1 403 ? 11.464 4.471 -26.836 1.00 94.25 403 MET A N 1
ATOM 3182 C CA . MET A 1 403 ? 12.823 5.027 -26.850 1.00 94.25 403 MET A CA 1
ATOM 3183 C C . MET A 1 403 ? 13.862 3.980 -27.271 1.00 94.25 403 MET A C 1
ATOM 3185 O O . MET A 1 403 ? 14.681 4.240 -28.151 1.00 94.25 403 MET A O 1
ATOM 3189 N N . VAL A 1 404 ? 13.785 2.772 -26.705 1.00 94.00 404 VAL A N 1
ATOM 3190 C CA . VAL A 1 404 ? 14.686 1.674 -27.088 1.00 94.00 404 VAL A CA 1
ATOM 3191 C C . VAL A 1 404 ? 14.393 1.176 -28.505 1.00 94.00 404 VAL A C 1
ATOM 3193 O O . VAL A 1 404 ? 15.319 0.883 -29.256 1.00 94.00 404 VAL A O 1
ATOM 3196 N N . GLU A 1 405 ? 13.124 1.125 -28.919 1.00 92.56 405 GLU A N 1
ATOM 3197 C CA . GLU A 1 405 ? 12.741 0.737 -30.283 1.00 92.56 405 GLU A CA 1
ATOM 3198 C C . GLU A 1 405 ? 13.286 1.672 -31.365 1.00 92.56 405 GLU A C 1
ATOM 3200 O O . GLU A 1 405 ? 13.615 1.202 -32.454 1.00 92.56 405 GLU A O 1
ATOM 3205 N N . ARG A 1 406 ? 13.402 2.974 -31.078 1.00 93.94 406 ARG A N 1
ATOM 3206 C CA . ARG A 1 406 ? 14.032 3.951 -31.983 1.00 93.94 406 ARG A CA 1
ATOM 3207 C C . ARG A 1 406 ? 15.559 3.878 -31.987 1.00 93.94 406 ARG A C 1
ATOM 3209 O O . ARG A 1 406 ? 16.181 4.440 -32.883 1.00 93.94 406 ARG A O 1
ATOM 3216 N N . GLY A 1 407 ? 16.151 3.169 -31.025 1.00 93.31 407 GLY A N 1
ATOM 3217 C CA . GLY A 1 407 ? 17.598 3.090 -30.846 1.00 93.31 407 GLY A CA 1
ATOM 3218 C C . GLY A 1 407 ? 18.201 4.304 -30.138 1.00 93.31 407 GLY A C 1
ATOM 3219 O O . GLY A 1 407 ? 19.411 4.490 -30.215 1.00 93.31 407 GLY A O 1
ATOM 3220 N N . ASP A 1 408 ? 17.390 5.113 -29.445 1.00 94.69 408 ASP A N 1
ATOM 3221 C CA . ASP A 1 408 ? 17.861 6.322 -28.753 1.00 94.69 408 ASP A CA 1
ATOM 3222 C C . ASP A 1 408 ? 18.768 5.977 -27.552 1.00 94.69 408 ASP A C 1
ATOM 3224 O O . ASP A 1 408 ? 19.656 6.748 -27.193 1.00 94.69 408 ASP A O 1
ATOM 3228 N N . ALA A 1 409 ? 18.537 4.822 -26.915 1.00 95.00 409 ALA A N 1
ATOM 3229 C CA . ALA A 1 409 ? 19.299 4.327 -25.768 1.00 95.00 409 ALA A CA 1
ATOM 3230 C C . ALA A 1 409 ? 19.186 2.797 -25.620 1.00 95.00 409 ALA A C 1
ATOM 3232 O O . ALA A 1 409 ? 18.262 2.171 -26.147 1.00 95.00 409 ALA A O 1
ATOM 3233 N N . SER A 1 410 ? 20.114 2.190 -24.871 1.00 92.31 410 SER A N 1
ATOM 3234 C CA . SER A 1 410 ? 20.049 0.772 -24.490 1.00 92.31 410 SER A CA 1
ATOM 3235 C C . SER A 1 410 ? 19.054 0.536 -23.342 1.00 92.31 410 SER A C 1
ATOM 3237 O O . SER A 1 410 ? 18.749 1.451 -22.576 1.00 92.31 410 SER A O 1
ATOM 3239 N N . PHE A 1 411 ? 18.580 -0.705 -23.162 1.00 92.00 411 PHE A N 1
ATOM 3240 C CA . PHE A 1 411 ? 17.736 -1.064 -22.010 1.00 92.00 411 PHE A CA 1
ATOM 3241 C C . PHE A 1 411 ? 18.395 -0.694 -20.668 1.00 92.00 411 PHE A C 1
ATOM 3243 O O . PHE A 1 411 ? 17.736 -0.186 -19.762 1.00 92.00 411 PHE A O 1
ATOM 3250 N N . GLN A 1 412 ? 19.705 -0.938 -20.550 1.00 92.50 412 GLN A N 1
ATOM 3251 C CA . GLN A 1 412 ? 20.494 -0.715 -19.339 1.00 92.50 412 GLN A CA 1
ATOM 3252 C C . GLN A 1 412 ? 20.652 0.768 -19.019 1.00 92.50 412 GLN A C 1
ATOM 3254 O O . GLN A 1 412 ? 20.558 1.148 -17.850 1.00 92.50 412 GLN A O 1
ATOM 3259 N N . ASP A 1 413 ? 20.887 1.597 -20.035 1.00 93.31 413 ASP A N 1
ATOM 3260 C CA . ASP A 1 413 ? 21.067 3.034 -19.838 1.00 93.31 413 ASP A CA 1
ATOM 3261 C C . ASP A 1 413 ? 19.751 3.698 -19.448 1.00 93.31 413 ASP A C 1
ATOM 3263 O O . ASP A 1 413 ? 19.740 4.525 -18.538 1.00 93.31 413 ASP A O 1
ATOM 3267 N N . VAL A 1 414 ? 18.628 3.280 -20.045 1.00 95.25 414 VAL A N 1
ATOM 3268 C CA . VAL A 1 414 ? 17.301 3.761 -19.631 1.00 95.25 414 VAL A CA 1
ATOM 3269 C C . VAL A 1 414 ? 17.018 3.380 -18.176 1.00 95.25 414 VAL A C 1
ATOM 3271 O O . VAL A 1 414 ? 16.637 4.236 -17.378 1.00 95.25 414 VAL A O 1
ATOM 3274 N N . ASP A 1 415 ? 17.264 2.127 -17.784 1.00 94.25 415 ASP A N 1
ATOM 3275 C CA . ASP A 1 415 ? 17.086 1.694 -16.394 1.00 94.25 415 ASP A CA 1
ATOM 3276 C C . ASP A 1 415 ? 17.995 2.454 -15.425 1.00 94.25 415 ASP A C 1
ATOM 3278 O O . ASP A 1 415 ? 17.559 2.869 -14.348 1.00 94.25 415 ASP A O 1
ATOM 3282 N N . THR A 1 416 ? 19.254 2.671 -15.801 1.00 91.38 416 THR A N 1
ATOM 3283 C CA . THR A 1 416 ? 20.231 3.401 -14.985 1.00 91.38 416 THR A CA 1
ATOM 3284 C C . THR A 1 416 ? 19.839 4.867 -14.831 1.00 91.38 416 THR A C 1
ATOM 3286 O O . THR A 1 416 ? 19.845 5.379 -13.710 1.00 91.38 416 THR A O 1
ATOM 3289 N N . ALA A 1 417 ? 19.422 5.523 -15.915 1.00 94.25 417 ALA A N 1
ATOM 3290 C CA . ALA A 1 417 ? 18.954 6.903 -15.899 1.00 94.25 417 ALA A CA 1
ATOM 3291 C C . ALA A 1 417 ? 17.714 7.070 -15.009 1.00 94.25 417 ALA A C 1
ATOM 3293 O O . ALA A 1 417 ? 17.659 7.990 -14.193 1.00 94.25 417 ALA A O 1
ATOM 3294 N N . MET A 1 418 ? 16.747 6.153 -15.085 1.00 95.38 418 MET A N 1
ATOM 3295 C CA . MET A 1 418 ? 15.543 6.233 -14.252 1.00 95.38 418 MET A CA 1
ATOM 3296 C C . MET A 1 418 ? 15.827 5.949 -12.773 1.00 95.38 418 MET A C 1
ATOM 3298 O O . MET A 1 418 ? 15.215 6.570 -11.900 1.00 95.38 418 MET A O 1
ATOM 3302 N N . LYS A 1 419 ? 16.788 5.069 -12.468 1.00 91.69 419 LYS A N 1
ATOM 3303 C CA . LYS A 1 419 ? 17.211 4.803 -11.087 1.00 91.69 419 LYS A CA 1
ATOM 3304 C C . LYS A 1 419 ? 17.992 5.965 -10.477 1.00 91.69 419 LYS A C 1
ATOM 3306 O O . LYS A 1 419 ? 17.646 6.424 -9.393 1.00 91.69 419 LYS A O 1
ATOM 3311 N N . LEU A 1 420 ? 19.034 6.442 -11.158 1.00 87.06 420 LEU A N 1
ATOM 3312 C CA . LEU A 1 420 ? 19.942 7.459 -10.617 1.00 87.06 420 LEU A CA 1
ATOM 3313 C C . LEU A 1 420 ? 19.412 8.885 -10.794 1.00 87.06 420 LEU A C 1
ATOM 3315 O O . LEU A 1 420 ? 19.576 9.707 -9.900 1.00 87.06 420 LEU A O 1
ATOM 3319 N N . GLY A 1 421 ? 18.769 9.177 -11.925 1.00 93.31 421 GLY A N 1
ATOM 3320 C CA . GLY A 1 421 ? 18.269 10.512 -12.250 1.00 93.31 421 GLY A CA 1
ATOM 3321 C C . GLY A 1 421 ? 16.898 10.803 -11.644 1.00 93.31 421 GLY A C 1
ATOM 3322 O O . GLY A 1 421 ? 16.703 11.847 -11.030 1.00 93.31 421 GLY A O 1
ATOM 3323 N N . ALA A 1 422 ? 15.950 9.873 -11.781 1.00 92.19 422 ALA A N 1
ATOM 3324 C CA . ALA A 1 422 ? 14.581 10.050 -11.283 1.00 92.19 422 ALA A CA 1
ATOM 3325 C C . ALA A 1 422 ? 14.312 9.352 -9.934 1.00 92.19 422 ALA A C 1
ATOM 3327 O O . ALA A 1 422 ? 13.205 9.438 -9.402 1.00 92.19 422 ALA A O 1
ATOM 3328 N N . GLY A 1 423 ? 15.312 8.668 -9.367 1.00 91.00 423 GLY A N 1
ATOM 3329 C CA . GLY A 1 423 ? 15.233 8.068 -8.034 1.00 91.00 423 GLY A CA 1
ATOM 3330 C C . GLY A 1 423 ? 14.335 6.832 -7.940 1.00 91.00 423 GLY A C 1
ATOM 3331 O O . GLY A 1 423 ? 13.929 6.455 -6.836 1.00 91.00 423 GLY A O 1
ATOM 3332 N N . TYR A 1 424 ? 13.991 6.192 -9.064 1.00 89.06 424 TYR A N 1
ATOM 3333 C CA . TYR A 1 424 ? 13.201 4.965 -9.022 1.00 89.06 424 TYR A CA 1
ATOM 3334 C C . TYR A 1 424 ? 14.006 3.830 -8.370 1.00 89.06 424 TYR A C 1
ATOM 3336 O O . TYR A 1 424 ? 15.198 3.680 -8.628 1.00 89.06 424 TYR A O 1
ATOM 3344 N N . PRO A 1 425 ? 13.379 2.970 -7.548 1.00 83.44 425 PRO A N 1
ATOM 3345 C CA . PRO A 1 425 ? 14.074 1.832 -6.947 1.00 83.44 425 PRO A CA 1
ATOM 3346 C C . PRO A 1 425 ? 14.438 0.741 -7.967 1.00 83.44 425 PRO A C 1
ATOM 3348 O O . PRO A 1 425 ? 15.205 -0.160 -7.642 1.00 83.44 425 PRO A O 1
ATOM 3351 N N . MET A 1 426 ? 13.838 0.787 -9.156 1.00 85.94 426 MET A N 1
ATOM 3352 C CA . MET A 1 426 ? 13.984 -0.187 -10.230 1.00 85.94 426 MET A CA 1
ATOM 3353 C C . MET A 1 426 ? 13.724 0.511 -11.561 1.00 85.94 426 MET A C 1
ATOM 3355 O O . MET A 1 426 ? 12.809 1.335 -11.643 1.00 85.94 426 MET A O 1
ATOM 3359 N N . GLY A 1 427 ? 14.516 0.189 -12.582 1.00 92.06 427 GLY A N 1
ATOM 3360 C CA . GLY A 1 427 ? 14.291 0.719 -13.924 1.00 92.06 427 GLY A CA 1
ATOM 3361 C C . GLY A 1 427 ? 13.011 0.163 -14.571 1.00 92.06 427 GLY A C 1
ATOM 3362 O O . GLY A 1 427 ? 12.477 -0.851 -14.106 1.00 92.06 427 GLY A O 1
ATOM 3363 N N . PRO A 1 428 ? 12.473 0.816 -15.618 1.00 92.81 428 PRO A N 1
ATOM 3364 C CA . PRO A 1 428 ? 11.273 0.343 -16.306 1.00 92.81 428 PRO A CA 1
ATOM 3365 C C . PRO A 1 428 ? 11.431 -1.070 -16.890 1.00 92.81 428 PRO A C 1
ATOM 3367 O O . PRO A 1 428 ? 10.490 -1.859 -16.811 1.00 92.81 428 PRO A O 1
ATOM 3370 N N . PHE A 1 429 ? 12.598 -1.430 -17.432 1.00 93.81 429 PHE A N 1
ATOM 3371 C CA . PHE A 1 429 ? 12.825 -2.744 -18.041 1.00 93.81 429 PHE A CA 1
ATOM 3372 C C . PHE A 1 429 ? 13.061 -3.841 -17.004 1.00 93.81 429 PHE A C 1
ATOM 3374 O O . PHE A 1 429 ? 12.479 -4.920 -17.123 1.00 93.81 429 PHE A O 1
ATOM 3381 N N . GLU A 1 430 ? 13.822 -3.559 -15.944 1.00 90.00 430 GLU A N 1
ATOM 3382 C CA . GLU A 1 430 ? 13.904 -4.418 -14.755 1.00 90.00 430 GLU A CA 1
ATOM 3383 C C . GLU A 1 430 ? 12.509 -4.725 -14.184 1.00 90.00 430 GLU A C 1
ATOM 3385 O O . GLU A 1 430 ? 12.201 -5.878 -13.865 1.00 90.00 430 GLU A O 1
ATOM 3390 N N . LEU A 1 431 ? 11.645 -3.708 -14.090 1.00 88.81 431 LEU A N 1
ATOM 3391 C CA . LEU A 1 431 ? 10.283 -3.868 -13.591 1.00 88.81 431 LEU A CA 1
ATOM 3392 C C . LEU A 1 431 ? 9.424 -4.717 -14.535 1.00 88.81 431 LEU A C 1
ATOM 3394 O O . LEU A 1 431 ? 8.727 -5.615 -14.060 1.00 88.81 431 LEU A O 1
ATOM 3398 N N . MET A 1 432 ? 9.495 -4.481 -15.849 1.00 89.44 432 MET A N 1
ATOM 3399 C CA . MET A 1 432 ? 8.785 -5.289 -16.852 1.00 89.44 432 MET A CA 1
ATOM 3400 C C . MET A 1 432 ? 9.226 -6.755 -16.844 1.00 89.44 432 MET A C 1
ATOM 3402 O O . MET A 1 432 ? 8.393 -7.652 -16.964 1.00 89.44 432 MET A O 1
ATOM 3406 N N . ASP A 1 433 ? 10.512 -7.027 -16.631 1.00 87.94 433 ASP A N 1
ATOM 3407 C CA . ASP A 1 433 ? 11.001 -8.398 -16.501 1.00 87.94 433 ASP A CA 1
ATOM 3408 C C . ASP A 1 433 ? 10.541 -9.066 -15.202 1.00 87.94 433 ASP A C 1
ATOM 3410 O O . ASP A 1 433 ? 10.365 -10.288 -15.155 1.00 87.94 433 ASP A O 1
ATOM 3414 N N . MET A 1 434 ? 10.339 -8.292 -14.136 1.00 84.19 434 MET A N 1
ATOM 3415 C CA . MET A 1 434 ? 9.792 -8.806 -12.885 1.00 84.19 434 MET A CA 1
ATOM 3416 C C . MET A 1 434 ? 8.294 -9.107 -12.960 1.00 84.19 434 MET A C 1
ATOM 3418 O O . MET A 1 434 ? 7.859 -10.106 -12.384 1.00 84.19 434 MET A O 1
ATOM 3422 N N . THR A 1 435 ? 7.510 -8.262 -13.630 1.00 82.38 435 THR A N 1
ATOM 3423 C CA . THR A 1 435 ? 6.056 -8.443 -13.784 1.00 82.38 435 THR A CA 1
ATOM 3424 C C . THR A 1 435 ? 5.707 -9.466 -14.866 1.00 82.38 435 THR A C 1
ATOM 3426 O O . THR A 1 435 ? 4.746 -10.226 -14.715 1.00 82.38 435 THR A O 1
ATOM 3429 N N . GLY A 1 436 ? 6.512 -9.525 -15.923 1.00 85.00 436 GLY A N 1
ATOM 3430 C CA . GLY A 1 436 ? 6.327 -10.381 -17.084 1.00 85.00 436 GLY A CA 1
ATOM 3431 C C . GLY A 1 436 ? 5.869 -9.592 -18.310 1.00 85.00 436 GLY A C 1
ATOM 3432 O O . GLY A 1 436 ? 4.835 -8.922 -18.287 1.00 85.00 436 GLY A O 1
ATOM 3433 N N . LEU A 1 437 ? 6.627 -9.720 -19.401 1.00 87.00 437 LEU A N 1
ATOM 3434 C CA . LEU A 1 437 ? 6.383 -9.000 -20.658 1.00 87.00 437 LEU A CA 1
ATOM 3435 C C . LEU A 1 437 ? 5.058 -9.389 -21.335 1.00 87.00 437 LEU A C 1
ATOM 3437 O O . LEU A 1 437 ? 4.397 -8.548 -21.936 1.00 87.00 437 LEU A O 1
ATOM 3441 N N . ASP A 1 438 ? 4.635 -10.642 -21.197 1.00 85.19 438 ASP A N 1
ATOM 3442 C CA . ASP A 1 438 ? 3.328 -11.132 -21.648 1.00 85.19 438 ASP A CA 1
ATOM 3443 C C . ASP A 1 438 ? 2.164 -10.530 -20.854 1.00 85.19 438 ASP A C 1
ATOM 3445 O O . ASP A 1 438 ? 1.154 -10.166 -21.450 1.00 85.19 438 ASP A O 1
ATOM 3449 N N . THR A 1 439 ? 2.309 -10.374 -19.535 1.00 82.06 439 THR A N 1
ATOM 3450 C CA . THR A 1 439 ? 1.311 -9.700 -18.693 1.00 82.06 439 THR A CA 1
ATOM 3451 C C . THR A 1 439 ? 1.150 -8.247 -19.133 1.00 82.06 439 THR A C 1
ATOM 3453 O O . THR A 1 439 ? 0.030 -7.790 -19.347 1.00 82.06 439 THR A O 1
ATOM 3456 N N . GLY A 1 440 ? 2.267 -7.532 -19.316 1.00 82.88 440 GLY A N 1
ATOM 3457 C CA . GLY A 1 440 ? 2.259 -6.154 -19.812 1.00 82.88 440 GLY A CA 1
ATOM 3458 C C . GLY A 1 440 ? 1.588 -6.048 -21.182 1.00 82.88 440 GLY A C 1
ATOM 3459 O O . GLY A 1 440 ? 0.656 -5.262 -21.346 1.00 82.88 440 GLY A O 1
ATOM 3460 N N . LYS A 1 441 ? 1.983 -6.911 -22.129 1.00 85.88 441 LYS A N 1
ATOM 3461 C CA . LYS A 1 441 ? 1.374 -6.983 -23.462 1.00 85.88 441 LYS A CA 1
ATOM 3462 C C . LYS A 1 441 ? -0.131 -7.240 -23.399 1.00 85.88 441 LYS A C 1
ATOM 3464 O O . LYS A 1 441 ? -0.885 -6.548 -24.073 1.00 85.88 441 LYS A O 1
ATOM 3469 N N . PHE A 1 442 ? -0.578 -8.204 -22.594 1.00 83.19 442 PHE A N 1
ATOM 3470 C CA . PHE A 1 442 ? -1.999 -8.527 -22.463 1.00 83.19 442 PHE A CA 1
ATOM 3471 C C . PHE A 1 442 ? -2.822 -7.306 -22.036 1.00 83.19 442 PHE A C 1
ATOM 3473 O O . PHE A 1 442 ? -3.885 -7.053 -22.605 1.00 83.19 442 PHE A O 1
ATOM 3480 N N . ILE A 1 443 ? -2.315 -6.521 -21.079 1.00 80.44 443 ILE A N 1
ATOM 3481 C CA . ILE A 1 443 ? -2.995 -5.310 -20.606 1.00 80.44 443 ILE A CA 1
ATOM 3482 C C . ILE A 1 443 ? -2.999 -4.231 -21.693 1.00 80.44 443 ILE A C 1
ATOM 3484 O O . ILE A 1 443 ? -4.053 -3.661 -21.977 1.00 80.44 443 ILE A O 1
ATOM 3488 N N . THR A 1 444 ? -1.856 -3.974 -22.336 1.00 82.44 444 THR A N 1
ATOM 3489 C CA . THR A 1 444 ? -1.753 -2.982 -23.418 1.00 82.44 444 THR A CA 1
ATOM 3490 C C . THR A 1 444 ? -2.673 -3.327 -24.591 1.00 82.44 444 THR A C 1
ATOM 3492 O O . THR A 1 444 ? -3.407 -2.458 -25.057 1.00 82.44 444 THR A O 1
ATOM 3495 N N . ASP A 1 445 ? -2.714 -4.591 -25.018 1.00 82.81 445 ASP A N 1
ATOM 3496 C CA . ASP A 1 445 ? -3.601 -5.062 -26.086 1.00 82.81 445 ASP A CA 1
ATOM 3497 C C . ASP A 1 445 ? -5.079 -4.921 -25.687 1.00 82.81 445 ASP A C 1
ATOM 3499 O O . ASP A 1 445 ? -5.915 -4.514 -26.497 1.00 82.81 445 ASP A O 1
ATOM 3503 N N . ALA A 1 446 ? -5.424 -5.253 -24.438 1.00 79.00 446 ALA A N 1
ATOM 3504 C CA . ALA A 1 446 ? -6.784 -5.096 -23.929 1.00 79.00 446 ALA A CA 1
ATOM 3505 C C . ALA A 1 446 ? -7.217 -3.622 -23.933 1.00 79.00 446 ALA A C 1
ATOM 3507 O O . ALA A 1 446 ? -8.352 -3.312 -24.296 1.00 79.00 446 ALA A O 1
ATOM 3508 N N . TRP A 1 447 ? -6.317 -2.707 -23.576 1.00 79.12 447 TRP A N 1
ATOM 3509 C CA . TRP A 1 447 ? -6.573 -1.267 -23.588 1.00 79.12 447 TRP A CA 1
ATOM 3510 C C . TRP A 1 447 ? -6.677 -0.706 -25.006 1.00 79.12 447 TRP A C 1
ATOM 3512 O O . TRP A 1 447 ? -7.610 0.043 -25.287 1.00 79.12 447 TRP A O 1
ATOM 3522 N N . ALA A 1 448 ? -5.799 -1.127 -25.918 1.00 80.00 448 ALA A N 1
ATOM 3523 C CA . ALA A 1 448 ? -5.872 -0.750 -27.328 1.00 80.00 448 ALA A CA 1
ATOM 3524 C C . ALA A 1 448 ? -7.203 -1.197 -27.967 1.00 80.00 448 ALA A C 1
ATOM 3526 O O . ALA A 1 448 ? -7.837 -0.440 -28.704 1.00 80.00 448 ALA A O 1
ATOM 3527 N N . LYS A 1 449 ? -7.691 -2.398 -27.622 1.00 78.88 449 LYS A N 1
ATOM 3528 C CA . LYS A 1 449 ? -8.984 -2.922 -28.097 1.00 78.88 449 LYS A CA 1
ATOM 3529 C C . LYS A 1 449 ? -10.197 -2.161 -27.564 1.00 78.88 449 LYS A C 1
ATOM 3531 O O . LYS A 1 449 ? -11.210 -2.122 -28.259 1.00 78.88 449 LYS A O 1
ATOM 3536 N N . ARG A 1 450 ? -10.112 -1.552 -26.372 1.00 72.31 450 ARG A N 1
ATOM 3537 C CA . ARG A 1 450 ? -11.219 -0.774 -25.784 1.00 72.31 450 ARG A CA 1
ATOM 3538 C C . ARG A 1 450 ? -11.566 0.472 -26.611 1.00 72.31 450 ARG A C 1
ATOM 3540 O O . ARG A 1 450 ? -12.686 0.951 -26.484 1.00 72.31 450 ARG A O 1
ATOM 3547 N N . LYS A 1 451 ? -10.651 0.974 -27.461 1.00 68.31 451 LYS A N 1
ATOM 3548 C CA . LYS A 1 451 ? -10.827 2.196 -28.282 1.00 68.31 451 LYS A CA 1
ATOM 3549 C C . LYS A 1 451 ? -11.370 3.393 -27.484 1.00 68.31 451 LYS A C 1
ATOM 3551 O O . LYS A 1 451 ? -12.092 4.233 -28.013 1.00 68.31 451 LYS A O 1
ATOM 3556 N N . ASP A 1 452 ? -11.034 3.451 -26.200 1.00 71.31 452 ASP A N 1
ATOM 3557 C CA . ASP A 1 452 ? -11.444 4.525 -25.308 1.00 71.31 452 ASP A CA 1
ATOM 3558 C C . ASP A 1 452 ? -10.547 5.738 -25.568 1.00 71.31 452 ASP A C 1
ATOM 3560 O O . ASP A 1 452 ? -9.347 5.702 -25.298 1.00 71.31 452 ASP A O 1
ATOM 3564 N N . SER A 1 453 ? -11.135 6.813 -26.094 1.00 69.12 453 SER A N 1
ATOM 3565 C CA . SER A 1 453 ? -10.431 8.061 -26.410 1.00 69.12 453 SER A CA 1
ATOM 3566 C C . SER A 1 453 ? -9.837 8.752 -25.184 1.00 69.12 453 SER A C 1
ATOM 3568 O O . SER A 1 453 ? -9.027 9.663 -25.328 1.00 69.12 453 SER A O 1
ATOM 3570 N N . SER A 1 454 ? -10.255 8.364 -23.976 1.00 70.00 454 SER A N 1
ATOM 3571 C CA . SER A 1 454 ? -9.657 8.864 -22.746 1.00 70.00 454 SER A CA 1
ATOM 3572 C C . SER A 1 454 ? -8.283 8.253 -22.485 1.00 70.00 454 SER A C 1
ATOM 3574 O O . SER A 1 454 ? -7.510 8.858 -21.748 1.00 70.00 454 SER A O 1
ATOM 3576 N N . LEU A 1 455 ? -7.960 7.072 -23.028 1.00 69.50 455 LEU A N 1
ATOM 3577 C CA . LEU A 1 455 ? -6.661 6.421 -22.840 1.00 69.50 455 LEU A CA 1
ATOM 3578 C C . LEU A 1 455 ? -5.579 7.102 -23.691 1.00 69.50 455 LEU A C 1
ATOM 3580 O O . LEU A 1 455 ? -5.866 7.535 -24.806 1.00 69.50 455 LEU A O 1
ATOM 3584 N N . PRO A 1 456 ? -4.321 7.171 -23.208 1.00 67.75 456 PRO A N 1
ATOM 3585 C CA . PRO A 1 456 ? -3.201 7.523 -24.072 1.00 67.75 456 PRO A CA 1
ATOM 3586 C C . PRO A 1 456 ? -3.165 6.564 -25.259 1.00 67.75 456 PRO A C 1
ATOM 3588 O O . PRO A 1 456 ? -3.513 5.393 -25.103 1.00 67.75 456 PRO A O 1
ATOM 3591 N N . GLU A 1 457 ? -2.733 7.043 -26.422 1.00 69.44 457 GLU A N 1
ATOM 3592 C CA . GLU A 1 457 ? -2.626 6.200 -27.608 1.00 69.44 457 GLU A CA 1
ATOM 3593 C C . GLU A 1 457 ? -1.631 5.058 -27.345 1.00 69.44 457 GLU A C 1
ATOM 3595 O O . GLU A 1 457 ? -0.408 5.233 -27.331 1.00 69.44 457 GLU A O 1
ATOM 3600 N N . MET A 1 458 ? -2.184 3.879 -27.060 1.00 71.31 458 MET A N 1
ATOM 3601 C CA . MET A 1 458 ? -1.429 2.662 -26.798 1.00 71.31 458 MET A CA 1
ATOM 3602 C C . MET A 1 458 ? -1.015 2.076 -28.142 1.00 71.31 458 MET A C 1
ATOM 3604 O O . MET A 1 458 ? -1.757 1.314 -28.758 1.00 71.31 458 MET A O 1
ATOM 3608 N N . THR A 1 459 ? 0.159 2.471 -28.623 1.00 69.44 459 THR A N 1
ATOM 3609 C CA . THR A 1 459 ? 0.732 1.914 -29.850 1.00 69.44 459 THR A CA 1
ATOM 3610 C C . THR A 1 459 ? 1.292 0.522 -29.576 1.00 69.44 459 THR A C 1
ATOM 3612 O O . THR A 1 459 ? 2.027 0.323 -28.608 1.00 69.44 459 THR A O 1
ATOM 3615 N N . GLU A 1 460 ? 0.980 -0.443 -30.441 1.00 77.50 460 GLU A N 1
ATOM 3616 C CA . GLU A 1 460 ? 1.619 -1.757 -30.387 1.00 77.50 460 GLU A CA 1
ATOM 3617 C C . GLU A 1 460 ? 3.138 -1.632 -30.582 1.00 77.50 460 GLU A C 1
ATOM 3619 O O . GLU A 1 460 ? 3.609 -0.977 -31.513 1.00 77.50 460 GLU A O 1
ATOM 3624 N N . SER A 1 461 ? 3.907 -2.300 -29.719 1.00 84.62 461 SER A N 1
ATOM 3625 C CA . SER A 1 461 ? 5.368 -2.349 -29.801 1.00 84.62 461 SER A CA 1
ATOM 3626 C C . SER A 1 461 ? 5.832 -3.605 -30.541 1.00 84.62 461 SER A C 1
ATOM 3628 O O . SER A 1 461 ? 5.515 -4.735 -30.149 1.00 84.62 461 SER A O 1
ATOM 3630 N N . LYS A 1 462 ? 6.634 -3.425 -31.597 1.00 89.62 462 LYS A N 1
ATOM 3631 C CA . LYS A 1 462 ? 7.215 -4.533 -32.374 1.00 89.62 462 LYS A CA 1
ATOM 3632 C C . LYS A 1 462 ? 8.234 -5.306 -31.538 1.00 89.62 462 LYS A C 1
ATOM 3634 O O . LYS A 1 462 ? 8.303 -6.530 -31.632 1.00 89.62 462 LYS A O 1
ATOM 3639 N N . LEU A 1 463 ? 8.992 -4.605 -30.701 1.00 89.56 463 LEU A N 1
ATOM 3640 C CA . LEU A 1 463 ? 9.988 -5.162 -29.796 1.00 89.56 463 LEU A CA 1
ATOM 3641 C C . LEU A 1 463 ? 9.354 -6.047 -28.729 1.00 89.56 463 LEU A C 1
ATOM 3643 O O . LEU A 1 463 ? 9.785 -7.186 -28.564 1.00 89.56 463 LEU A O 1
ATOM 3647 N N . VAL A 1 464 ? 8.314 -5.565 -28.042 1.00 89.81 464 VAL A N 1
ATOM 3648 C CA . VAL A 1 464 ? 7.624 -6.369 -27.019 1.00 89.81 464 VAL A CA 1
ATOM 3649 C C . VAL A 1 464 ? 6.978 -7.597 -27.658 1.00 89.81 464 VAL A C 1
ATOM 3651 O O . VAL A 1 464 ? 7.141 -8.704 -27.146 1.00 89.81 464 VAL A O 1
ATOM 3654 N N . ASN A 1 465 ? 6.329 -7.441 -28.818 1.00 91.12 465 ASN A N 1
ATOM 3655 C CA . ASN A 1 465 ? 5.754 -8.566 -29.562 1.00 91.12 465 ASN A CA 1
ATOM 3656 C C . ASN A 1 465 ? 6.815 -9.617 -29.924 1.00 91.12 465 ASN A C 1
ATOM 3658 O O . ASN A 1 465 ? 6.598 -10.811 -29.709 1.00 91.12 465 ASN A O 1
ATOM 3662 N N . LYS A 1 466 ? 7.983 -9.179 -30.410 1.00 92.06 466 LYS A N 1
ATOM 3663 C CA . LYS A 1 466 ? 9.112 -10.060 -30.721 1.00 92.06 466 LYS A CA 1
ATOM 3664 C C . LYS A 1 466 ? 9.606 -10.803 -29.477 1.00 92.06 466 LYS A C 1
ATOM 3666 O O . LYS A 1 466 ? 9.661 -12.030 -29.498 1.00 92.06 466 LYS A O 1
ATOM 3671 N N . LEU A 1 467 ? 9.902 -10.093 -28.386 1.00 90.44 467 LEU A N 1
ATOM 3672 C CA . LEU A 1 467 ? 10.414 -10.696 -27.147 1.00 90.44 467 LEU A CA 1
ATOM 3673 C C . LEU A 1 467 ? 9.443 -11.731 -26.562 1.00 90.44 467 LEU A C 1
ATOM 3675 O O . LEU A 1 467 ? 9.865 -12.819 -26.169 1.00 90.44 467 LEU A O 1
ATOM 3679 N N . VAL A 1 468 ? 8.141 -11.432 -26.568 1.00 91.75 468 VAL A N 1
ATOM 3680 C CA . VAL A 1 468 ? 7.110 -12.378 -26.121 1.00 91.75 468 VAL A CA 1
ATOM 3681 C C . VAL A 1 468 ? 7.045 -13.601 -27.040 1.00 91.75 468 VAL A C 1
ATOM 3683 O O . VAL A 1 468 ? 7.000 -14.723 -26.539 1.00 91.75 468 VAL A O 1
ATOM 3686 N N . SER A 1 469 ? 7.109 -13.418 -28.366 1.00 90.94 469 SER A N 1
ATOM 3687 C CA . SER A 1 469 ? 7.103 -14.535 -29.327 1.00 90.94 469 SER A CA 1
ATOM 3688 C C . SER A 1 469 ? 8.328 -15.454 -29.208 1.00 90.94 469 SER A C 1
ATOM 3690 O O . SER A 1 469 ? 8.224 -16.655 -29.437 1.00 90.94 469 SER A O 1
ATOM 3692 N N . GLU A 1 470 ? 9.470 -14.912 -28.775 1.00 90.69 470 GLU A N 1
ATOM 3693 C CA . GLU A 1 470 ? 10.706 -15.658 -28.498 1.00 90.69 470 GLU A CA 1
ATOM 3694 C C . GLU A 1 470 ? 10.696 -16.353 -27.120 1.00 90.69 470 GLU A C 1
ATOM 3696 O O . GLU A 1 470 ? 11.688 -16.966 -26.725 1.00 90.69 470 GLU A O 1
ATOM 3701 N N . GLY A 1 471 ? 9.610 -16.236 -26.345 1.00 87.38 471 GLY A N 1
ATOM 3702 C CA . GLY A 1 471 ? 9.519 -16.786 -24.989 1.00 87.38 471 GLY A CA 1
ATOM 3703 C C . GLY A 1 471 ? 10.385 -16.048 -23.960 1.00 87.38 471 GLY A C 1
ATOM 3704 O O . GLY A 1 471 ? 10.630 -16.564 -22.866 1.00 87.38 471 GLY A O 1
ATOM 3705 N N . ARG A 1 472 ? 10.853 -14.834 -24.276 1.00 89.19 472 ARG A N 1
ATOM 3706 C CA . ARG A 1 472 ? 11.610 -13.972 -23.358 1.00 89.19 472 ARG A CA 1
ATOM 3707 C C . ARG A 1 472 ? 10.637 -13.166 -22.506 1.00 89.19 472 ARG A C 1
ATOM 3709 O O . ARG A 1 472 ? 10.385 -11.999 -22.770 1.00 89.19 472 ARG A O 1
ATOM 3716 N N . LEU A 1 473 ? 10.067 -13.813 -21.496 1.00 86.31 473 LEU A N 1
ATOM 3717 C CA . LEU A 1 473 ? 9.016 -13.271 -20.631 1.00 86.31 473 LEU A CA 1
ATOM 3718 C C . LEU A 1 473 ? 9.537 -12.619 -19.339 1.00 86.31 473 LEU A C 1
ATOM 3720 O O . LEU A 1 473 ? 8.733 -12.292 -18.468 1.00 86.31 473 LEU A O 1
ATOM 3724 N N . GLY A 1 474 ? 10.852 -12.465 -19.175 1.00 88.00 474 GLY A N 1
ATOM 3725 C CA . GLY A 1 474 ? 11.468 -11.906 -17.971 1.00 88.00 474 GLY A CA 1
ATOM 3726 C C . GLY A 1 474 ? 11.908 -12.971 -16.966 1.00 88.00 474 GLY A C 1
ATOM 3727 O O . GLY A 1 474 ? 12.399 -14.044 -17.325 1.00 88.00 474 GLY A O 1
ATOM 3728 N N . ARG A 1 475 ? 11.740 -12.684 -15.670 1.00 82.75 475 ARG A N 1
ATOM 3729 C CA . ARG A 1 475 ? 12.223 -13.522 -14.560 1.00 82.75 475 ARG A CA 1
ATOM 3730 C C . ARG A 1 475 ? 11.677 -14.947 -14.604 1.00 82.75 475 ARG A C 1
ATOM 3732 O O . ARG A 1 475 ? 12.404 -15.885 -14.287 1.00 82.75 475 ARG A O 1
ATOM 3739 N N . LYS A 1 476 ? 10.417 -15.117 -15.010 1.00 79.31 476 LYS A N 1
ATOM 3740 C CA . LYS A 1 476 ? 9.752 -16.430 -15.052 1.00 79.31 476 LYS A CA 1
ATOM 3741 C C . LYS A 1 476 ? 10.275 -17.364 -16.147 1.00 79.31 476 LYS A C 1
ATOM 3743 O O . LYS A 1 476 ? 10.162 -18.573 -15.998 1.00 79.31 476 LYS A O 1
ATOM 3748 N N . SER A 1 477 ? 10.867 -16.820 -17.208 1.00 80.12 477 SER A N 1
ATOM 3749 C CA . SER A 1 477 ? 11.528 -17.579 -18.280 1.00 80.12 477 SER A CA 1
ATOM 3750 C C . SER A 1 477 ? 13.058 -17.530 -18.180 1.00 80.12 477 SER A C 1
ATOM 3752 O O . SER A 1 477 ? 13.750 -18.056 -19.047 1.00 80.12 477 SER A O 1
ATOM 3754 N N . GLY A 1 478 ? 13.608 -16.856 -17.161 1.00 76.75 478 GLY A N 1
ATOM 3755 C CA . GLY A 1 478 ? 15.049 -16.647 -16.977 1.00 76.75 478 GLY A CA 1
ATOM 3756 C C . GLY A 1 478 ? 15.704 -15.697 -17.990 1.00 76.75 478 GLY A C 1
ATOM 3757 O O . GLY A 1 478 ? 16.903 -15.442 -17.886 1.00 76.75 478 GLY A O 1
ATOM 3758 N N . LYS A 1 479 ? 14.941 -15.162 -18.953 1.00 82.62 479 LYS A N 1
ATOM 3759 C CA . LYS A 1 479 ? 15.396 -14.252 -20.015 1.00 82.62 479 LYS A CA 1
ATOM 3760 C C . LYS A 1 479 ? 14.303 -13.233 -20.352 1.00 82.62 479 LYS A C 1
ATOM 3762 O O . LYS A 1 479 ? 13.154 -13.628 -20.541 1.00 82.62 479 LYS A O 1
ATOM 3767 N N . GLY A 1 480 ? 14.666 -11.960 -20.479 1.00 86.56 480 GLY A N 1
ATOM 3768 C CA . GLY A 1 480 ? 13.776 -10.819 -20.726 1.00 86.56 480 GLY A CA 1
ATOM 3769 C C . GLY A 1 480 ? 14.500 -9.653 -21.403 1.00 86.56 480 GLY A C 1
ATOM 3770 O O . GLY A 1 480 ? 15.429 -9.898 -22.178 1.00 86.56 480 GLY A O 1
ATOM 3771 N N . CYS A 1 481 ? 14.091 -8.413 -21.133 1.00 82.62 481 CYS A N 1
ATOM 3772 C CA . CYS A 1 481 ? 14.756 -7.193 -21.606 1.00 82.62 481 CYS A CA 1
ATOM 3773 C C . CYS A 1 481 ? 16.187 -7.078 -21.056 1.00 82.62 481 CYS A C 1
ATOM 3775 O O . CYS A 1 481 ? 17.145 -6.978 -21.821 1.00 82.62 481 CYS A O 1
ATOM 3777 N N . VAL A 1 482 ? 16.325 -7.156 -19.731 1.00 78.62 482 VAL A N 1
ATOM 3778 C CA . VAL A 1 482 ? 17.580 -7.021 -18.968 1.00 78.62 482 VAL A CA 1
ATOM 3779 C C . VAL A 1 482 ? 17.897 -8.280 -18.147 1.00 78.62 482 VAL A C 1
ATOM 3781 O O . VAL A 1 482 ? 19.061 -8.583 -17.857 1.00 78.62 482 VAL A O 1
ATOM 3784 N N . PHE A 1 483 ? 16.879 -9.076 -17.818 1.00 59.47 483 PHE A N 1
ATOM 3785 C CA . PHE A 1 483 ? 17.004 -10.364 -17.148 1.00 59.47 483 PHE A CA 1
ATOM 3786 C C . PHE A 1 483 ? 17.623 -11.378 -18.121 1.00 59.47 483 PHE A C 1
ATOM 3788 O O . PHE A 1 483 ? 17.111 -11.601 -19.214 1.00 59.47 483 PHE A O 1
ATOM 3795 N N . GLY A 1 484 ? 18.771 -11.949 -17.755 1.00 48.31 484 GLY A N 1
ATOM 3796 C CA . GLY A 1 484 ? 19.629 -12.753 -18.640 1.00 48.31 484 GLY A CA 1
ATOM 3797 C C . GLY A 1 484 ? 21.007 -12.124 -18.893 1.00 48.31 484 GLY A C 1
ATOM 3798 O O . GLY A 1 484 ? 21.983 -12.859 -18.990 1.00 48.31 484 GLY A O 1
ATOM 3799 N N . LEU A 1 485 ? 21.114 -10.788 -18.884 1.00 44.12 485 LEU A N 1
ATOM 3800 C CA . LEU A 1 485 ? 22.396 -10.057 -18.847 1.00 44.12 485 LEU A CA 1
ATOM 3801 C C . LEU A 1 485 ? 22.891 -9.858 -17.403 1.00 44.12 485 LEU A C 1
ATOM 3803 O O . LEU A 1 485 ? 24.077 -10.003 -17.121 1.00 44.12 485 LEU A O 1
ATOM 3807 N N . ILE A 1 486 ? 21.973 -9.622 -16.459 1.00 35.00 486 ILE A N 1
ATOM 3808 C CA . ILE A 1 486 ? 22.290 -9.423 -15.031 1.00 35.00 486 ILE A CA 1
ATOM 3809 C C . ILE A 1 486 ? 22.829 -10.700 -14.360 1.00 35.00 486 ILE A C 1
ATOM 3811 O O . ILE A 1 486 ? 23.672 -10.610 -13.475 1.00 35.00 486 ILE A O 1
ATOM 3815 N N . LEU A 1 487 ? 22.421 -11.896 -14.799 1.00 29.16 487 LEU A N 1
ATOM 3816 C CA . LEU A 1 487 ? 22.945 -13.162 -14.257 1.00 29.16 487 LEU A CA 1
ATOM 3817 C C . LEU A 1 487 ? 24.433 -13.375 -14.589 1.00 29.16 487 LEU A C 1
ATOM 3819 O O . LEU A 1 487 ? 25.116 -14.070 -13.846 1.00 29.16 487 LEU A O 1
ATOM 3823 N N . ILE A 1 488 ? 24.941 -12.728 -15.644 1.00 31.86 488 ILE A N 1
ATOM 3824 C CA . ILE A 1 488 ? 26.369 -12.715 -15.986 1.00 31.86 488 ILE A CA 1
ATOM 3825 C C . ILE A 1 488 ? 27.131 -11.716 -15.092 1.00 31.86 488 ILE A C 1
ATOM 3827 O O . ILE A 1 488 ? 28.265 -11.985 -14.718 1.00 31.86 488 ILE A O 1
ATOM 3831 N N . LEU A 1 489 ? 26.506 -10.604 -14.679 1.00 27.11 489 LEU A N 1
ATOM 3832 C CA . LEU A 1 489 ? 27.135 -9.558 -13.853 1.00 27.11 489 LEU A CA 1
ATOM 3833 C C . LEU A 1 489 ? 27.054 -9.813 -12.333 1.00 27.11 489 LEU A C 1
ATOM 3835 O O . LEU A 1 489 ? 28.009 -9.526 -11.617 1.00 27.11 489 LEU A O 1
ATOM 3839 N N . VAL A 1 490 ? 25.959 -10.384 -11.817 1.00 26.56 490 VAL A N 1
ATOM 3840 C CA . VAL A 1 490 ? 25.785 -10.665 -10.372 1.00 26.56 490 VAL A CA 1
ATOM 3841 C C . VAL A 1 490 ? 26.656 -11.838 -9.913 1.00 26.56 490 VAL A C 1
ATOM 3843 O O . VAL A 1 490 ? 27.197 -11.794 -8.810 1.00 26.56 490 VAL A O 1
ATOM 3846 N N . PHE A 1 491 ? 26.903 -12.827 -10.782 1.00 26.00 491 PHE A N 1
ATOM 3847 C CA . PHE A 1 491 ? 27.871 -13.897 -10.500 1.00 26.00 491 PHE A CA 1
ATOM 3848 C C . PHE A 1 491 ? 29.313 -13.376 -10.359 1.00 26.00 491 PHE A C 1
ATOM 3850 O O . PHE A 1 491 ? 30.133 -14.036 -9.730 1.00 26.00 491 PHE A O 1
ATOM 3857 N N . ILE A 1 492 ? 29.616 -12.191 -10.904 1.00 29.36 492 ILE A N 1
ATOM 3858 C CA . ILE A 1 492 ? 30.930 -11.542 -10.794 1.00 29.36 492 ILE A CA 1
ATOM 3859 C C . ILE A 1 492 ? 31.036 -10.699 -9.504 1.00 29.36 492 ILE A C 1
ATOM 3861 O O . ILE A 1 492 ? 32.140 -10.494 -9.003 1.00 29.36 492 ILE A O 1
ATOM 3865 N N . TYR A 1 493 ? 29.914 -10.251 -8.923 1.00 25.41 493 TYR A N 1
ATOM 3866 C CA . TYR A 1 493 ? 29.905 -9.315 -7.787 1.00 25.41 493 TYR A CA 1
ATOM 3867 C C . TYR A 1 493 ? 29.635 -9.949 -6.405 1.00 25.41 493 TYR A C 1
ATOM 3869 O O . TYR A 1 493 ? 30.139 -9.432 -5.410 1.00 25.41 493 TYR A O 1
ATOM 3877 N N . GLU A 1 494 ? 28.890 -11.058 -6.294 1.00 24.28 494 GLU A N 1
ATOM 3878 C CA . GLU A 1 494 ? 28.487 -11.611 -4.979 1.00 24.28 494 GLU A CA 1
ATOM 3879 C C . GLU A 1 494 ? 29.506 -12.551 -4.295 1.00 24.28 494 GLU A C 1
ATOM 3881 O O . GLU A 1 494 ? 29.294 -12.941 -3.147 1.00 24.28 494 GLU A O 1
ATOM 3886 N N . THR A 1 495 ? 30.647 -12.884 -4.911 1.00 26.88 495 THR A N 1
ATOM 3887 C CA . THR A 1 495 ? 31.657 -13.775 -4.291 1.00 26.88 495 THR A CA 1
ATOM 3888 C C . THR A 1 495 ? 32.809 -13.071 -3.560 1.00 26.88 495 THR A C 1
ATOM 3890 O O . THR A 1 495 ? 33.661 -13.759 -3.004 1.00 26.88 495 THR A O 1
ATOM 3893 N N . ASN A 1 496 ? 32.856 -11.733 -3.504 1.00 28.30 496 ASN A N 1
ATOM 3894 C CA . ASN A 1 496 ? 34.053 -10.992 -3.064 1.00 28.30 496 ASN A CA 1
ATOM 3895 C C . ASN A 1 496 ? 33.847 -10.022 -1.883 1.00 28.30 496 ASN A C 1
ATOM 3897 O O . ASN A 1 496 ? 34.271 -8.872 -1.954 1.00 28.30 496 ASN A O 1
ATOM 3901 N N . CYS A 1 497 ? 33.273 -10.461 -0.756 1.00 23.81 497 CYS A N 1
ATOM 3902 C CA . CYS A 1 497 ? 33.463 -9.718 0.501 1.00 23.81 497 CYS A CA 1
ATOM 3903 C C . CYS A 1 497 ? 33.305 -10.602 1.750 1.00 23.81 497 CYS A C 1
ATOM 3905 O O . CYS A 1 497 ? 32.218 -10.749 2.302 1.00 23.81 497 CYS A O 1
ATOM 3907 N N . GLY A 1 498 ? 34.420 -11.168 2.217 1.00 23.92 498 GLY A N 1
ATOM 3908 C CA . GLY A 1 498 ? 34.542 -11.829 3.515 1.00 23.92 498 GLY A CA 1
ATOM 3909 C C . GLY A 1 498 ? 35.978 -11.703 4.018 1.00 23.92 498 GLY A C 1
ATOM 3910 O O . GLY A 1 498 ? 36.910 -12.156 3.362 1.00 23.92 498 GLY A O 1
ATOM 3911 N N . SER A 1 499 ? 36.146 -11.026 5.148 1.00 32.53 499 SER A N 1
ATOM 3912 C CA . SER A 1 499 ? 37.410 -10.749 5.835 1.00 32.53 499 SER A CA 1
ATOM 3913 C C . SER A 1 499 ? 38.161 -12.021 6.245 1.00 32.53 499 SER A C 1
ATOM 3915 O O . SER A 1 499 ? 37.559 -12.878 6.889 1.00 32.53 499 SER A O 1
ATOM 3917 N N . ASN A 1 500 ? 39.460 -12.107 5.930 1.00 25.55 500 ASN A N 1
ATOM 3918 C CA . ASN A 1 500 ? 40.546 -12.493 6.851 1.00 25.55 500 ASN A CA 1
ATOM 3919 C C . ASN A 1 500 ? 41.902 -12.540 6.120 1.00 25.55 500 ASN A C 1
ATOM 3921 O O . ASN A 1 500 ? 42.008 -13.032 4.999 1.00 25.55 500 ASN A O 1
ATOM 3925 N N . GLU A 1 501 ? 42.937 -12.019 6.779 1.00 32.16 501 GLU A N 1
ATOM 3926 C CA . GLU A 1 501 ? 44.331 -12.003 6.327 1.00 32.16 501 GLU A CA 1
ATOM 3927 C C . GLU A 1 501 ? 44.906 -13.419 6.171 1.00 32.16 501 GLU A C 1
ATOM 3929 O O . GLU A 1 501 ? 44.813 -14.237 7.087 1.00 32.16 501 GLU A O 1
ATOM 3934 N N . THR A 1 502 ? 45.577 -13.709 5.049 1.00 26.08 502 THR A N 1
ATOM 3935 C CA . THR A 1 502 ? 46.679 -14.691 5.012 1.00 26.08 502 THR A CA 1
ATOM 3936 C C . THR A 1 502 ? 47.588 -14.477 3.796 1.00 26.08 502 THR A C 1
ATOM 3938 O O . THR A 1 502 ? 47.132 -14.339 2.664 1.00 26.08 502 THR A O 1
ATOM 3941 N N . THR A 1 503 ? 48.895 -14.474 4.040 1.00 28.20 503 THR A N 1
ATOM 3942 C CA . THR A 1 503 ? 50.002 -14.304 3.086 1.00 28.20 503 THR A CA 1
ATOM 3943 C C . THR A 1 503 ? 50.090 -15.470 2.081 1.00 28.20 503 THR A C 1
ATOM 3945 O O . THR A 1 503 ? 50.114 -16.633 2.488 1.00 28.20 503 THR A O 1
ATOM 3948 N N . ILE A 1 504 ? 50.184 -15.190 0.771 1.00 29.25 504 ILE A N 1
ATOM 3949 C CA . ILE A 1 504 ? 50.353 -16.207 -0.292 1.00 29.25 504 ILE A CA 1
ATOM 3950 C C . ILE A 1 504 ? 51.850 -16.490 -0.526 1.00 29.25 504 ILE A C 1
ATOM 3952 O O . ILE A 1 504 ? 52.593 -15.610 -0.950 1.00 29.25 504 ILE A O 1
ATOM 3956 N N . LYS A 1 505 ? 52.293 -17.739 -0.316 1.00 33.22 505 LYS A N 1
ATOM 3957 C CA . LYS A 1 505 ? 53.593 -18.253 -0.796 1.00 33.22 50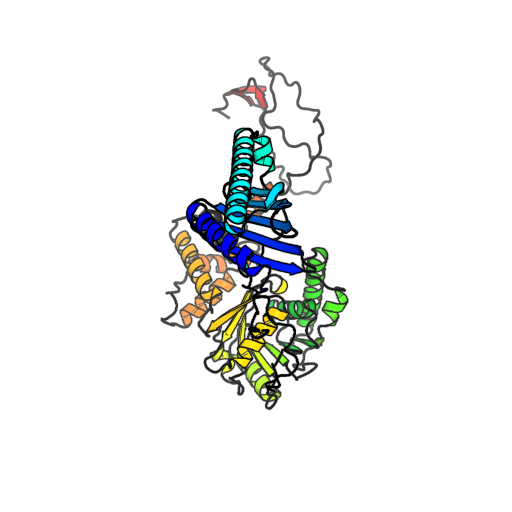5 LYS A CA 1
ATOM 3958 C C . LYS A 1 505 ? 53.487 -18.638 -2.279 1.00 33.22 505 LYS A C 1
ATOM 3960 O O . LYS A 1 505 ? 52.648 -19.470 -2.612 1.00 33.22 505 LYS A O 1
ATOM 3965 N N . GLY A 1 506 ? 54.363 -18.098 -3.137 1.00 41.78 506 GLY A N 1
ATOM 3966 C CA . GLY A 1 506 ? 54.537 -18.573 -4.523 1.00 41.78 506 GLY A CA 1
ATOM 3967 C C . GLY A 1 506 ? 54.907 -17.536 -5.595 1.00 41.78 506 GLY A C 1
ATOM 3968 O O . GLY A 1 506 ? 55.237 -17.941 -6.705 1.00 41.78 506 GLY A O 1
ATOM 3969 N N . CYS A 1 507 ? 54.891 -16.232 -5.296 1.00 36.72 507 CYS A N 1
ATOM 3970 C CA . CYS A 1 507 ? 55.121 -15.177 -6.302 1.00 36.72 507 CYS A CA 1
ATOM 3971 C C . CYS A 1 507 ? 56.473 -14.450 -6.200 1.00 36.72 507 CYS A C 1
ATOM 3973 O O . CYS A 1 507 ? 56.676 -13.454 -6.890 1.00 36.72 507 CYS A O 1
ATOM 3975 N N . GLU A 1 508 ? 57.412 -14.923 -5.382 1.00 38.56 508 GLU A N 1
ATOM 3976 C CA . GLU A 1 508 ? 58.726 -14.283 -5.261 1.00 38.56 508 GLU A CA 1
ATOM 3977 C C . GLU A 1 508 ? 59.784 -15.021 -6.091 1.00 38.56 508 GLU A C 1
ATOM 3979 O O . GLU A 1 508 ? 60.080 -16.188 -5.840 1.00 38.56 508 GLU A O 1
ATOM 3984 N N . GLY A 1 509 ? 60.388 -14.318 -7.061 1.00 48.25 509 GLY A N 1
ATOM 3985 C CA . GLY A 1 509 ? 61.756 -14.625 -7.500 1.00 48.25 509 GLY A CA 1
ATOM 3986 C C . GLY A 1 509 ? 61.987 -15.162 -8.916 1.00 48.25 509 GLY A C 1
ATOM 3987 O O . GLY A 1 509 ? 63.068 -15.694 -9.157 1.00 48.25 509 GLY A O 1
ATOM 3988 N N . LYS A 1 510 ? 61.062 -15.026 -9.880 1.00 48.00 510 LYS A N 1
ATOM 3989 C CA . LYS A 1 510 ? 61.409 -15.327 -11.285 1.00 48.00 510 LYS A CA 1
ATOM 3990 C C . LYS A 1 510 ? 62.250 -14.193 -11.890 1.00 48.00 510 LYS A C 1
ATOM 3992 O O . LYS A 1 510 ? 61.829 -13.037 -11.911 1.00 48.00 510 LYS A O 1
ATOM 3997 N N . VAL A 1 511 ? 63.444 -14.554 -12.360 1.00 51.34 511 VAL A N 1
ATOM 3998 C CA . VAL A 1 511 ? 64.389 -13.681 -13.070 1.00 51.34 511 VAL A CA 1
ATOM 3999 C C . VAL A 1 511 ? 64.283 -13.996 -14.557 1.00 51.34 511 VAL A C 1
ATOM 4001 O O . VAL A 1 511 ? 64.341 -15.165 -14.943 1.00 51.34 511 VAL A O 1
ATOM 4004 N N . CYS A 1 512 ? 64.089 -12.973 -15.383 1.00 51.28 512 CYS A N 1
ATOM 4005 C CA . CYS A 1 512 ? 64.078 -13.131 -16.830 1.00 51.28 512 CYS A CA 1
ATOM 4006 C C . CYS A 1 512 ? 65.457 -13.527 -17.357 1.00 51.28 512 CYS A C 1
ATOM 4008 O O . CYS A 1 512 ? 66.486 -13.289 -16.727 1.00 51.28 512 CYS A O 1
ATOM 4010 N N . SER A 1 513 ? 65.478 -14.112 -18.551 1.00 50.25 513 SER A N 1
ATOM 4011 C CA . SER A 1 513 ? 66.715 -14.498 -19.241 1.00 50.25 513 SER A CA 1
ATOM 4012 C C . SER A 1 513 ? 67.658 -13.316 -19.546 1.00 50.25 513 SER A C 1
ATOM 4014 O O . SER A 1 513 ? 68.835 -13.533 -19.817 1.00 50.25 513 SER A O 1
ATOM 4016 N N . ASP A 1 514 ? 67.169 -12.077 -19.438 1.00 51.88 514 ASP A N 1
ATOM 4017 C CA . ASP A 1 514 ? 67.908 -10.810 -19.541 1.00 51.88 514 ASP A CA 1
ATOM 4018 C C . ASP A 1 514 ? 68.319 -10.208 -18.174 1.00 51.88 514 ASP A C 1
ATOM 4020 O O . ASP A 1 514 ? 68.859 -9.104 -18.119 1.00 51.88 514 ASP A O 1
ATOM 4024 N N . GLY A 1 515 ? 68.099 -10.923 -17.063 1.00 49.56 515 GLY A N 1
ATOM 4025 C CA . GLY A 1 515 ? 68.530 -10.535 -15.714 1.00 49.56 515 GLY A CA 1
ATOM 4026 C C . GLY A 1 515 ? 67.556 -9.645 -14.931 1.00 49.56 515 GLY A C 1
ATOM 4027 O O . GLY A 1 515 ? 67.833 -9.328 -13.771 1.00 49.56 515 GLY A O 1
ATOM 4028 N N . LYS A 1 516 ? 66.408 -9.265 -15.508 1.00 52.09 516 LYS A N 1
ATOM 4029 C CA . LYS A 1 516 ? 65.392 -8.428 -14.842 1.00 52.09 516 LYS A CA 1
ATOM 4030 C C . LYS A 1 516 ? 64.529 -9.235 -13.861 1.00 52.09 516 LYS A C 1
ATOM 4032 O O . LYS A 1 516 ? 64.204 -10.397 -14.118 1.00 52.09 516 LYS A O 1
ATOM 4037 N N . ARG A 1 517 ? 64.127 -8.631 -12.733 1.00 51.59 517 ARG A N 1
ATOM 4038 C CA . ARG A 1 517 ? 63.191 -9.242 -11.762 1.00 51.59 517 ARG A CA 1
ATOM 4039 C C . ARG A 1 517 ? 61.761 -8.837 -12.088 1.00 51.59 517 ARG A C 1
ATOM 4041 O O . ARG A 1 517 ? 61.488 -7.655 -12.261 1.00 51.59 517 ARG A O 1
ATOM 4048 N N . CYS A 1 518 ? 60.850 -9.803 -12.105 1.00 49.03 518 CYS A N 1
ATOM 4049 C CA . CYS A 1 518 ? 59.446 -9.524 -12.397 1.00 49.03 518 CYS A CA 1
ATOM 4050 C C . CYS A 1 518 ? 58.589 -9.595 -11.134 1.00 49.03 518 CYS A C 1
ATOM 4052 O O . CYS A 1 518 ? 58.846 -10.385 -10.221 1.00 49.03 518 CYS A O 1
ATOM 4054 N N . VAL A 1 519 ? 57.564 -8.749 -11.102 1.00 49.19 519 VAL A N 1
ATOM 4055 C CA . VAL A 1 519 ? 56.608 -8.623 -10.003 1.00 49.19 519 VAL A CA 1
ATOM 4056 C C . VAL A 1 519 ? 55.208 -8.845 -10.574 1.00 49.19 519 VAL A C 1
ATOM 4058 O O . VAL A 1 519 ? 54.902 -8.431 -11.693 1.00 49.19 519 VAL A O 1
ATOM 4061 N N . CYS A 1 520 ? 54.351 -9.545 -9.832 1.00 46.16 520 CYS A N 1
ATOM 4062 C CA . CYS A 1 520 ? 52.971 -9.775 -10.247 1.00 46.16 520 CYS A CA 1
ATOM 4063 C C . CYS A 1 520 ? 52.160 -8.489 -10.054 1.00 46.16 520 CYS A C 1
ATOM 4065 O O . CYS A 1 520 ? 51.996 -8.026 -8.923 1.00 46.16 520 CYS A O 1
ATOM 4067 N N . GLN A 1 521 ? 51.659 -7.915 -11.147 1.00 44.47 521 GLN A N 1
ATOM 4068 C CA . GLN A 1 521 ? 50.753 -6.775 -11.090 1.00 44.47 521 GLN A CA 1
ATOM 4069 C C . GLN A 1 521 ? 49.320 -7.324 -11.167 1.00 44.47 521 GLN A C 1
ATOM 4071 O O . GLN A 1 521 ? 48.965 -7.992 -12.132 1.00 44.47 521 GLN A O 1
ATOM 4076 N N . ASN A 1 522 ? 48.534 -7.094 -10.109 1.00 43.22 522 ASN A N 1
ATOM 4077 C CA . ASN A 1 522 ? 47.225 -7.711 -9.820 1.00 43.22 522 ASN A CA 1
ATOM 4078 C C . ASN A 1 522 ? 47.264 -9.222 -9.504 1.00 43.22 522 ASN A C 1
ATOM 4080 O O . ASN A 1 522 ? 46.839 -10.039 -10.323 1.00 43.22 522 ASN A O 1
ATOM 4084 N N . PRO A 1 523 ? 47.718 -9.626 -8.302 1.00 40.47 523 PRO A N 1
ATOM 4085 C CA . PRO A 1 523 ? 47.602 -11.015 -7.867 1.00 40.47 523 PRO A CA 1
ATOM 4086 C C . PRO A 1 523 ? 46.128 -11.426 -7.687 1.00 40.47 523 PRO A C 1
ATOM 4088 O O . PRO A 1 523 ? 45.330 -10.685 -7.110 1.00 40.47 523 PRO A O 1
ATOM 4091 N N . CYS A 1 524 ? 45.770 -12.626 -8.157 1.00 37.38 524 CYS A N 1
ATOM 4092 C CA . CYS A 1 524 ? 44.471 -13.247 -7.877 1.00 37.38 524 CYS A CA 1
ATOM 4093 C C . CYS A 1 524 ? 44.223 -13.381 -6.357 1.00 37.38 524 CYS A C 1
ATOM 4095 O O . CYS A 1 524 ? 45.170 -13.636 -5.606 1.00 37.38 524 CYS A O 1
ATOM 4097 N N . PRO A 1 525 ? 42.963 -13.274 -5.889 1.00 36.03 525 PRO A N 1
ATOM 4098 C CA . PRO A 1 525 ? 42.638 -13.441 -4.475 1.00 36.03 525 PRO A CA 1
ATOM 4099 C C . PRO A 1 525 ? 42.896 -14.885 -3.975 1.00 36.03 525 PRO A C 1
ATOM 4101 O O . PRO A 1 525 ? 42.854 -15.828 -4.767 1.00 36.03 525 PRO A O 1
ATOM 4104 N N . PRO A 1 526 ? 43.145 -15.098 -2.663 1.00 37.09 526 PRO A N 1
ATOM 4105 C CA . PRO A 1 526 ? 43.750 -16.326 -2.119 1.00 37.09 526 PRO A CA 1
ATOM 4106 C C . PRO A 1 526 ? 42.832 -17.562 -2.005 1.00 37.09 526 PRO A C 1
ATOM 4108 O O . PRO A 1 526 ? 43.176 -18.519 -1.310 1.00 37.09 526 PRO A O 1
ATOM 4111 N N . THR A 1 527 ? 41.650 -17.588 -2.617 1.00 38.78 527 THR A N 1
ATOM 4112 C CA . THR A 1 527 ? 40.593 -18.562 -2.285 1.00 38.78 527 THR A CA 1
ATOM 4113 C C . THR A 1 527 ? 40.429 -19.681 -3.318 1.00 38.78 527 THR A C 1
ATOM 4115 O O . THR A 1 527 ? 39.353 -19.897 -3.861 1.00 38.78 527 THR A O 1
ATOM 4118 N N . CYS A 1 528 ? 41.482 -20.477 -3.524 1.00 31.48 528 CYS A N 1
ATOM 4119 C CA . CYS A 1 528 ? 41.384 -21.779 -4.197 1.00 31.48 528 CYS A CA 1
ATOM 4120 C C . CYS A 1 528 ? 41.970 -22.889 -3.308 1.00 31.48 528 CYS A C 1
ATOM 4122 O O . CYS A 1 528 ? 43.167 -23.169 -3.350 1.00 31.48 528 CYS A O 1
ATOM 4124 N N . ARG A 1 529 ? 41.129 -23.559 -2.505 1.00 29.56 529 ARG A N 1
ATOM 4125 C CA . ARG A 1 529 ? 41.468 -24.841 -1.852 1.00 29.56 529 ARG A CA 1
ATOM 4126 C C . ARG A 1 529 ? 40.304 -25.834 -1.920 1.00 29.56 529 ARG A C 1
ATOM 4128 O O . ARG A 1 529 ? 39.463 -25.850 -1.031 1.00 29.56 529 ARG A O 1
ATOM 4135 N N . ASN A 1 530 ? 40.286 -26.651 -2.974 1.00 30.09 530 ASN A N 1
ATOM 4136 C CA . ASN A 1 530 ? 40.214 -28.129 -2.974 1.00 30.09 530 ASN A CA 1
ATOM 4137 C C . ASN A 1 530 ? 39.592 -28.652 -4.285 1.00 30.09 530 ASN A C 1
ATOM 4139 O O . ASN A 1 530 ? 38.520 -28.186 -4.668 1.00 30.09 530 ASN A O 1
ATOM 4143 N N . PRO A 1 531 ? 40.195 -29.660 -4.945 1.00 32.81 531 PRO A N 1
ATOM 4144 C CA . PRO A 1 531 ? 39.634 -30.272 -6.139 1.00 32.81 531 PRO A CA 1
ATOM 4145 C C . PRO A 1 531 ? 38.695 -31.428 -5.758 1.00 32.81 531 PRO A C 1
ATOM 4147 O O . PRO A 1 531 ? 39.081 -32.351 -5.041 1.00 32.81 531 PRO A O 1
ATOM 4150 N N . LYS A 1 532 ? 37.469 -31.430 -6.286 1.00 26.73 532 LYS A N 1
ATOM 4151 C CA . LYS A 1 532 ? 36.746 -32.677 -6.578 1.00 26.73 532 LYS A CA 1
ATOM 4152 C C . LYS A 1 532 ? 36.393 -32.689 -8.067 1.00 26.73 532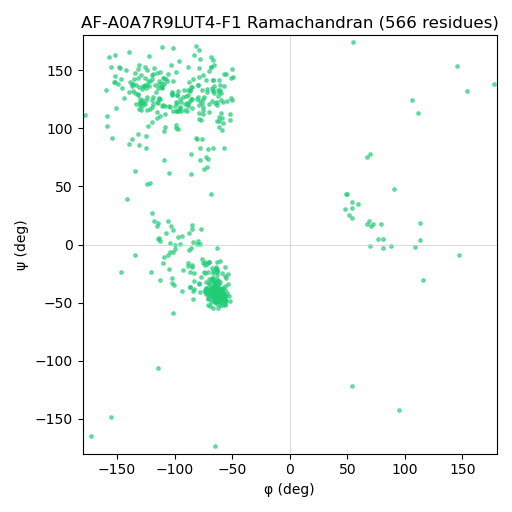 LYS A C 1
ATOM 4154 O O . LYS A 1 532 ? 35.991 -31.648 -8.584 1.00 26.73 532 LYS A O 1
ATOM 4159 N N . PRO A 1 533 ? 36.572 -33.822 -8.764 1.00 31.22 533 PRO A N 1
ATOM 4160 C CA . PRO A 1 533 ? 36.434 -33.880 -10.209 1.00 31.22 533 PRO A CA 1
ATOM 4161 C C . PRO A 1 533 ? 34.954 -33.963 -10.587 1.00 31.22 533 PRO A C 1
ATOM 4163 O O . PRO A 1 533 ? 34.246 -34.847 -10.110 1.00 31.22 533 PRO A O 1
ATOM 4166 N N . ASN A 1 534 ? 34.486 -33.077 -11.465 1.00 27.05 534 ASN A N 1
ATOM 4167 C CA . ASN A 1 534 ? 33.352 -33.396 -12.328 1.00 27.05 534 ASN A CA 1
ATOM 4168 C C . ASN A 1 534 ? 33.507 -32.697 -13.694 1.00 27.05 534 ASN A C 1
ATOM 4170 O O . ASN A 1 534 ? 34.036 -31.584 -13.744 1.00 27.05 534 ASN A O 1
ATOM 4174 N N . PRO A 1 535 ? 33.119 -33.350 -14.805 1.00 33.75 535 PRO A N 1
ATOM 4175 C CA . PRO A 1 535 ? 33.642 -33.047 -16.128 1.00 33.75 535 PRO A CA 1
ATOM 4176 C C . PRO A 1 535 ? 32.706 -32.108 -16.890 1.00 33.75 535 PRO A C 1
ATOM 4178 O O . PRO A 1 535 ? 31.721 -32.553 -17.463 1.00 33.75 535 PRO A O 1
ATOM 4181 N N . CYS A 1 536 ? 33.015 -30.814 -16.922 1.00 25.22 536 CYS A N 1
ATOM 4182 C CA . CYS A 1 536 ? 32.595 -29.890 -17.982 1.00 25.22 536 CYS A CA 1
ATOM 4183 C C . CYS A 1 536 ? 33.542 -28.680 -17.961 1.00 25.22 536 CYS A C 1
ATOM 4185 O O . CYS A 1 536 ? 33.576 -27.910 -17.006 1.00 25.22 536 CYS A O 1
ATOM 4187 N N . ASN A 1 537 ? 34.366 -28.571 -19.000 1.00 27.83 537 ASN A N 1
ATOM 4188 C CA . ASN A 1 537 ? 35.435 -27.587 -19.164 1.00 27.83 537 ASN A CA 1
ATOM 4189 C C . ASN A 1 537 ? 34.940 -26.131 -19.204 1.00 27.83 537 ASN A C 1
ATOM 4191 O O . ASN A 1 537 ? 34.143 -25.791 -20.075 1.00 27.83 537 ASN A O 1
ATOM 4195 N N . THR A 1 538 ? 35.515 -25.256 -18.369 1.00 25.84 538 THR A N 1
ATOM 4196 C CA . THR A 1 538 ? 36.247 -24.026 -18.773 1.00 25.84 538 THR A CA 1
ATOM 4197 C C . THR A 1 538 ? 36.811 -23.318 -17.529 1.00 25.84 538 THR A C 1
ATOM 4199 O O . THR A 1 538 ? 36.065 -22.783 -16.717 1.00 25.84 538 THR A O 1
ATOM 4202 N N . PHE A 1 539 ? 38.139 -23.307 -17.365 1.00 24.77 539 PHE A N 1
ATOM 4203 C CA . PHE A 1 539 ? 38.816 -22.448 -16.386 1.00 24.77 539 PHE A CA 1
ATOM 4204 C C . PHE A 1 539 ? 38.901 -21.027 -16.954 1.00 24.77 539 PHE A C 1
ATOM 4206 O O . PHE A 1 539 ? 39.516 -20.828 -17.998 1.00 24.77 539 PHE A O 1
ATOM 4213 N N . TRP A 1 540 ? 38.314 -20.044 -16.273 1.00 26.23 540 TRP A N 1
ATOM 4214 C CA . TRP A 1 540 ? 38.536 -18.628 -16.565 1.00 26.23 540 TRP A CA 1
ATOM 4215 C C . TRP A 1 540 ? 39.570 -18.089 -15.574 1.00 26.23 540 TRP A C 1
ATOM 4217 O O . TRP A 1 540 ? 39.246 -17.802 -14.424 1.00 26.23 540 TRP A O 1
ATOM 4227 N N . CYS A 1 541 ? 40.826 -17.971 -16.008 1.00 29.83 541 CYS A N 1
ATOM 4228 C CA . CYS A 1 541 ? 41.731 -17.008 -15.385 1.00 29.83 541 CYS A CA 1
ATOM 4229 C C . CYS A 1 541 ? 41.217 -15.601 -15.707 1.00 29.83 541 CYS A C 1
ATOM 4231 O O . CYS A 1 541 ? 40.743 -15.347 -16.814 1.00 29.83 541 CYS A O 1
ATOM 4233 N N . ASN A 1 542 ? 41.309 -14.695 -14.734 1.00 34.53 542 ASN A N 1
ATOM 4234 C CA . ASN A 1 542 ? 41.064 -13.272 -14.932 1.00 34.53 542 ASN A CA 1
ATOM 4235 C C . ASN A 1 542 ? 41.880 -12.787 -16.155 1.00 34.53 542 ASN A C 1
ATOM 4237 O O . ASN A 1 542 ? 43.097 -12.986 -16.149 1.00 34.53 542 ASN A O 1
ATOM 4241 N N . PRO A 1 543 ? 41.270 -12.167 -17.184 1.00 38.41 543 PRO A N 1
ATOM 4242 C CA . PRO A 1 543 ? 41.991 -11.717 -18.380 1.00 38.41 543 PRO A CA 1
ATOM 4243 C C . PRO A 1 543 ? 43.053 -10.629 -18.111 1.00 38.41 543 PRO A C 1
ATOM 4245 O O . PRO A 1 543 ? 43.774 -10.261 -19.028 1.00 38.41 543 PRO A O 1
ATOM 4248 N N . ASN A 1 544 ? 43.189 -10.150 -16.866 1.00 42.06 544 ASN A N 1
ATOM 4249 C CA . ASN A 1 544 ? 44.082 -9.055 -16.473 1.00 42.06 544 ASN A CA 1
ATOM 4250 C C . ASN A 1 544 ? 45.243 -9.453 -15.528 1.00 42.06 544 ASN A C 1
ATOM 4252 O O . ASN A 1 544 ? 45.800 -8.576 -14.868 1.00 42.06 544 ASN A O 1
ATOM 4256 N N . CYS A 1 545 ? 45.615 -10.735 -15.415 1.00 42.22 545 CYS A N 1
ATOM 4257 C CA . CYS A 1 545 ? 46.812 -11.141 -14.657 1.00 42.22 545 CYS A CA 1
ATOM 4258 C C . CYS A 1 545 ? 48.014 -11.331 -15.592 1.00 42.22 545 CYS A C 1
ATOM 4260 O O . CYS A 1 545 ? 48.023 -12.260 -16.395 1.00 42.22 545 CYS A O 1
ATOM 4262 N N . TYR A 1 546 ? 49.044 -10.495 -15.451 1.00 52.81 546 TYR A N 1
ATOM 4263 C CA . TYR A 1 546 ? 50.292 -10.610 -16.209 1.00 52.81 546 TYR A CA 1
ATOM 4264 C C . TYR A 1 546 ? 51.514 -10.258 -15.342 1.00 52.81 546 TYR A C 1
ATOM 4266 O O . TYR A 1 546 ? 51.432 -9.494 -14.377 1.00 52.81 546 TYR A O 1
ATOM 4274 N N . LEU A 1 547 ? 52.660 -10.876 -15.647 1.00 48.19 547 LEU A N 1
ATOM 4275 C CA . LEU A 1 547 ? 53.935 -10.605 -14.978 1.00 48.19 547 LEU A CA 1
ATOM 4276 C C . LEU A 1 547 ? 54.608 -9.409 -15.647 1.00 48.19 547 LEU A C 1
ATOM 4278 O O . LEU A 1 547 ? 54.829 -9.424 -16.857 1.00 48.19 547 LEU A O 1
ATOM 4282 N N . VAL A 1 548 ? 54.944 -8.394 -14.852 1.00 49.12 548 VAL A N 1
ATOM 4283 C CA . VAL A 1 548 ? 55.557 -7.159 -15.345 1.00 49.12 548 VAL A CA 1
ATOM 4284 C C . VAL A 1 548 ? 56.992 -7.088 -14.861 1.00 49.12 548 VAL A C 1
ATOM 4286 O O . VAL A 1 548 ? 57.285 -7.358 -13.693 1.00 49.12 548 VAL A O 1
ATOM 4289 N N . CYS A 1 549 ? 57.888 -6.720 -15.765 1.00 55.41 549 CYS A N 1
ATOM 4290 C CA . CYS A 1 549 ? 59.304 -6.559 -15.484 1.00 55.41 549 CYS A CA 1
ATOM 4291 C C . CYS A 1 549 ? 59.617 -5.052 -15.554 1.00 55.41 549 CYS A C 1
ATOM 4293 O O . CYS A 1 549 ? 59.300 -4.379 -16.536 1.00 55.41 549 CYS A O 1
ATOM 4295 N N . ASP A 1 550 ? 60.108 -4.496 -14.441 1.00 59.25 550 ASP A N 1
ATOM 4296 C CA . ASP A 1 550 ? 60.399 -3.063 -14.235 1.00 59.25 550 ASP A CA 1
ATOM 4297 C C . ASP A 1 550 ? 59.260 -2.067 -14.571 1.00 59.25 550 ASP A C 1
ATOM 4299 O O . ASP A 1 550 ? 59.487 -0.886 -14.839 1.00 59.25 550 ASP A O 1
ATOM 4303 N N . GLY A 1 551 ? 58.000 -2.515 -14.521 1.00 54.72 551 GLY A N 1
ATOM 4304 C CA . GLY A 1 551 ? 56.813 -1.649 -14.585 1.00 54.72 551 GLY A CA 1
ATOM 4305 C C . GLY A 1 551 ? 56.430 -1.112 -15.971 1.00 54.72 551 GLY A C 1
ATOM 4306 O O . GLY A 1 551 ? 55.506 -0.305 -16.053 1.00 54.72 551 GLY A O 1
ATOM 4307 N N . ARG A 1 552 ? 57.116 -1.513 -17.052 1.00 55.00 552 ARG A N 1
ATOM 4308 C CA . ARG A 1 552 ? 56.840 -1.031 -18.429 1.00 55.00 552 ARG A CA 1
ATOM 4309 C C . ARG A 1 552 ? 56.788 -2.128 -19.498 1.00 55.00 552 ARG A C 1
ATOM 4311 O O . ARG A 1 552 ? 56.389 -1.849 -20.628 1.00 55.00 552 ARG A O 1
ATOM 4318 N N . GLU A 1 553 ? 57.167 -3.355 -19.152 1.00 59.28 553 GLU A N 1
ATOM 4319 C CA . GLU A 1 553 ? 57.251 -4.491 -20.075 1.00 59.28 553 GLU A CA 1
ATOM 4320 C C . GLU A 1 553 ? 56.564 -5.730 -19.479 1.00 59.28 553 GLU A C 1
ATOM 4322 O O . GLU A 1 553 ? 56.642 -5.963 -18.271 1.00 59.28 553 GLU A O 1
ATOM 4327 N N . VAL A 1 554 ? 55.902 -6.532 -20.316 1.00 60.00 554 VAL A N 1
ATOM 4328 C CA . VAL A 1 554 ? 55.214 -7.777 -19.932 1.00 60.00 554 VAL A CA 1
ATOM 4329 C C . VAL A 1 554 ? 56.074 -8.985 -20.304 1.00 60.00 554 VAL A C 1
ATOM 4331 O O . VAL A 1 554 ? 56.708 -9.008 -21.361 1.00 60.00 554 VAL A O 1
ATOM 4334 N N . LEU A 1 555 ? 56.106 -9.999 -19.438 1.00 58.75 555 LEU A N 1
ATOM 4335 C CA . LEU A 1 555 ? 56.798 -11.257 -19.708 1.00 58.75 555 LEU A CA 1
ATOM 4336 C C . LEU A 1 555 ? 56.001 -12.120 -20.695 1.00 58.75 555 LEU A C 1
ATOM 4338 O O . LEU A 1 555 ? 54.902 -12.576 -20.384 1.00 58.75 555 LEU A O 1
ATOM 4342 N N . ASP A 1 556 ? 56.588 -12.418 -21.852 1.00 62.97 556 ASP A N 1
ATOM 4343 C CA . ASP A 1 556 ? 56.056 -13.426 -22.769 1.00 62.97 556 ASP A CA 1
ATOM 4344 C C . ASP A 1 556 ? 56.405 -14.828 -22.241 1.00 62.97 556 ASP A C 1
ATOM 4346 O O . ASP A 1 556 ? 57.556 -15.267 -22.305 1.00 62.97 556 ASP A O 1
ATOM 4350 N N . GLU A 1 557 ? 55.410 -15.548 -21.718 1.00 57.00 557 GLU A N 1
ATOM 4351 C CA . GLU A 1 557 ? 55.609 -16.872 -21.112 1.00 57.00 557 GLU A CA 1
ATOM 4352 C C . GLU A 1 557 ? 56.101 -17.945 -22.099 1.00 57.00 557 GLU A C 1
ATOM 4354 O O . GLU A 1 557 ? 56.673 -18.946 -21.666 1.00 57.00 557 GLU A O 1
ATOM 4359 N N . LYS A 1 558 ? 55.931 -17.755 -23.417 1.00 57.31 558 LYS A N 1
ATOM 4360 C CA . LYS A 1 558 ? 56.415 -18.711 -24.429 1.00 57.31 558 LYS A CA 1
ATOM 4361 C C . LYS A 1 558 ? 57.890 -18.513 -24.760 1.00 57.31 558 LYS A C 1
ATOM 4363 O O . LYS A 1 558 ? 58.560 -19.480 -25.113 1.00 57.31 558 LYS A O 1
ATOM 4368 N N . THR A 1 559 ? 58.390 -17.280 -24.686 1.00 63.19 559 THR A N 1
ATOM 4369 C CA . THR A 1 559 ? 59.768 -16.945 -25.092 1.00 63.19 559 THR A CA 1
ATOM 4370 C C . THR A 1 559 ? 60.688 -16.594 -23.923 1.00 63.19 559 THR A C 1
ATOM 4372 O O . THR A 1 559 ? 61.908 -16.609 -24.089 1.00 63.19 559 THR A O 1
ATOM 4375 N N . GLY A 1 560 ? 60.137 -16.298 -22.742 1.00 57.56 560 GLY A N 1
ATOM 4376 C CA . GLY A 1 560 ? 60.899 -15.944 -21.543 1.00 57.56 560 GLY A CA 1
ATOM 4377 C C . GLY A 1 560 ? 61.603 -14.584 -21.624 1.00 57.56 560 GLY A C 1
ATOM 4378 O O . GLY A 1 560 ? 62.579 -14.370 -20.897 1.00 57.56 560 GLY A O 1
ATOM 4379 N N . ARG A 1 561 ? 61.152 -13.696 -22.525 1.00 60.19 561 ARG A N 1
ATOM 4380 C CA . ARG A 1 561 ? 61.672 -12.333 -22.735 1.00 60.19 561 ARG A CA 1
ATOM 4381 C C . ARG A 1 561 ? 60.601 -11.275 -22.450 1.00 60.19 561 ARG A C 1
ATOM 4383 O O . ARG A 1 561 ? 59.411 -11.532 -22.625 1.00 60.19 561 ARG A O 1
ATOM 4390 N N . CYS A 1 562 ? 61.040 -10.084 -22.048 1.00 59.12 562 CYS A N 1
ATOM 4391 C CA . CYS A 1 562 ? 60.177 -8.930 -21.792 1.00 59.12 562 CYS A CA 1
ATOM 4392 C C . CYS A 1 562 ? 59.794 -8.225 -23.109 1.00 59.12 562 CYS A C 1
ATOM 4394 O O . CYS A 1 562 ? 60.656 -8.034 -23.970 1.00 59.12 562 CYS A O 1
ATOM 4396 N N . LYS A 1 563 ? 58.524 -7.828 -23.266 1.00 62.03 563 LYS A N 1
ATOM 4397 C CA . LYS A 1 563 ? 58.012 -7.044 -24.408 1.00 62.03 563 LYS A CA 1
ATOM 4398 C C . LYS A 1 563 ? 57.328 -5.749 -23.951 1.00 62.03 563 LYS A C 1
ATOM 4400 O O . LYS A 1 563 ? 56.752 -5.741 -22.864 1.00 62.03 563 LYS A O 1
ATOM 4405 N N . PRO A 1 564 ? 57.338 -4.665 -24.750 1.00 57.75 564 PRO A N 1
ATOM 4406 C CA . PRO A 1 564 ? 56.642 -3.425 -24.408 1.00 57.75 564 PRO A CA 1
ATOM 4407 C C . PRO A 1 564 ? 55.130 -3.640 -24.270 1.00 57.75 564 PRO A C 1
ATOM 4409 O O . PRO A 1 564 ? 54.528 -4.349 -25.073 1.00 57.75 564 PRO A O 1
ATOM 4412 N N . LEU A 1 565 ? 54.505 -2.966 -23.298 1.00 52.25 565 LEU A N 1
ATOM 4413 C CA . LEU A 1 565 ? 53.075 -3.110 -22.974 1.00 52.25 565 LEU A CA 1
ATOM 4414 C C . LEU A 1 565 ? 52.114 -2.848 -24.155 1.00 52.25 565 LEU A C 1
ATOM 4416 O O . LEU A 1 565 ? 50.962 -3.260 -24.114 1.00 52.25 565 LEU A O 1
ATOM 4420 N N . ASN A 1 566 ? 52.584 -2.154 -25.193 1.00 48.12 566 ASN A N 1
ATOM 4421 C CA . ASN A 1 566 ? 51.776 -1.699 -26.324 1.00 48.12 566 ASN A CA 1
ATOM 4422 C C . ASN A 1 566 ? 51.672 -2.742 -27.456 1.00 48.12 566 ASN A C 1
ATOM 4424 O O . ASN A 1 566 ? 50.981 -2.491 -28.439 1.00 48.12 566 ASN A O 1
ATOM 4428 N N . GLU A 1 567 ? 52.377 -3.873 -27.344 1.00 46.12 567 GLU A N 1
ATOM 4429 C CA . GLU A 1 567 ? 52.416 -4.943 -28.356 1.00 46.12 567 GLU A CA 1
ATOM 4430 C C . GLU A 1 567 ? 51.793 -6.273 -27.871 1.00 46.12 567 GLU A C 1
ATOM 4432 O O . GLU A 1 567 ? 51.877 -7.273 -28.587 1.00 46.12 567 GLU A O 1
ATOM 4437 N N . CYS A 1 568 ? 51.203 -6.306 -26.666 1.00 37.94 568 CYS A N 1
ATOM 4438 C CA . CYS A 1 568 ? 50.729 -7.525 -25.991 1.00 37.94 568 CYS A CA 1
ATOM 4439 C C . CYS A 1 568 ? 49.224 -7.780 -26.103 1.00 37.94 568 CYS A C 1
ATOM 4441 O O . CYS A 1 568 ? 48.438 -6.822 -25.932 1.00 37.94 568 CYS A O 1
#

Foldseek 3Di:
DPPPDDDDDDPVWVLLQVLLVVLLVVLCVVPAVQKDKHWDWDDDPQKIKIKIKIWHWDDDVVQQKTKIKIKIWMWIGHDAFDKTKIKMKIWIWMFHDPPATFIDTDIDIDIDIFHGHDSNVSSVRSSVVRVVVVVVVVVVVVVCVVPDDPVVVVVSGPPPPPPVDDDDCVVVVDPPPPPPDDPPPPDDDDDPPDLLAAAFEEEEDLDQVSLLVLLLLLLLVRHPAAEYEYLDPVSLVVSLVVSLVVLVVCVVVVVTDDPDSCSSSVRYHYYHDRDTPDDASYEYEYDDDPDLVVLLVVQLVVLVVCVPHPNYAYEYQDQFDFQCSSNVNRPPLQRYWYWHADPVRLPAQEIETEDEPNHHPSNVVSVCSVSVSSVHHYDYFYRDGRTPCHLPLLVVLQVLLVCVLVVVDAQVVQQVCCCPVVVDPTGSFLVQLVVWLVVSLVNLVSVCVVPDPVGDNSDDHPVSVVCVVVVQTHPVSCHHRCRVVVVVVVVVPPPDDDDDDDDDPDQPDDAFPVGFGKGKDDDDDDDDDDDDDDDDDDDDDPPPTFIDTPNAWTQDPVPSDTHGPVPD

InterPro domains:
  IPR002189 F-actin-capping protein subunit alpha [PF01267] (1-172)
  IPR002189 F-actin-capping protein subunit alpha [PR00191] (59-73)
  IPR002189 F-actin-capping protein subunit alpha [PR00191] (93-106)
  IPR002189 F-actin-capping protein subunit alpha [PR00191] (150-169)
  IPR006108 3-hydroxyacyl-CoA dehydrogenase, C-terminal [PF00725] (386-481)
  IPR006176 3-hydroxyacyl-CoA dehydrogenase, NAD binding [PF02737] (201-384)
  IPR006180 3-hydroxyacyl-CoA dehydrogenase, conserved site [PS00067] (383-407)
  IPR008927 6-phosphogluconate dehydrogenase-like, C-terminal domain superfamily [SSF48179] (385-480)
  IPR013328 6-phosphogluconate dehydrogenase, domain 2 [G3DSA:1.10.1040.10] (388-482)
  IPR017865 F-actin capping protein, alpha subunit, conserved site [PS00748] (94-102)
  IPR036291 NAD(P)-binding domain superfamily [SSF51735] (197-385)
  IPR037282 F-actin-capping protein subunit alpha/beta [SSF90096] (1-171)
  IPR042276 F-actin-capping protein subunit alpha/beta, domain 2 [G3DSA:3.90.1150.210] (12-156)
  IPR052242 Mitochondrial 3-hydroxyacyl-CoA dehydrogenase [PTHR43561] (180-480)
  IPR058753 Otogelin-like/Mucin, TIL domain [PF25962] (520-568)

pLDDT: mean 78.17, std 22.07, range [23.81, 98.56]

Solvent-accessible surface area (backbone atoms only — not comparable to full-atom values): 32559 Å² total; per-residue (Å²): 91,83,72,87,70,89,80,76,79,49,82,81,17,41,63,44,28,53,36,28,37,57,52,47,52,50,53,37,57,78,77,30,90,67,39,50,71,52,59,46,51,44,62,58,97,77,31,36,36,42,38,42,38,40,39,35,63,47,80,38,74,92,71,38,34,41,37,41,40,37,40,39,35,37,38,54,44,59,69,70,74,38,80,31,58,34,42,34,40,41,36,44,39,38,39,40,60,75,100,43,57,30,59,50,77,48,76,46,80,44,80,45,81,41,69,36,56,53,47,58,60,30,26,52,51,51,50,52,56,46,53,52,54,52,50,53,49,53,50,52,53,50,52,50,61,74,70,54,50,72,68,57,56,57,64,45,31,52,78,67,76,87,60,100,60,84,82,63,60,78,68,66,79,53,67,70,86,71,72,91,55,67,89,85,75,84,78,88,78,91,70,94,68,82,79,67,60,63,35,18,39,35,29,40,21,36,45,78,64,25,31,22,51,53,43,32,47,37,60,46,72,71,55,83,42,37,27,45,21,25,83,45,67,69,45,45,54,51,26,50,55,50,39,47,54,50,48,46,55,34,44,77,67,65,75,49,83,68,97,45,61,65,60,33,54,66,53,46,44,76,40,61,55,100,68,62,95,55,69,68,27,18,37,38,40,39,38,61,78,100,41,65,72,60,48,27,54,50,40,32,50,51,37,61,76,49,65,88,52,90,50,47,35,44,28,35,37,64,77,72,68,57,51,65,73,36,44,72,56,38,79,62,44,42,34,33,37,28,48,29,68,40,88,59,41,73,76,44,46,57,30,43,37,28,43,46,96,59,31,34,70,67,45,54,51,27,50,47,50,48,34,46,59,49,72,34,47,66,46,85,42,54,72,48,82,31,54,65,64,52,49,53,50,50,58,55,42,48,53,54,49,52,40,42,73,73,62,79,46,53,70,66,55,52,21,47,47,36,27,73,72,70,62,36,97,58,17,62,46,58,47,39,15,68,73,20,45,54,58,53,48,52,52,50,52,54,52,46,70,63,70,52,84,87,52,76,89,63,72,87,53,70,65,60,54,49,36,42,74,72,57,30,29,2,61,90,56,58,24,32,84,48,40,57,60,50,66,64,52,50,70,72,60,76,81,78,86,79,94,77,92,79,89,82,89,85,76,83,76,61,62,39,85,86,71,48,63,42,46,71,50,67,75,79,79,94,84,81,89,82,92,76,92,75,97,76,93,78,90,79,74,70,95,71,62,52,46,26,38,86,84,62,22,35,56,40,86,91,77,52,45,75,40,59,64,91,80,115

Sequence (568 aa):
VSDYEPWKPDPLSEPWRAALDEVWLKYCTDHYPNGVCAVFGFSKNGQISLTACIEGHTYQPKNYCNGKWRSVWSVVFEGSGSRAELKGVIKAQVHYYEDGNVQFFSSKDIQKQITISNEKQTAEEMRRLVEEAESEYQTAVSDNYRTMSETTFKALRRALPVIQQKLDWNRLTVRPFVSQSCAQLRHNFSTSASRQRVENVLIIGGGLMGSGIAQSCATSGKFNTITLQDVNQKQLEISRKGIESSVQKLHSKKLINIESVDKAVNSIHFTQKIEPKADKNLLIVEAIPELLDAKQKIFANLSQQFKGNDSVIFVTNTSSLSVQEIGVNVEAQERYGGLHFFNPVPLMRLVEIIKNVTTSQQTVDALKEFVADIQKVSVLCKDTPGFIVNRLLIPYSGEAVKMVERGDASFQDVDTAMKLGAGYPMGPFELMDMTGLDTGKFITDAWAKRKDSSLPEMTESKLVNKLVSEGRLGRKSGKGCVFGLILILVFIYETNCGSNETTIKGCEGKVCSDGKRCVCQNPCPPTCRNPKPNPCNTFWCNPNCYLVCDGREVLDEKTGRCKPLNEC

Nearest PDB structures (foldseek):
  2hdh-assembly1_B  TM=9.109E-01  e=7.287E-31  Homo sapiens
  3rqs-assembly1_B  TM=9.093E-01  e=3.985E-31  Homo sapiens
  3had-assembly1_B  TM=9.209E-01  e=6.541E-30  Homo sapiens
  1lsj-assembly1_B  TM=9.042E-01  e=3.992E-30  Homo sapiens
  1f17-assembly1_A  TM=9.104E-01  e=5.861E-30  Homo sapiens

Organism: NCBI:txid334625

Radius of gyration: 35.76 Å; Cα contacts (8 Å, |Δi|>4): 870; chains: 1; bounding box: 100×82×83 Å

Secondary structure (DSSP, 8-state):
------PPP-TTTHHHHHHHHHHHHHHHHHH-TTEEEEEEEEEETTEEEEEEEEEEEEEEGGGTEEEEEEEEEEEEE-STT-EEEEEEEEEEEEEE-SSS-EEEEEEEEEEEEEE--SHHHHHHHHHHHHHHHHHHHHHHHHHHHHH--HHHHHHTB------SS---GGGTS-------S-SS--S------------EEEEE--SHHHHHHHHHHHHHT--SEEEEE-S-HHHHHHHHHHHHHHHHHHHHTT-S--S-HHHHHHTEEEESSS--S--TTEEEEE---S-HHHHHHHHHHHHHHTTT-TT-EEEE--SSS-HHHHGGG-S-GGGEEEEEE-SSTTT--EEEEEE-TT--HHHHHHHHHHHHHTT-EEEEEES-TTTTHHHHHHHHHHHHHHHHHHTSS-HHHHHHHHHHTS--SS-HHHHHHHH-HHHHHHHHHHHHHHT-TTS---PPPHHHHHHHHTT--BGGGTBSSSTTTHHHHHHHHTT-------PPPS-S-PBPTTS-BEEEESPPPS----------------TT-EEEETTTEEEETTTTEEEEGGG-

Mean predicted aligned error: 19.94 Å